Protein AF-0000000065937326 (afdb_homodimer)

Nearest PDB structures (foldseek):
  1hux-assembly1_B  TM=9.843E-01  e=2.107E-50  Acidaminococcus fermentans
  4ehu-assembly1_A  TM=9.753E-01  e=1.475E-37  Clostridioides difficile
  7yyl-assembly4_H  TM=8.504E-01  e=1.505E-18  Carboxydothermus hydrogenoformans Z-2901
  3h1q-assembly1_A  TM=6.859E-01  e=4.485E-12  Carboxydothermus hydrogenoformans Z-2901
  3h1q-assembly2_B  TM=6.787E-01  e=2.848E-11  Carboxydothermus hydrogenoformans Z-2901

Sequence (520 aa):
MSIYTLGIDVGSTASKCIILKDGKEIVAKSLVAVGTGTSGPARSISEVLENAHMKKEDMAFTLATGYGRNSLEGIADKQMSELSCHAMGASFIWPNVHTVIDIGGQDVKVIHVENGTMTNFQMNDKCAAGTGRFLDVMANILEVKVSDLAELGAKSTKRVAISSTCTVFAESEVISQLSKGTDKIDIIAGIHRSVASRVIGLANRVGIVKDVVMTGGVAQNYGVRGALEEGLGVEIKTSPLAQYNGALGAALYAYKKAAKMSIYTLGIDVGSTASKCIILKDGKEIVAKSLVAVGTGTSGPARSISEVLENAHMKKEDMAFTLATGYGRNSLEGIADKQMSELSCHAMGASFIWPNVHTVIDIGGQDVKVIHVENGTMTNFQMNDKCAAGTGRFLDVMANILEVKVSDLAELGAKSTKRVAISSTCTVFAESEVISQLSKGTDKIDIIAGIHRSVASRVIGLANRVGIVKDVVMTGGVAQNYGVRGALEEGLGVEIKTSPLAQYNGALGAALYAYKKAAK

Organism: Acidaminococcus fermentans (strain ATCC 25085 / DSM 20731 / CCUG 9996 / CIP 106432 / VR4) (NCBI:txid591001)

Foldseek 3Di:
DWAWEKFWEFEQQKIKMFIDILLADTQFMFMDRHGAPDCHRVVRVVVRCVSNVHDPVSHLFYEYEYPRRVVCVVPGPYYDYLLLLLLQLVCSVPVPAQWEWEAAQQKIKIFGHDRSGTDDIFMDDSARFLHNVLLVLLCVLLVHDSLCLQVLLVPADDADAAARPHSVRSSVVLVVCVVVVNDPNNSSLNSLLSSLVVSVVRCVVGDDDPPYEYAYDCSSRVSNQVSNCVVVVHHYHYDPCRNVSSRSSRRSVRSVVSVD/DWAWAKFWEFEQQKIKMFIDTLLADTQFMFMDRHGAPDCHRVVRVVVRCVSNVHDPVSHLFYEYEYPRRVVCVVPGPYYDYLLLLLLQLVCSVPVPAQWEWEAAQQKIKIFGHDRSGTDDIFMDDRARFLHNVLLVLLCVLLVHDSLCLQVLLVPADDADAAARPHSVRSSVVLVVCVVVPHDPNNSSLNSLLSSLVVSVVRCVVGDDDARYEYAYDCSSRVSNQVSNCVVVVHHYHYDPCRNVSSRSSRRSVRSVVSVD

Secondary structure (DSSP, 8-state):
---EEEEEEE-SS-EEEEEEETTTEEEEEEEES--TTTTHHHHHHHHHHHHHT--GGG-SEEEEESTTGGGGBTTBSEE--HHHHHHHHHHHH-TT--EEEEE-SS-EEEEEEETTEEEEEEE--S--TTSHHHHHHHHHHHTS-GGGHHHHHTT--S-----SS-HHHHHHHHHHHHHTT--HHHHHHHHHHHHHHHHHHHHHHH---SSEEEESGGGG-HHHHHHHHHHHTS-EE--TTGGGHHHHHHHHHHHHHHT-/---EEEEEEE-SS-EEEEEEETTTEEEEEEEES--TTTTHHHHHHHHHHHHHT--GGG-SEEEEESTTGGGGBTTBSEE--HHHHHHHHHHHH-TT--EEEEE-SS-EEEEEEETTEEEEEEE--S--TTSHHHHHHHHHHHTS-GGGHHHHHTT--S-----SS-HHHHHHHHHHHHHTT--HHHHHHHHHHHHHHHHHHHHHHH---SSEEEESGGGG-HHHHHHHHHHHTS-EE--TTGGGHHHHHHHHHHHHHHT-

Solvent-accessible surface area (backbone atoms only — not comparable to full-atom values): 25054 Å² total; per-residue (Å²): 132,87,46,31,12,31,4,32,19,20,26,76,50,30,6,25,23,22,34,26,40,67,71,74,43,78,67,26,60,28,77,27,86,34,9,53,94,57,67,17,49,62,50,11,52,53,45,21,28,57,67,52,72,51,56,79,85,64,39,69,25,31,17,24,15,36,85,30,31,74,79,37,68,88,69,35,77,42,75,49,60,44,66,52,18,34,26,32,19,45,24,69,80,36,74,71,42,22,22,40,38,32,27,28,46,60,43,36,38,32,35,32,30,57,94,41,35,58,78,46,69,36,63,61,68,74,36,43,40,41,17,36,45,31,48,48,57,49,21,57,76,70,70,50,57,63,88,46,44,28,67,47,20,70,68,40,86,54,94,39,91,46,63,41,68,19,48,68,60,26,48,53,50,50,54,51,40,50,74,73,62,49,56,66,35,21,47,42,37,13,48,23,40,16,30,20,51,42,48,49,55,47,36,63,72,64,55,82,40,86,41,34,35,33,22,25,63,48,49,73,30,59,39,35,52,48,33,35,24,65,75,67,71,46,76,68,44,72,54,98,54,18,62,40,24,42,7,42,12,20,12,44,53,18,30,60,56,52,76,98,131,87,49,32,12,32,4,32,19,20,25,77,49,28,6,24,22,23,34,27,40,68,71,73,43,79,67,25,58,29,77,27,86,34,9,52,95,55,66,17,50,63,49,12,52,51,46,20,28,56,66,51,74,51,54,79,84,64,40,68,26,32,17,23,16,37,85,29,29,74,81,37,66,88,71,35,77,43,75,49,59,44,65,52,17,35,25,33,20,44,25,69,79,35,74,73,42,24,22,39,39,32,27,28,46,60,43,37,38,34,34,32,31,56,93,43,34,59,79,47,69,36,64,65,76,65,38,44,39,41,16,37,44,32,47,47,56,50,21,57,76,70,71,48,56,63,88,45,44,28,66,47,20,70,69,40,86,54,91,38,92,46,62,42,70,20,48,68,60,26,48,52,50,52,53,51,39,50,74,73,62,50,56,66,36,20,49,41,37,14,48,24,40,15,28,20,52,41,48,49,55,48,34,61,74,64,55,82,43,76,50,29,33,32,24,25,63,48,48,74,31,60,38,35,52,48,33,34,24,66,74,68,70,45,74,68,45,71,55,95,53,19,61,40,26,41,6,42,11,21,12,45,53,18,29,60,56,54,75,98

pLDDT: mean 96.14, std 3.1, range [77.62, 98.88]

Structure (mmCIF, N/CA/C/O backbone):
data_AF-0000000065937326-model_v1
#
loop_
_entity.id
_entity.type
_entity.pdbx_description
1 polymer '(R)-2-hydroxyglutaryl-CoA dehydratase activating ATPase'
#
loop_
_atom_site.group_PDB
_atom_site.id
_atom_site.type_symbol
_atom_site.label_atom_id
_atom_site.label_alt_id
_atom_site.label_comp_id
_atom_site.label_asym_id
_atom_site.label_entity_id
_atom_site.label_seq_id
_atom_site.pdbx_PDB_ins_code
_atom_site.Cartn_x
_atom_site.Cartn_y
_atom_site.Cartn_z
_atom_site.occupancy
_atom_site.B_iso_or_equiv
_atom_site.auth_seq_id
_atom_site.auth_comp_id
_atom_site.auth_asym_id
_atom_site.auth_atom_id
_atom_site.pdbx_PDB_model_num
ATOM 1 N N . MET A 1 1 ? -10.094 47.125 19.953 1 83.62 1 MET A N 1
ATOM 2 C CA . MET A 1 1 ? -10.016 45.844 20.625 1 83.62 1 MET A CA 1
ATOM 3 C C . MET A 1 1 ? -9.414 44.781 19.703 1 83.62 1 MET A C 1
ATOM 5 O O . MET A 1 1 ? -9.602 44.844 18.484 1 83.62 1 MET A O 1
ATOM 9 N N . SER A 1 2 ? -8.5 43.969 20.188 1 94.94 2 SER A N 1
ATOM 10 C CA . SER A 1 2 ? -7.805 43 19.375 1 94.94 2 SER A CA 1
ATOM 11 C C . SER A 1 2 ? -8.758 41.906 18.875 1 94.94 2 SER A C 1
ATOM 13 O O . SER A 1 2 ? -9.742 41.594 19.547 1 94.94 2 SER A O 1
ATOM 15 N N . ILE A 1 3 ? -8.531 41.5 17.609 1 98 3 ILE A N 1
ATOM 16 C CA . ILE A 1 3 ? -9.328 40.438 17.031 1 98 3 ILE A CA 1
ATOM 17 C C . ILE A 1 3 ? -8.602 39.094 17.203 1 98 3 ILE A C 1
ATOM 19 O O . ILE A 1 3 ? -7.453 38.938 16.781 1 98 3 ILE A O 1
ATOM 23 N N . TYR A 1 4 ? -9.25 38.156 17.891 1 98.62 4 TYR A N 1
ATOM 24 C CA . TYR A 1 4 ? -8.711 36.812 18.078 1 98.62 4 TYR A CA 1
ATOM 25 C C . TYR A 1 4 ? -9.461 35.812 17.234 1 98.62 4 TYR A C 1
ATOM 27 O O . TYR A 1 4 ? -10.695 35.812 17.203 1 98.62 4 TYR A O 1
ATOM 35 N N . THR A 1 5 ? -8.766 34.969 16.5 1 98.81 5 THR A N 1
ATOM 36 C CA . THR A 1 5 ? -9.367 33.969 15.648 1 98.81 5 THR A CA 1
ATOM 37 C C . THR A 1 5 ? -8.766 32.594 15.938 1 98.81 5 THR A C 1
ATOM 39 O O . THR A 1 5 ? -7.609 32.5 16.344 1 98.81 5 THR A O 1
ATOM 42 N N . LEU A 1 6 ? -9.547 31.562 15.742 1 98.81 6 LEU A N 1
ATOM 43 C CA . LEU A 1 6 ? -9.156 30.188 16.031 1 98.81 6 LEU A CA 1
ATOM 44 C C . LEU A 1 6 ? -9.156 29.344 14.75 1 98.81 6 LEU A C 1
ATOM 46 O O . LEU A 1 6 ? -10.156 29.281 14.039 1 98.81 6 LEU A O 1
ATOM 50 N N . GLY A 1 7 ? -7.953 28.844 14.422 1 98.75 7 GLY A N 1
ATOM 51 C CA . GLY A 1 7 ? -7.836 27.844 13.367 1 98.75 7 GLY A CA 1
ATOM 52 C C . GLY A 1 7 ? -7.723 26.422 13.891 1 98.75 7 GLY A C 1
ATOM 53 O O . GLY A 1 7 ? -6.914 26.156 14.781 1 98.75 7 GLY A O 1
ATOM 54 N N . ILE A 1 8 ? -8.539 25.5 13.344 1 98.62 8 ILE A N 1
ATOM 55 C CA . ILE A 1 8 ? -8.57 24.094 13.766 1 98.62 8 ILE A CA 1
ATOM 56 C C . ILE A 1 8 ? -8.242 23.203 12.578 1 98.62 8 ILE A C 1
ATOM 58 O O . ILE A 1 8 ? -8.914 23.25 11.547 1 98.62 8 ILE A O 1
ATOM 62 N N . ASP A 1 9 ? -7.219 22.391 12.711 1 98.19 9 ASP A N 1
ATOM 63 C CA . ASP A 1 9 ? -6.867 21.391 11.711 1 98.19 9 ASP A CA 1
ATOM 64 C C . ASP A 1 9 ? -7.051 19.984 12.266 1 98.19 9 ASP A C 1
ATOM 66 O O . ASP A 1 9 ? -6.207 19.484 13.016 1 98.19 9 ASP A O 1
ATOM 70 N N . VAL A 1 10 ? -8.102 19.359 11.844 1 96.5 10 VAL A N 1
ATOM 71 C CA . VAL A 1 10 ? -8.383 18 12.289 1 96.5 10 VAL A CA 1
ATOM 72 C C . VAL A 1 10 ? -7.895 17 11.25 1 96.5 10 VAL A C 1
ATOM 74 O O . VAL A 1 10 ? -8.609 16.672 10.297 1 96.5 10 VAL A O 1
ATOM 77 N N . GLY A 1 11 ? -6.715 16.438 11.547 1 92.31 11 GLY A N 1
ATOM 78 C CA . GLY A 1 11 ? -6.148 15.422 10.672 1 92.31 11 GLY A CA 1
ATOM 79 C C . GLY A 1 11 ? -6.586 14.016 11.031 1 92.31 11 GLY A C 1
ATOM 80 O O . GLY A 1 11 ? -7.398 13.82 11.945 1 92.31 11 GLY A O 1
ATOM 81 N N . SER A 1 12 ? -6.062 13.055 10.258 1 87.31 12 SER A N 1
ATOM 82 C CA . SER A 1 12 ? -6.352 11.648 10.508 1 87.31 12 SER A CA 1
ATOM 83 C C . SER A 1 12 ? -5.656 11.156 11.773 1 87.31 12 SER A C 1
ATOM 85 O O . SER A 1 12 ? -6.215 10.344 12.516 1 87.31 12 SER A O 1
ATOM 87 N N . THR A 1 13 ? -4.477 11.695 12 1 89.25 13 THR A N 1
ATOM 88 C CA . THR A 1 13 ? -3.691 11.125 13.086 1 89.25 13 THR A CA 1
ATOM 89 C C . THR A 1 13 ? -3.396 12.18 14.148 1 89.25 13 THR A C 1
ATOM 91 O O . THR A 1 13 ? -2.83 11.867 15.195 1 89.25 13 THR A O 1
ATOM 94 N N . ALA A 1 14 ? -3.777 13.438 13.875 1 93.81 14 ALA A N 1
ATOM 95 C CA . ALA A 1 14 ? -3.502 14.492 14.844 1 93.81 14 ALA A CA 1
ATOM 96 C C . ALA A 1 14 ? -4.496 15.641 14.695 1 93.81 14 ALA A C 1
ATOM 98 O O . ALA A 1 14 ? -5.086 15.828 13.633 1 93.81 14 ALA A O 1
ATOM 99 N N . SER A 1 15 ? -4.727 16.328 15.766 1 97.19 15 SER A N 1
ATOM 100 C CA . SER A 1 15 ? -5.547 17.531 15.805 1 97.19 15 SER A CA 1
ATOM 101 C C . SER A 1 15 ? -4.734 18.734 16.281 1 97.19 15 SER A C 1
ATOM 103 O O . SER A 1 15 ? -4.078 18.672 17.312 1 97.19 15 SER A O 1
ATOM 105 N N . LYS A 1 16 ? -4.746 19.781 15.516 1 98.12 16 LYS A N 1
ATOM 106 C CA . LYS A 1 16 ? -3.971 20.969 15.844 1 98.12 16 LYS A CA 1
ATOM 107 C C . LYS A 1 16 ? -4.859 22.203 15.891 1 98.12 16 LYS A C 1
ATOM 109 O O . LYS A 1 16 ? -5.793 22.344 15.094 1 98.12 16 LYS A O 1
ATOM 114 N N . CYS A 1 17 ? -4.512 23.156 16.766 1 98.81 17 CYS A N 1
ATOM 115 C CA . CYS A 1 17 ? -5.211 24.438 16.844 1 98.81 17 CYS A CA 1
ATOM 116 C C . CYS A 1 17 ? -4.223 25.594 16.984 1 98.81 17 CYS A C 1
ATOM 118 O O . CYS A 1 17 ? -3.146 25.422 17.562 1 98.81 17 CYS A O 1
ATOM 120 N N . ILE A 1 18 ? -4.602 26.719 16.422 1 98.81 18 ILE A N 1
ATOM 121 C CA . ILE A 1 18 ? -3.857 27.969 16.578 1 98.81 18 ILE A CA 1
ATOM 122 C C . ILE A 1 18 ? -4.82 29.109 16.891 1 98.81 18 ILE A C 1
ATOM 124 O O . ILE A 1 18 ? -5.879 29.219 16.266 1 98.81 18 ILE A O 1
ATOM 128 N N . ILE A 1 19 ? -4.535 29.875 17.906 1 98.88 19 ILE A N 1
ATOM 129 C CA . ILE A 1 19 ? -5.207 31.156 18.109 1 98.88 19 ILE A CA 1
ATOM 130 C C . ILE A 1 19 ? -4.316 32.281 17.641 1 98.88 19 ILE A C 1
ATOM 132 O O . ILE A 1 19 ? -3.162 32.406 18.047 1 98.88 19 ILE A O 1
ATOM 136 N N . LEU A 1 20 ? -4.84 33.094 16.781 1 98.75 20 LEU A N 1
ATOM 137 C CA . LEU A 1 20 ? -4.133 34.188 16.172 1 98.75 20 LEU A CA 1
ATOM 138 C C . LEU A 1 20 ? -4.707 35.531 16.641 1 98.75 20 LEU A C 1
ATOM 140 O O . LEU A 1 20 ? -5.93 35.688 16.703 1 98.75 20 LEU A O 1
ATOM 144 N N . LYS A 1 21 ? -3.844 36.5 17 1 98.62 21 LYS A N 1
ATOM 145 C CA . LYS A 1 21 ? -4.234 37.875 17.344 1 98.62 21 LYS A CA 1
ATOM 146 C C . LYS A 1 21 ? -3.992 38.844 16.188 1 98.62 21 LYS A C 1
ATOM 148 O O . LYS A 1 21 ? -2.863 38.969 15.703 1 98.62 21 LYS A O 1
ATOM 153 N N . ASP A 1 22 ? -4.965 39.531 15.68 1 98.5 22 ASP A N 1
ATOM 154 C CA . ASP A 1 22 ? -4.93 40.594 14.68 1 98.5 22 ASP A CA 1
ATOM 155 C C . ASP A 1 22 ? -4.27 40.094 13.391 1 98.5 22 ASP A C 1
ATOM 157 O O . ASP A 1 22 ? -3.555 40.875 12.734 1 98.5 22 ASP A O 1
ATOM 161 N N . GLY A 1 23 ? -4.375 38.781 13.094 1 97.69 23 GLY A N 1
ATOM 162 C CA . GLY A 1 23 ? -3.875 38.188 11.852 1 97.69 23 GLY A CA 1
ATOM 163 C C . GLY A 1 23 ? -2.359 38.156 11.781 1 97.69 23 GLY A C 1
ATOM 164 O O . GLY A 1 23 ? -1.788 37.969 10.703 1 97.69 23 GLY A O 1
ATOM 165 N N . LYS A 1 24 ? -1.675 38.312 12.922 1 97.06 24 LYS A N 1
ATOM 166 C CA . LYS A 1 24 ? -0.221 38.438 12.883 1 97.06 24 LYS A CA 1
ATOM 167 C C . LYS A 1 24 ? 0.438 37.594 13.977 1 97.06 24 LYS A C 1
ATOM 169 O O . LYS A 1 24 ? 1.386 36.875 13.719 1 97.06 24 LYS A O 1
ATOM 174 N N . GLU A 1 25 ? -0.075 37.688 15.188 1 98.06 25 GLU A N 1
ATOM 175 C CA . GLU A 1 25 ? 0.589 37.094 16.344 1 98.06 25 GLU A CA 1
ATOM 176 C C . GLU A 1 25 ? -0.067 35.781 16.75 1 98.06 25 GLU A C 1
ATOM 178 O O . GLU A 1 25 ? -1.277 35.719 16.984 1 98.06 25 GLU A O 1
ATOM 183 N N . ILE A 1 26 ? 0.741 34.719 16.828 1 98.44 26 ILE A N 1
ATOM 184 C CA . ILE A 1 26 ? 0.253 33.469 17.375 1 98.44 26 ILE A CA 1
ATOM 185 C C . ILE A 1 26 ? 0.213 33.531 18.906 1 98.44 26 ILE A C 1
ATOM 187 O O . ILE A 1 26 ? 1.257 33.625 19.547 1 98.44 26 ILE A O 1
ATOM 191 N N . VAL A 1 27 ? -0.953 33.438 19.438 1 98.31 27 VAL A N 1
ATOM 192 C CA . VAL A 1 27 ? -1.176 33.594 20.875 1 98.31 27 VAL A CA 1
ATOM 193 C C . VAL A 1 27 ? -1.011 32.25 21.578 1 98.31 27 VAL A C 1
ATOM 195 O O . VAL A 1 27 ? -0.512 32.188 22.703 1 98.31 27 VAL A O 1
ATOM 198 N N . ALA A 1 28 ? -1.464 31.234 20.953 1 98.69 28 ALA A N 1
ATOM 199 C CA . ALA A 1 28 ? -1.416 29.891 21.516 1 98.69 28 ALA A CA 1
ATOM 200 C C . ALA A 1 28 ? -1.549 28.828 20.422 1 98.69 28 ALA A C 1
ATOM 202 O O . ALA A 1 28 ? -2.035 29.125 19.328 1 98.69 28 ALA A O 1
ATOM 203 N N . LYS A 1 29 ? -1.067 27.688 20.688 1 98.69 29 LYS A N 1
ATOM 204 C CA . LYS A 1 29 ? -1.203 26.516 19.812 1 98.69 29 LYS A CA 1
ATOM 205 C C . LYS A 1 29 ? -1.402 25.25 20.625 1 98.69 29 LYS A C 1
ATOM 207 O O . LYS A 1 29 ? -1.086 25.203 21.828 1 98.69 29 LYS A O 1
ATOM 212 N N . SER A 1 30 ? -1.943 24.25 20.031 1 98.62 30 SER A N 1
ATOM 213 C CA . SER A 1 30 ? -2.092 22.938 20.641 1 98.62 30 SER A CA 1
ATOM 214 C C . SER A 1 30 ? -1.988 21.828 19.594 1 98.62 30 SER A C 1
ATOM 216 O O . SER A 1 30 ? -2.26 22.062 18.422 1 98.62 30 SER A O 1
ATOM 218 N N . LEU A 1 31 ? -1.489 20.672 20 1 97.75 31 LEU A N 1
ATOM 219 C CA . LEU A 1 31 ? -1.352 19.469 19.188 1 97.75 31 LEU A CA 1
ATOM 220 C C . LEU A 1 31 ? -1.708 18.219 19.984 1 97.75 31 LEU A C 1
ATOM 222 O O . LEU A 1 31 ? -1.103 17.953 21.031 1 97.75 31 LEU A O 1
ATOM 226 N N . VAL A 1 32 ? -2.713 17.562 19.562 1 96.44 32 VAL A N 1
ATOM 227 C CA . VAL A 1 32 ? -3.109 16.281 20.156 1 96.44 32 VAL A CA 1
ATOM 228 C C . VAL A 1 32 ? -2.873 15.156 19.156 1 96.44 32 VAL A C 1
ATOM 230 O O . VAL A 1 32 ? -3.287 15.242 18 1 96.44 32 VAL A O 1
ATOM 233 N N . ALA A 1 33 ? -2.279 14 19.562 1 92.44 33 ALA A N 1
ATOM 234 C CA . ALA A 1 33 ? -1.745 12.977 18.656 1 92.44 33 ALA A CA 1
ATOM 235 C C . ALA A 1 33 ? -2.836 12 18.234 1 92.44 33 ALA A C 1
ATOM 237 O O . ALA A 1 33 ? -2.574 10.812 18.047 1 92.44 33 ALA A O 1
ATOM 238 N N . VAL A 1 34 ? -4.082 12.391 18.25 1 90.44 34 VAL A N 1
ATOM 239 C CA . VAL A 1 34 ? -5.18 11.625 17.672 1 90.44 34 VAL A CA 1
ATOM 240 C C . VAL A 1 34 ? -6.086 12.539 16.859 1 90.44 34 VAL A C 1
ATOM 242 O O . VAL A 1 34 ? -6.172 13.742 17.125 1 90.44 34 VAL A O 1
ATOM 245 N N . GLY A 1 35 ? -6.703 11.984 15.828 1 91.75 35 GLY A N 1
ATOM 246 C CA . GLY A 1 35 ? -7.422 12.805 14.867 1 91.75 35 GLY A CA 1
ATOM 247 C C . GLY A 1 35 ? -8.914 12.555 14.859 1 91.75 35 GLY A C 1
ATOM 248 O O . GLY A 1 35 ? -9.523 12.391 15.922 1 91.75 35 GLY A O 1
ATOM 249 N N . THR A 1 36 ? -9.43 12.617 13.664 1 87.12 36 THR A N 1
ATOM 250 C CA . THR A 1 36 ? -10.875 12.547 13.445 1 87.12 36 THR A CA 1
ATOM 251 C C . THR A 1 36 ? -11.438 11.242 14.008 1 87.12 36 THR A C 1
ATOM 253 O O . THR A 1 36 ? -10.805 10.195 13.914 1 87.12 36 THR A O 1
ATOM 256 N N . GLY A 1 37 ? -12.625 11.375 14.602 1 85.75 37 GLY A N 1
ATOM 257 C CA . GLY A 1 37 ? -13.305 10.211 15.141 1 85.75 37 GLY A CA 1
ATOM 258 C C . GLY A 1 37 ? -12.945 9.914 16.578 1 85.75 37 GLY A C 1
ATOM 259 O O . GLY A 1 37 ? -13.477 8.977 17.188 1 85.75 37 GLY A O 1
ATOM 260 N N . THR A 1 38 ? -12.078 10.672 17.094 1 90.56 38 THR A N 1
ATOM 261 C CA . THR A 1 38 ? -11.641 10.523 18.484 1 90.56 38 THR A CA 1
ATOM 262 C C . THR A 1 38 ? -11.969 11.773 19.281 1 90.56 38 THR A C 1
ATOM 264 O O . THR A 1 38 ? -12.703 12.641 18.828 1 90.56 38 THR A O 1
ATOM 267 N N . SER A 1 39 ? -11.445 11.797 20.516 1 93.19 39 SER A N 1
ATOM 268 C CA . SER A 1 39 ? -11.594 12.977 21.344 1 93.19 39 SER A CA 1
ATOM 269 C C . SER A 1 39 ? -10.57 14.047 20.984 1 93.19 39 SER A C 1
ATOM 271 O O . SER A 1 39 ? -10.547 15.125 21.594 1 93.19 39 SER A O 1
ATOM 273 N N . GLY A 1 40 ? -9.773 13.797 20 1 94.31 40 GLY A N 1
ATOM 274 C CA . GLY A 1 40 ? -8.656 14.656 19.641 1 94.31 40 GLY A CA 1
ATOM 275 C C . GLY A 1 40 ? -9.07 16.078 19.344 1 94.31 40 GLY A C 1
ATOM 276 O O . GLY A 1 40 ? -8.562 17.031 19.953 1 94.31 40 GLY A O 1
ATOM 277 N N . PRO A 1 41 ? -10.008 16.281 18.469 1 95.44 41 PRO A N 1
ATOM 278 C CA . PRO A 1 41 ? -10.438 17.625 18.109 1 95.44 41 PRO A CA 1
ATOM 279 C C . PRO A 1 41 ? -10.922 18.438 19.312 1 95.44 41 PRO A C 1
ATOM 281 O O . PRO A 1 41 ? -10.477 19.562 19.516 1 95.44 41 PRO A O 1
ATOM 284 N N . ALA A 1 42 ? -11.75 17.844 20.141 1 96.25 42 ALA A N 1
ATOM 285 C CA . ALA A 1 42 ? -12.273 18.547 21.312 1 96.25 42 ALA A CA 1
ATOM 286 C C . ALA A 1 42 ? -11.156 18.875 22.297 1 96.25 42 ALA A C 1
ATOM 288 O O . ALA A 1 42 ? -11.125 19.969 22.875 1 96.25 42 ALA A O 1
ATOM 289 N N . ARG A 1 43 ? -10.273 17.938 22.469 1 97.44 43 ARG A N 1
ATOM 290 C CA . ARG A 1 43 ? -9.156 18.141 23.391 1 97.44 43 ARG A CA 1
ATOM 291 C C . ARG A 1 43 ? -8.227 19.25 22.891 1 97.44 43 ARG A C 1
ATOM 293 O O . ARG A 1 43 ? -7.75 20.062 23.688 1 97.44 43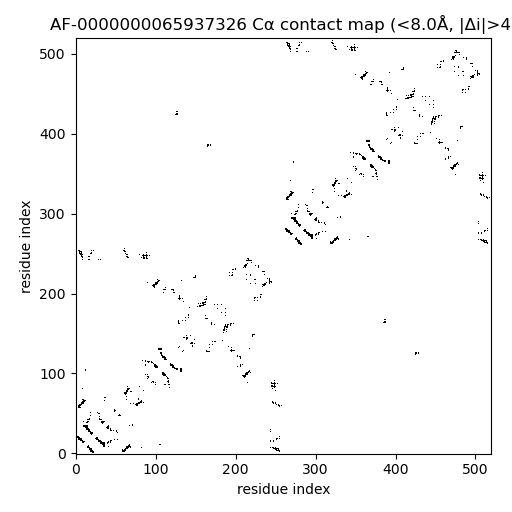 ARG A O 1
ATOM 300 N N . SER A 1 44 ? -7.961 19.25 21.609 1 98.31 44 SER A N 1
ATOM 301 C CA . SER A 1 44 ? -7.066 20.266 21.047 1 98.31 44 SER A CA 1
ATOM 302 C C . SER A 1 44 ? -7.664 21.672 21.188 1 98.31 44 SER A C 1
ATOM 304 O O . SER A 1 44 ? -6.945 22.641 21.438 1 98.31 44 SER A O 1
ATOM 306 N N . ILE A 1 45 ? -8.953 21.781 20.984 1 98.25 45 ILE A N 1
ATOM 307 C CA . ILE A 1 45 ? -9.648 23.047 21.125 1 98.25 45 ILE A CA 1
ATOM 308 C C . ILE A 1 45 ? -9.578 23.516 22.594 1 98.25 45 ILE A C 1
ATOM 310 O O . ILE A 1 45 ? -9.234 24.656 22.875 1 98.25 45 ILE A O 1
ATOM 314 N N . SER A 1 46 ? -9.922 22.578 23.469 1 98.44 46 SER A N 1
ATOM 315 C CA . SER A 1 46 ? -9.867 22.906 24.891 1 98.44 46 SER A CA 1
ATOM 316 C C . SER A 1 46 ? -8.469 23.344 25.312 1 98.44 46 SER A C 1
ATOM 318 O O . SER A 1 46 ? -8.305 24.328 26.031 1 98.44 46 SER A O 1
ATOM 320 N N . GLU A 1 47 ? -7.496 22.641 24.844 1 98.69 47 GLU A N 1
ATOM 321 C CA . GLU A 1 47 ? -6.109 22.891 25.234 1 98.69 47 GLU A CA 1
ATOM 322 C C . GLU A 1 47 ? -5.637 24.25 24.719 1 98.69 47 GLU A C 1
ATOM 324 O O . GLU A 1 47 ? -4.949 24.984 25.453 1 98.69 47 GLU A O 1
ATOM 329 N N . VAL A 1 48 ? -5.969 24.609 23.5 1 98.81 48 VAL A N 1
ATOM 330 C CA . VAL A 1 48 ? -5.465 25.859 22.953 1 98.81 48 VAL A CA 1
ATOM 331 C C . VAL A 1 48 ? -6.117 27.047 23.672 1 98.81 48 VAL A C 1
ATOM 333 O O . VAL A 1 48 ? -5.48 28.078 23.891 1 98.81 48 VAL A O 1
ATOM 336 N N . LEU A 1 49 ? -7.391 26.906 24.031 1 98.69 49 LEU A N 1
ATOM 337 C CA . LEU A 1 49 ? -8.086 27.938 24.781 1 98.69 49 LEU A CA 1
ATOM 338 C C . LEU A 1 49 ? -7.492 28.094 26.188 1 98.69 49 LEU A C 1
ATOM 340 O O . LEU A 1 49 ? -7.281 29.219 26.641 1 98.69 49 LEU A O 1
ATOM 344 N N . GLU A 1 50 ? -7.23 26.969 26.766 1 98.69 50 GLU A N 1
ATOM 345 C CA . GLU A 1 50 ? -6.594 27 28.078 1 98.69 50 GLU A CA 1
ATOM 346 C C . GLU A 1 50 ? -5.215 27.641 28.016 1 98.69 50 GLU A C 1
ATOM 348 O O . GLU A 1 50 ? -4.867 28.469 28.859 1 98.69 50 GLU A O 1
ATOM 353 N N . ASN A 1 51 ? -4.434 27.25 27 1 98.5 51 ASN A N 1
ATOM 354 C CA . ASN A 1 51 ? -3.094 27.797 26.812 1 98.5 51 ASN A CA 1
ATOM 355 C C . ASN A 1 51 ? -3.125 29.312 26.625 1 98.5 51 ASN A C 1
ATOM 357 O O . ASN A 1 51 ? -2.193 30 27.031 1 98.5 51 ASN A O 1
ATOM 361 N N . ALA A 1 52 ? -4.199 29.844 26.078 1 98.44 52 ALA A N 1
ATOM 362 C CA . ALA A 1 52 ? -4.332 31.266 25.812 1 98.44 52 ALA A CA 1
ATOM 363 C C . ALA A 1 52 ? -5.047 31.984 26.953 1 98.44 52 ALA A C 1
ATOM 365 O O . ALA A 1 52 ? -5.152 33.219 26.969 1 98.44 52 ALA A O 1
ATOM 366 N N . HIS A 1 53 ? -5.539 31.172 27.922 1 98.38 53 HIS A N 1
ATOM 367 C CA . HIS A 1 53 ? -6.387 31.703 28.984 1 98.38 53 HIS A CA 1
ATOM 368 C C . HIS A 1 53 ? -7.582 32.438 28.406 1 98.38 53 HIS A C 1
ATOM 370 O O . HIS A 1 53 ? -7.867 33.594 28.828 1 98.38 53 HIS A O 1
ATOM 376 N N . MET A 1 54 ? -8.242 31.828 27.406 1 98.38 54 MET A N 1
ATOM 377 C CA . MET A 1 54 ? -9.391 32.406 26.734 1 98.38 54 MET A CA 1
ATOM 378 C C . MET A 1 54 ? -10.547 31.422 26.641 1 98.38 54 MET A C 1
ATOM 380 O O . MET A 1 54 ? -10.391 30.25 27 1 98.38 54 MET A O 1
ATOM 384 N N . LYS A 1 55 ? -11.664 31.953 26.281 1 98 55 LYS A N 1
ATOM 385 C CA . LYS A 1 55 ? -12.859 31.141 26.047 1 98 55 LYS A CA 1
ATOM 386 C C . LYS A 1 55 ? -13.258 31.203 24.578 1 98 55 LYS A C 1
ATOM 388 O O . LYS A 1 55 ? -12.781 32.062 23.828 1 98 55 LYS A O 1
ATOM 393 N N . LYS A 1 56 ? -14.102 30.266 24.25 1 96.81 56 LYS A N 1
ATOM 394 C CA . LYS A 1 56 ? -14.57 30.203 22.859 1 96.81 56 LYS A CA 1
ATOM 395 C C . LYS A 1 56 ? -15.227 31.516 22.453 1 96.81 56 LYS A C 1
ATOM 397 O O . LYS A 1 56 ? -15.086 31.953 21.297 1 96.81 56 LYS A O 1
ATOM 402 N N . GLU A 1 57 ? -15.875 32.156 23.406 1 96.44 57 GLU A N 1
ATOM 403 C CA . GLU A 1 57 ? -16.609 33.406 23.141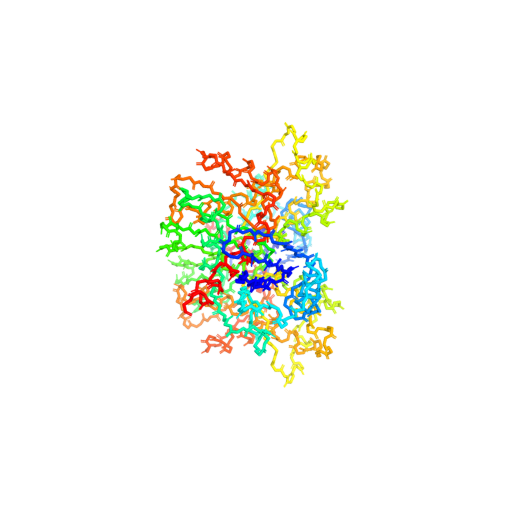 1 96.44 57 GLU A CA 1
ATOM 404 C C . GLU A 1 57 ? -15.664 34.562 22.844 1 96.44 57 GLU A C 1
ATOM 406 O O . GLU A 1 57 ? -16.078 35.594 22.297 1 96.44 57 GLU A O 1
ATOM 411 N N . ASP A 1 58 ? -14.438 34.406 23.203 1 97.69 58 ASP A N 1
ATOM 412 C CA . ASP A 1 58 ? -13.445 35.438 22.953 1 97.69 58 ASP A CA 1
ATOM 413 C C . ASP A 1 58 ? -12.984 35.438 21.5 1 97.69 58 ASP A C 1
ATOM 415 O O . ASP A 1 58 ? -12.344 36.375 21.031 1 97.69 58 ASP A O 1
ATOM 419 N N . MET A 1 59 ? -13.328 34.375 20.734 1 98.31 59 MET A N 1
ATOM 420 C CA . MET A 1 59 ? -12.906 34.25 19.328 1 98.31 59 MET A CA 1
ATOM 421 C C . MET A 1 59 ? -13.875 34.969 18.406 1 98.31 59 MET A C 1
ATOM 423 O O . MET A 1 59 ? -15.078 34.688 18.406 1 98.31 59 MET A O 1
ATOM 427 N N . ALA A 1 60 ? -13.367 35.844 17.625 1 98.38 60 ALA A N 1
ATOM 428 C CA . ALA A 1 60 ? -14.188 36.562 16.656 1 98.38 60 ALA A CA 1
ATOM 429 C C . ALA A 1 60 ? -14.68 35.625 15.547 1 98.38 60 ALA A C 1
ATOM 431 O O . ALA A 1 60 ? -15.758 35.844 14.984 1 98.38 60 ALA A O 1
ATOM 432 N N . PHE A 1 61 ? -13.844 34.656 15.211 1 98.5 61 PHE A N 1
ATOM 433 C CA . PHE A 1 61 ? -14.172 33.719 14.156 1 98.5 61 PHE A CA 1
ATOM 434 C C . PHE A 1 61 ? -13.367 32.438 14.32 1 98.5 61 PHE A C 1
ATOM 436 O O . PHE A 1 61 ? -12.203 32.469 14.719 1 98.5 61 PHE A O 1
ATOM 443 N N . THR A 1 62 ? -13.969 31.297 14.062 1 98.56 62 THR A N 1
ATOM 444 C CA . THR A 1 62 ? -13.336 29.984 14.109 1 98.56 62 THR A CA 1
ATOM 445 C C . THR A 1 62 ? -13.453 29.281 12.766 1 98.56 62 THR A C 1
ATOM 447 O O . THR A 1 62 ? -14.547 29.203 12.195 1 98.56 62 THR A O 1
ATOM 450 N N . LEU A 1 63 ? -12.367 28.828 12.227 1 98.62 63 LEU A N 1
ATOM 451 C CA . LEU A 1 63 ? -12.375 28.125 10.953 1 98.62 63 LEU A CA 1
ATOM 452 C C . LEU A 1 63 ? -11.727 26.75 11.094 1 98.62 63 LEU A C 1
ATOM 454 O O . LEU A 1 63 ? -10.695 26.609 11.766 1 98.62 63 LEU A O 1
ATOM 458 N N . ALA A 1 64 ? -12.359 25.719 10.516 1 98.31 64 ALA A N 1
ATOM 459 C CA . ALA A 1 64 ? -11.883 24.344 10.578 1 98.31 64 ALA A CA 1
ATOM 460 C C . ALA A 1 64 ? -11.414 23.859 9.211 1 98.31 64 ALA A C 1
ATOM 462 O O . ALA A 1 64 ? -11.977 24.234 8.188 1 98.31 64 ALA A O 1
ATOM 463 N N . THR A 1 65 ? -10.375 23.094 9.211 1 97.75 65 THR A N 1
ATOM 464 C CA . THR A 1 65 ? -9.875 22.438 8.016 1 97.75 65 THR A CA 1
ATOM 465 C C . THR A 1 65 ? -9.453 21 8.32 1 97.75 65 THR A C 1
ATOM 467 O O . THR A 1 65 ? -9.766 20.469 9.391 1 97.75 65 THR A O 1
ATOM 470 N N . GLY A 1 66 ? -8.938 20.281 7.305 1 93.75 66 GLY A N 1
ATOM 471 C CA . GLY A 1 66 ? -8.453 18.922 7.488 1 93.75 66 GLY A CA 1
ATOM 472 C C . GLY A 1 66 ? -9.469 17.875 7.066 1 93.75 66 GLY A C 1
ATOM 473 O O . GLY A 1 66 ? -10.633 18.188 6.82 1 93.75 66 GLY A O 1
ATOM 474 N N . TYR A 1 67 ? -8.969 16.703 7.078 1 86.75 67 TYR A N 1
ATOM 475 C CA . TYR A 1 67 ? -9.75 15.531 6.699 1 86.75 67 TYR A CA 1
ATOM 476 C C . TYR A 1 67 ? -10.992 15.398 7.582 1 86.75 67 TYR A C 1
ATOM 478 O O . TYR A 1 67 ? -12.055 14.992 7.109 1 86.75 67 TYR A O 1
ATOM 486 N N . GLY A 1 68 ? -10.914 15.797 8.797 1 89.56 68 GLY A N 1
ATOM 487 C CA . GLY A 1 68 ? -11.977 15.609 9.773 1 89.56 68 GLY A CA 1
ATOM 488 C C . GLY A 1 68 ? -12.781 16.859 10.039 1 89.56 68 GLY A C 1
ATOM 489 O O . GLY A 1 68 ? -13.508 16.953 11.031 1 89.56 68 GLY A O 1
ATOM 490 N N . ARG A 1 69 ? -12.742 17.812 9.18 1 90.81 69 ARG A N 1
ATOM 491 C CA . ARG A 1 69 ? -13.336 19.125 9.453 1 90.81 69 ARG A CA 1
ATOM 492 C C . ARG A 1 69 ? -14.852 19.016 9.594 1 90.81 69 ARG A C 1
ATOM 494 O O . ARG A 1 69 ? -15.461 19.797 10.328 1 90.81 69 ARG A O 1
ATOM 501 N N . ASN A 1 70 ? -15.422 18.016 8.977 1 90.25 70 ASN A N 1
ATOM 502 C CA . ASN A 1 70 ? -16.875 17.859 9.023 1 90.25 70 ASN A CA 1
ATOM 503 C C . ASN A 1 70 ? -17.359 17.547 10.43 1 90.25 70 ASN A C 1
ATOM 505 O O . ASN A 1 70 ? -18.5 17.844 10.781 1 90.25 70 ASN A O 1
ATOM 509 N N . SER A 1 71 ? -16.562 16.984 11.195 1 89.31 71 SER A N 1
ATOM 510 C CA . SER A 1 71 ? -16.922 16.656 12.57 1 89.31 71 SER A CA 1
ATOM 511 C C . SER A 1 71 ? -17.078 17.922 13.414 1 89.31 71 SER A C 1
ATOM 513 O O . SER A 1 71 ? -17.609 17.875 14.531 1 89.31 71 SER A O 1
ATOM 515 N N . LEU A 1 72 ? -16.719 19.031 12.891 1 92.19 72 LEU A N 1
ATOM 516 C CA . LEU A 1 72 ? -16.719 20.281 13.656 1 92.19 72 LEU A CA 1
ATOM 517 C C . LEU A 1 72 ? -17.859 21.188 13.195 1 92.19 72 LEU A C 1
ATOM 519 O O . LEU A 1 72 ? -17.844 22.391 13.461 1 92.19 72 LEU A O 1
ATOM 523 N N . GLU A 1 73 ? -18.75 20.562 12.477 1 89.5 73 GLU A N 1
ATOM 524 C CA . GLU A 1 73 ? -19.938 21.312 12.117 1 89.5 73 GLU A CA 1
ATOM 525 C C . GLU A 1 73 ? -20.656 21.844 13.352 1 89.5 73 GLU A C 1
ATOM 527 O O . GLU A 1 73 ? -20.875 21.109 14.312 1 89.5 73 GLU A O 1
ATOM 532 N N . GLY A 1 74 ? -20.984 23.109 13.359 1 90.94 74 GLY A N 1
ATOM 533 C CA . GLY A 1 74 ? -21.625 23.734 14.508 1 90.94 74 GLY A CA 1
ATOM 534 C C . GLY A 1 74 ? -20.641 24.266 15.531 1 90.94 74 GLY A C 1
ATOM 535 O O . GLY A 1 74 ? -21.016 25.047 16.406 1 90.94 74 GLY A O 1
ATOM 536 N N . ILE A 1 75 ? -19.438 23.828 15.414 1 91.75 75 ILE A N 1
ATOM 537 C CA . ILE A 1 75 ? -18.391 24.266 16.328 1 91.75 75 ILE A CA 1
ATOM 538 C C . ILE A 1 75 ? -17.562 25.375 15.664 1 91.75 75 ILE A C 1
ATOM 540 O O . ILE A 1 75 ? -17.359 26.438 16.25 1 91.75 75 ILE A O 1
ATOM 544 N N . ALA A 1 76 ? -17.172 25.125 14.508 1 97 76 ALA A N 1
ATOM 545 C CA . ALA A 1 76 ? -16.469 26.141 13.727 1 97 76 ALA A CA 1
ATOM 546 C C . ALA A 1 76 ? -17.453 27 12.922 1 97 76 ALA A C 1
ATOM 548 O O . ALA A 1 76 ? -18.5 26.5 12.484 1 97 76 ALA A O 1
ATOM 549 N N . ASP A 1 77 ? -17.125 28.219 12.734 1 97.5 77 ASP A N 1
ATOM 550 C CA . ASP A 1 77 ? -17.984 29.125 11.984 1 97.5 77 ASP A CA 1
ATOM 551 C C . ASP A 1 77 ? -17.953 28.812 10.492 1 97.5 77 ASP A C 1
ATOM 553 O O . ASP A 1 77 ? -18.906 29.078 9.773 1 97.5 77 ASP A O 1
ATOM 557 N N . LYS A 1 78 ? -16.875 28.328 10 1 97.44 78 LYS A N 1
ATOM 558 C CA . LYS A 1 78 ? -16.672 28 8.594 1 97.44 78 LYS A CA 1
ATOM 559 C C . LYS A 1 78 ? -15.656 26.891 8.422 1 97.44 78 LYS A C 1
ATOM 561 O O . LYS A 1 78 ? -14.836 26.641 9.305 1 97.44 78 LYS A O 1
ATOM 566 N N . GLN A 1 79 ? -15.773 26.219 7.32 1 97 79 GLN A N 1
ATOM 567 C CA . GLN A 1 79 ? -14.812 25.188 6.926 1 97 79 GLN A CA 1
ATOM 568 C C . GLN A 1 79 ? -14.109 25.578 5.629 1 97 79 GLN A C 1
ATOM 570 O O . GLN A 1 79 ? -14.664 26.281 4.797 1 97 79 GLN A O 1
ATOM 575 N N . MET A 1 80 ? -12.922 25.203 5.57 1 95.75 80 MET A N 1
ATOM 576 C CA . MET A 1 80 ? -12.133 25.422 4.359 1 95.75 80 MET A CA 1
ATOM 577 C C . MET A 1 80 ? -11.281 24.203 4.023 1 95.75 80 MET A C 1
ATOM 579 O O . MET A 1 80 ? -10.914 23.438 4.914 1 95.75 80 MET A O 1
ATOM 583 N N . SER A 1 81 ? -10.938 24.016 2.721 1 93.56 81 SER A N 1
ATOM 584 C CA . SER A 1 81 ? -10.117 22.891 2.281 1 93.56 81 SER A CA 1
ATOM 585 C C . SER A 1 81 ? -8.734 22.938 2.91 1 93.56 81 SER A C 1
ATOM 587 O O . SER A 1 81 ? -8.164 24.016 3.086 1 93.56 81 SER A O 1
ATOM 589 N N . GLU A 1 82 ? -8.25 21.797 3.154 1 93.69 82 GLU A N 1
ATOM 590 C CA . GLU A 1 82 ? -6.914 21.672 3.73 1 93.69 82 GLU A CA 1
ATOM 591 C C . GLU A 1 82 ? -5.852 22.234 2.789 1 93.69 82 GLU A C 1
ATOM 593 O O . GLU A 1 82 ? -4.875 22.828 3.236 1 93.69 82 GLU A O 1
ATOM 598 N N . LEU A 1 83 ? -5.996 22.062 1.524 1 94.94 83 LEU A N 1
ATOM 599 C CA . LEU A 1 83 ? -5.031 22.531 0.537 1 94.94 83 LEU A CA 1
ATOM 600 C C . LEU A 1 83 ? -4.879 24.047 0.604 1 94.94 83 LEU A C 1
ATOM 602 O O . LEU A 1 83 ? -3.756 24.562 0.614 1 94.94 83 LEU A O 1
ATOM 606 N N . SER A 1 84 ? -5.992 24.75 0.697 1 96.44 84 SER A N 1
ATOM 607 C CA . SER A 1 84 ? -5.977 26.203 0.772 1 96.44 84 SER A CA 1
ATOM 608 C C . SER A 1 84 ? -5.324 26.688 2.064 1 96.44 84 SER A C 1
ATOM 610 O O . SER A 1 84 ? -4.516 27.609 2.053 1 96.44 84 SER A O 1
ATOM 612 N N . CYS A 1 85 ? -5.664 26.031 3.135 1 97.69 85 CYS A N 1
ATOM 613 C CA . CYS A 1 85 ? -5.133 26.438 4.43 1 97.69 85 CYS A CA 1
ATOM 614 C C . CYS A 1 85 ? -3.631 26.203 4.504 1 97.69 85 CYS A C 1
ATOM 616 O O . CYS A 1 85 ? -2.896 27.016 5.074 1 97.69 85 CYS A O 1
ATOM 618 N N . HIS A 1 86 ? -3.143 25.109 3.951 1 97.56 86 HIS A N 1
ATOM 619 C CA . HIS A 1 86 ? -1.711 24.828 3.957 1 97.56 86 HIS A CA 1
ATOM 620 C C . HIS A 1 86 ? -0.944 25.844 3.121 1 97.56 86 HIS A C 1
ATOM 622 O O . HIS A 1 86 ? 0.14 26.281 3.512 1 97.56 86 HIS A O 1
ATOM 628 N N . ALA A 1 87 ? -1.511 26.203 1.956 1 97.69 87 ALA A N 1
ATOM 629 C CA . ALA A 1 87 ? -0.884 27.234 1.134 1 97.69 87 ALA A CA 1
ATOM 630 C C . ALA A 1 87 ? -0.79 28.547 1.891 1 97.69 87 ALA A C 1
ATOM 632 O O . ALA A 1 87 ? 0.27 29.188 1.919 1 97.69 87 ALA A O 1
ATOM 633 N N . MET A 1 88 ? -1.882 28.938 2.527 1 97.69 88 MET A N 1
ATOM 634 C CA . MET A 1 88 ? -1.942 30.188 3.266 1 97.69 88 MET A CA 1
ATOM 635 C C . MET A 1 88 ? -0.978 30.172 4.445 1 97.69 88 MET A C 1
ATOM 637 O O . MET A 1 88 ? -0.222 31.125 4.648 1 97.69 88 MET A O 1
ATOM 641 N N . GLY A 1 89 ? -1.005 29.062 5.227 1 98.12 89 GLY A N 1
ATOM 642 C CA . GLY A 1 89 ? -0.106 28.953 6.363 1 98.12 89 GLY A CA 1
ATOM 643 C C . GLY A 1 89 ? 1.359 29.016 5.973 1 98.12 89 GLY A C 1
ATOM 644 O O . GLY A 1 89 ? 2.143 29.734 6.609 1 98.12 89 GLY A O 1
ATOM 645 N N . ALA A 1 90 ? 1.708 28.312 4.941 1 98.25 90 ALA A N 1
ATOM 646 C CA . ALA A 1 90 ? 3.09 28.312 4.465 1 98.25 90 ALA A CA 1
ATOM 647 C C . ALA A 1 90 ? 3.52 29.703 4.016 1 98.25 90 ALA A C 1
ATOM 649 O O . ALA A 1 90 ? 4.625 30.156 4.328 1 98.25 90 ALA A O 1
ATOM 650 N N . SER A 1 91 ? 2.664 30.422 3.324 1 97.62 91 SER A N 1
ATOM 651 C CA . SER A 1 91 ? 2.979 31.734 2.799 1 97.62 91 SER A CA 1
ATOM 652 C C . SER A 1 91 ? 3.182 32.75 3.926 1 97.62 91 SER A C 1
ATOM 654 O O . SER A 1 91 ? 3.914 33.719 3.766 1 97.62 91 SER A O 1
ATOM 656 N N . PHE A 1 92 ? 2.492 32.5 4.988 1 97.56 92 PHE A N 1
ATOM 657 C CA . PHE A 1 92 ? 2.65 33.344 6.152 1 97.56 92 PHE A CA 1
ATOM 658 C C . PHE A 1 92 ? 4.039 33.188 6.754 1 97.56 92 PHE A C 1
ATOM 660 O O . PHE A 1 92 ? 4.684 34.188 7.109 1 97.56 92 PHE A O 1
ATOM 667 N N . ILE A 1 93 ? 4.527 31.953 6.914 1 97.06 93 ILE A N 1
ATOM 668 C CA . ILE A 1 93 ? 5.828 31.672 7.508 1 97.06 93 ILE A CA 1
ATOM 669 C C . ILE A 1 93 ? 6.938 32 6.516 1 97.06 93 ILE A C 1
ATOM 671 O O . ILE A 1 93 ? 7.969 32.562 6.898 1 97.06 93 ILE A O 1
ATOM 675 N N . TRP A 1 94 ? 6.668 31.641 5.246 1 97.44 94 TRP A N 1
ATOM 676 C CA . TRP A 1 94 ? 7.621 31.875 4.168 1 97.44 94 TRP A CA 1
ATOM 677 C C . TRP A 1 94 ? 6.973 32.656 3.029 1 97.44 94 TRP A C 1
ATOM 679 O O . TRP A 1 94 ? 6.48 32.062 2.062 1 97.44 94 TRP A O 1
ATOM 689 N N . PRO A 1 95 ? 7.066 33.969 3.043 1 96.44 95 PRO A N 1
ATOM 690 C CA . PRO A 1 95 ? 6.328 34.812 2.1 1 96.44 95 PRO A CA 1
ATOM 691 C C . PRO A 1 95 ? 6.695 34.531 0.645 1 96.44 95 PRO A C 1
ATOM 693 O O . PRO A 1 95 ? 5.895 34.781 -0.259 1 96.44 95 PRO A O 1
ATOM 696 N N . ASN A 1 96 ? 7.867 34 0.371 1 96 96 ASN A N 1
ATOM 697 C CA . ASN A 1 96 ? 8.32 33.781 -0.999 1 96 96 ASN A CA 1
ATOM 698 C C . ASN A 1 96 ? 8.18 32.312 -1.406 1 96 96 ASN A C 1
ATOM 700 O O . ASN A 1 96 ? 8.711 31.891 -2.438 1 96 96 ASN A O 1
ATOM 704 N N . VAL A 1 97 ? 7.398 31.531 -0.622 1 97.88 97 VAL A N 1
ATOM 705 C CA . VAL A 1 97 ? 7.289 30.094 -0.888 1 97.88 97 VAL A CA 1
ATOM 706 C C . VAL A 1 97 ? 6.57 29.875 -2.215 1 97.88 97 VAL A C 1
ATOM 708 O O . VAL A 1 97 ? 5.613 30.578 -2.537 1 97.88 97 VAL A O 1
ATOM 711 N N . HIS A 1 98 ? 7.059 28.875 -3 1 98 98 HIS A N 1
ATOM 712 C CA . HIS A 1 98 ? 6.391 28.516 -4.25 1 98 98 HIS A CA 1
ATOM 713 C C . HIS A 1 98 ? 6 27.047 -4.273 1 98 98 HIS A C 1
ATOM 715 O O . HIS A 1 98 ? 5.148 26.641 -5.066 1 98 98 HIS A O 1
ATOM 721 N N . THR A 1 99 ? 6.672 26.203 -3.469 1 98.25 99 THR A N 1
ATOM 722 C CA . THR A 1 99 ? 6.328 24.797 -3.373 1 98.25 99 THR A CA 1
ATOM 723 C C . THR A 1 99 ? 6.242 24.359 -1.913 1 98.25 99 THR A C 1
ATOM 725 O O . THR A 1 99 ? 7.18 24.562 -1.14 1 98.25 99 THR A O 1
ATOM 728 N N . VAL A 1 100 ? 5.137 23.781 -1.542 1 98.44 100 VAL A N 1
ATOM 729 C CA . VAL A 1 100 ? 4.953 23.203 -0.212 1 98.44 100 VAL A CA 1
ATOM 730 C C . VAL A 1 100 ? 4.852 21.688 -0.312 1 98.44 100 VAL A C 1
ATOM 732 O O . VAL A 1 100 ? 4.012 21.172 -1.046 1 98.44 100 VAL A O 1
ATOM 735 N N . ILE A 1 101 ? 5.707 20.969 0.323 1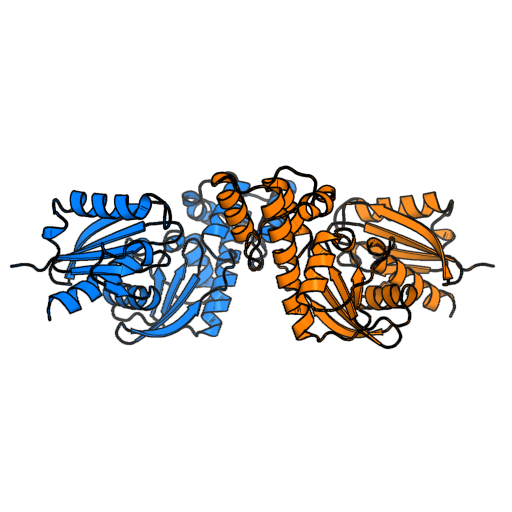 98.38 101 ILE A N 1
ATOM 736 C CA . ILE A 1 101 ? 5.613 19.531 0.491 1 98.38 101 ILE A CA 1
ATOM 737 C C . ILE A 1 101 ? 5.086 19.203 1.887 1 98.38 101 ILE A C 1
ATOM 739 O O . ILE A 1 101 ? 5.777 19.422 2.885 1 98.38 101 ILE A O 1
ATOM 743 N N . ASP A 1 102 ? 3.896 18.781 1.919 1 97.62 102 ASP A N 1
ATOM 744 C CA . ASP A 1 102 ? 3.271 18.422 3.188 1 97.62 102 ASP A CA 1
ATOM 745 C C . ASP A 1 102 ? 3.158 16.906 3.336 1 97.62 102 ASP A C 1
ATOM 747 O O . ASP A 1 102 ? 2.451 16.25 2.566 1 97.62 102 ASP A O 1
ATOM 751 N N . ILE A 1 103 ? 3.826 16.344 4.281 1 97.12 103 ILE A N 1
ATOM 752 C CA . ILE A 1 103 ? 3.734 14.906 4.555 1 97.12 103 ILE A CA 1
ATOM 753 C C . ILE A 1 103 ? 3.08 14.688 5.914 1 97.12 103 ILE A C 1
ATOM 755 O O . ILE A 1 103 ? 3.682 14.969 6.953 1 97.12 103 ILE A O 1
ATOM 759 N N . GLY A 1 104 ? 1.899 14.141 5.895 1 94.12 104 GLY A N 1
ATOM 760 C CA . GLY A 1 104 ? 1.158 13.836 7.109 1 94.12 104 GLY A CA 1
ATOM 761 C C . GLY A 1 104 ? 1.184 12.367 7.473 1 94.12 104 GLY A C 1
ATOM 762 O O . GLY A 1 104 ? 2.064 11.625 7.027 1 94.12 104 GLY A O 1
ATOM 763 N N . GLY A 1 105 ? 0.288 12.023 8.328 1 91.62 105 GLY A N 1
ATOM 764 C CA . GLY A 1 105 ? 0.187 10.633 8.75 1 91.62 105 GLY A CA 1
ATOM 765 C C . GLY A 1 105 ? -0.357 9.719 7.672 1 91.62 105 GLY A C 1
ATOM 766 O O . GLY A 1 105 ? 0.153 8.617 7.469 1 91.62 105 GLY A O 1
ATOM 767 N N . GLN A 1 106 ? -1.349 10.156 6.922 1 90.5 106 GLN A N 1
ATOM 768 C CA . GLN A 1 106 ? -2.021 9.258 5.992 1 90.5 106 GLN A CA 1
ATOM 769 C C . GLN A 1 106 ? -1.869 9.734 4.551 1 90.5 106 GLN A C 1
ATOM 771 O O . GLN A 1 106 ? -2.152 8.992 3.611 1 90.5 106 GLN A O 1
ATOM 776 N N . ASP A 1 107 ? -1.45 11.039 4.371 1 93.19 107 ASP A N 1
ATOM 777 C CA . ASP A 1 107 ? -1.373 11.523 2.996 1 93.19 107 ASP A CA 1
ATOM 778 C C . ASP A 1 107 ? -0.171 12.445 2.803 1 93.19 107 ASP A C 1
ATOM 780 O O . ASP A 1 107 ? 0.451 12.875 3.777 1 93.19 107 ASP A O 1
ATOM 784 N N . VAL A 1 108 ? 0.197 12.633 1.585 1 96.44 108 VAL A N 1
ATOM 785 C CA . VAL A 1 108 ? 1.238 13.539 1.113 1 96.44 108 VAL A CA 1
ATOM 786 C C . VAL A 1 108 ? 0.65 14.523 0.102 1 96.44 108 VAL A C 1
ATOM 788 O O . VAL A 1 108 ? -0.17 14.141 -0.737 1 96.44 108 VAL A O 1
ATOM 791 N N . LYS A 1 109 ? 0.977 15.797 0.229 1 96.06 109 LYS A N 1
ATOM 792 C CA . LYS A 1 109 ? 0.575 16.844 -0.715 1 96.06 109 LYS A CA 1
ATOM 793 C C . LYS A 1 109 ? 1.781 17.641 -1.202 1 96.06 109 LYS A C 1
ATOM 795 O O . LYS A 1 109 ? 2.676 17.953 -0.419 1 96.06 109 LYS A O 1
ATOM 800 N N . VAL A 1 110 ? 1.812 17.859 -2.434 1 97.94 110 VAL A N 1
ATOM 801 C CA . VAL A 1 110 ? 2.715 18.844 -3.006 1 97.94 110 VAL A CA 1
ATOM 802 C C . VAL A 1 110 ? 1.905 19.984 -3.635 1 97.94 110 VAL A C 1
ATOM 804 O O . VAL A 1 110 ? 1.089 19.75 -4.527 1 97.94 110 VAL A O 1
ATOM 807 N N . ILE A 1 111 ? 2.162 21.219 -3.178 1 97.75 111 ILE A N 1
ATOM 808 C CA . ILE A 1 111 ? 1.309 22.344 -3.529 1 97.75 111 ILE A CA 1
ATOM 809 C C . ILE A 1 111 ? 2.152 23.453 -4.156 1 97.75 111 ILE A C 1
ATOM 811 O O . ILE A 1 111 ? 3.176 23.859 -3.598 1 97.75 111 ILE A O 1
ATOM 815 N N . HIS A 1 112 ? 1.685 23.891 -5.285 1 97.69 112 HIS A N 1
ATOM 816 C CA . HIS A 1 112 ? 2.217 25.125 -5.824 1 97.69 112 HIS A CA 1
ATOM 817 C C . HIS A 1 112 ? 1.493 26.344 -5.242 1 97.69 112 HIS A C 1
ATOM 819 O O . HIS A 1 112 ? 0.261 26.359 -5.188 1 97.69 112 HIS A O 1
ATOM 825 N N . VAL A 1 113 ? 2.297 27.281 -4.828 1 97.44 113 VAL A N 1
ATOM 826 C CA . VAL A 1 113 ? 1.739 28.469 -4.176 1 97.44 113 VAL A CA 1
ATOM 827 C C . VAL A 1 113 ? 2.197 29.719 -4.906 1 97.44 113 VAL A C 1
ATOM 829 O O . VAL A 1 113 ? 3.377 29.859 -5.238 1 97.44 113 VAL A O 1
ATOM 832 N N . GLU A 1 114 ? 1.262 30.578 -5.191 1 94.56 114 GLU A N 1
ATOM 833 C CA . GLU A 1 114 ? 1.515 31.922 -5.695 1 94.56 114 GLU A CA 1
ATOM 834 C C . GLU A 1 114 ? 0.758 32.969 -4.883 1 94.56 114 GLU A C 1
ATOM 836 O O . GLU A 1 114 ? -0.474 32.969 -4.859 1 94.56 114 GLU A O 1
ATOM 841 N N . ASN A 1 115 ? 1.453 33.875 -4.258 1 90.5 115 ASN A N 1
ATOM 842 C CA . ASN A 1 115 ? 0.864 34.938 -3.465 1 90.5 115 ASN A CA 1
ATOM 843 C C . ASN A 1 115 ? -0.112 34.406 -2.424 1 90.5 115 ASN A C 1
ATOM 845 O O . ASN A 1 115 ? -1.249 34.875 -2.332 1 90.5 115 ASN A O 1
ATOM 849 N N . GLY A 1 116 ? 0.257 33.281 -1.831 1 90.38 116 GLY A N 1
ATOM 850 C CA . GLY A 1 116 ? -0.504 32.719 -0.728 1 90.38 116 GLY A CA 1
ATOM 851 C C . GLY A 1 116 ? -1.644 31.828 -1.183 1 90.38 116 GLY A C 1
ATOM 852 O O . GLY A 1 116 ? -2.377 31.281 -0.358 1 90.38 116 GLY A O 1
ATOM 853 N N . THR A 1 117 ? -1.766 31.641 -2.443 1 94.06 117 THR A N 1
ATOM 854 C CA . THR A 1 117 ? -2.867 30.859 -2.99 1 94.06 117 THR A CA 1
ATOM 855 C C . THR A 1 117 ? -2.346 29.609 -3.699 1 94.06 117 THR A C 1
ATOM 857 O O . THR A 1 117 ? -1.334 29.656 -4.402 1 94.06 117 THR A O 1
ATOM 860 N N . MET A 1 118 ? -3.066 28.578 -3.502 1 95.31 118 MET A N 1
ATOM 861 C CA . MET A 1 118 ? -2.719 27.344 -4.203 1 95.31 118 MET A CA 1
ATOM 862 C C . MET A 1 118 ? -3.076 27.438 -5.684 1 95.31 118 MET A C 1
ATOM 864 O O . MET A 1 118 ? -4.203 27.797 -6.031 1 95.31 118 MET A O 1
ATOM 868 N N . THR A 1 119 ? -2.189 27.109 -6.586 1 95.81 119 THR A N 1
ATOM 869 C CA . THR A 1 119 ? -2.432 27.203 -8.023 1 95.81 119 THR A CA 1
ATOM 870 C C . THR A 1 119 ? -2.479 25.812 -8.648 1 95.81 119 THR A C 1
ATOM 872 O O . THR A 1 119 ? -3.109 25.625 -9.695 1 95.81 119 THR A O 1
ATOM 875 N N . ASN A 1 120 ? -1.756 24.891 -8.086 1 95.88 120 ASN A N 1
ATOM 876 C CA . ASN A 1 120 ? -1.696 23.5 -8.516 1 95.88 120 ASN A CA 1
ATOM 877 C C . ASN A 1 120 ? -1.326 22.562 -7.355 1 95.88 120 ASN A C 1
ATOM 879 O O . ASN A 1 120 ? -0.777 23.016 -6.348 1 95.88 120 ASN A O 1
ATOM 883 N N . PHE A 1 121 ? -1.747 21.344 -7.531 1 96.56 121 PHE A N 1
ATOM 884 C CA . PHE A 1 121 ? -1.385 20.422 -6.461 1 96.56 121 PHE A CA 1
ATOM 885 C C . PHE A 1 121 ? -1.375 18.984 -6.965 1 96.56 121 PHE A C 1
ATOM 887 O O . PHE A 1 121 ? -1.943 18.688 -8.016 1 96.56 121 PHE A O 1
ATOM 894 N N . GLN A 1 122 ? -0.623 18.172 -6.246 1 96.25 122 GLN A N 1
ATOM 895 C CA . GLN A 1 122 ? -0.674 16.719 -6.336 1 96.25 122 GLN A CA 1
ATOM 896 C C . GLN A 1 122 ? -0.767 16.078 -4.953 1 96.25 122 GLN A C 1
ATOM 898 O O . GLN A 1 122 ? -0.19 16.594 -3.988 1 96.25 122 GLN A O 1
ATOM 903 N N . MET A 1 123 ? -1.461 15.078 -4.852 1 94.44 123 MET A N 1
ATOM 904 C CA . MET A 1 123 ? -1.575 14.32 -3.605 1 94.44 123 MET A CA 1
ATOM 905 C C . MET A 1 123 ? -1.542 12.82 -3.873 1 94.44 123 MET A C 1
ATOM 907 O O . MET A 1 123 ? -1.882 12.375 -4.969 1 94.44 123 MET A O 1
ATOM 911 N N . ASN A 1 124 ? -0.985 12.062 -2.928 1 90.44 124 ASN A N 1
ATOM 912 C CA . ASN A 1 124 ? -1.027 10.617 -3.096 1 90.44 124 ASN A CA 1
ATOM 913 C C . ASN A 1 124 ? -2.451 10.078 -2.977 1 90.44 124 ASN A C 1
ATOM 915 O O . ASN A 1 124 ? -3.307 10.711 -2.355 1 90.44 124 ASN A O 1
ATOM 919 N N . ASP A 1 125 ? -2.582 8.914 -3.717 1 78.31 125 ASP A N 1
ATOM 920 C CA . ASP A 1 125 ? -3.836 8.188 -3.561 1 78.31 125 ASP A CA 1
ATOM 921 C C . ASP A 1 125 ? -3.85 7.387 -2.262 1 78.31 125 ASP A C 1
ATOM 923 O O . ASP A 1 125 ? -2.809 7.219 -1.621 1 78.31 125 ASP A O 1
ATOM 927 N N . LYS A 1 126 ? -4.863 7.363 -1.404 1 85.31 126 LYS A N 1
ATOM 928 C CA . LYS A 1 126 ? -5.051 6.633 -0.154 1 85.31 126 LYS A CA 1
ATOM 929 C C . LYS A 1 126 ? -4.09 5.453 -0.058 1 85.31 126 LYS A C 1
ATOM 931 O O . LYS A 1 126 ? -4.52 4.297 -0.022 1 85.31 126 LYS A O 1
ATOM 936 N N . CYS A 1 127 ? -2.67 5.777 -0.186 1 93.44 127 CYS A N 1
ATOM 937 C CA . CYS A 1 127 ? -1.566 4.832 -0.06 1 93.44 127 CYS A CA 1
ATOM 938 C C . CYS A 1 127 ? -0.665 5.203 1.112 1 93.44 127 CYS A C 1
ATOM 940 O O . CYS A 1 127 ? -0.269 6.359 1.257 1 93.44 127 CYS A O 1
ATOM 942 N N . ALA A 1 128 ? -0.346 4.266 1.837 1 96.06 128 ALA A N 1
ATOM 943 C CA . ALA A 1 128 ? 0.425 4.543 3.047 1 96.06 128 ALA A CA 1
ATOM 944 C C . ALA A 1 128 ? 1.894 4.789 2.715 1 96.06 128 ALA A C 1
ATOM 946 O O . ALA A 1 128 ? 2.637 5.336 3.533 1 96.06 128 ALA A O 1
ATOM 947 N N . ALA A 1 129 ? 2.326 4.324 1.511 1 95.81 129 ALA A N 1
ATOM 948 C CA . ALA A 1 129 ? 3.73 4.469 1.137 1 95.81 129 ALA A CA 1
ATOM 949 C C . ALA A 1 129 ? 4.121 5.941 1.029 1 95.81 129 ALA A C 1
ATOM 951 O O . ALA A 1 129 ? 3.404 6.738 0.417 1 95.81 129 ALA A O 1
ATOM 952 N N . GLY A 1 130 ? 5.203 6.289 1.669 1 96.44 130 GLY A N 1
ATOM 953 C CA . GLY A 1 130 ? 5.711 7.652 1.6 1 96.44 130 GLY A CA 1
ATOM 954 C C . GLY A 1 130 ? 5.082 8.578 2.621 1 96.44 130 GLY A C 1
ATOM 955 O O . GLY A 1 130 ? 5.371 9.773 2.645 1 96.44 130 GLY A O 1
ATOM 956 N N . THR A 1 131 ? 4.242 8.031 3.49 1 97 131 THR A N 1
ATOM 957 C CA . THR A 1 131 ? 3.537 8.852 4.469 1 97 131 THR A CA 1
ATOM 958 C C . THR A 1 131 ? 4.074 8.602 5.875 1 97 131 THR A C 1
ATOM 960 O O . THR A 1 131 ? 5.012 7.82 6.059 1 97 131 THR A O 1
ATOM 963 N N . GLY A 1 132 ? 3.525 9.281 6.816 1 96.56 132 GLY A N 1
ATOM 964 C CA . GLY A 1 132 ? 3.859 9.023 8.211 1 96.56 132 GLY A CA 1
ATOM 965 C C . GLY A 1 132 ? 3.486 7.629 8.672 1 96.56 132 GLY A C 1
ATOM 966 O O . GLY A 1 132 ? 4.176 7.043 9.508 1 96.56 132 GLY A O 1
ATOM 967 N N . ARG A 1 133 ? 2.451 7.141 8.109 1 95.81 133 ARG A N 1
ATOM 968 C CA . ARG A 1 133 ? 2.037 5.785 8.453 1 95.81 133 ARG A CA 1
ATOM 969 C C . ARG A 1 133 ? 3.102 4.766 8.047 1 95.81 133 ARG A C 1
ATOM 971 O O . ARG A 1 133 ? 3.316 3.777 8.75 1 95.81 133 ARG A O 1
ATOM 978 N N . PHE A 1 134 ? 3.789 5.035 6.945 1 98.12 134 PHE A N 1
ATOM 979 C CA . PHE A 1 134 ? 4.91 4.203 6.523 1 98.12 134 PHE A CA 1
ATOM 980 C C . PHE A 1 134 ? 5.988 4.168 7.598 1 98.12 134 PHE A C 1
ATOM 982 O O . PHE A 1 134 ? 6.449 3.092 7.984 1 98.12 134 PHE A O 1
ATOM 989 N N . LEU A 1 135 ? 6.293 5.316 8.07 1 98.31 135 LEU A N 1
ATOM 990 C CA . LEU A 1 135 ? 7.32 5.426 9.094 1 98.31 135 LEU A CA 1
ATOM 991 C C . LEU A 1 135 ? 6.891 4.719 10.375 1 98.31 135 LEU A C 1
ATOM 993 O O . LEU A 1 135 ? 7.707 4.07 11.039 1 98.31 135 LEU A O 1
ATOM 997 N N . ASP A 1 136 ? 5.609 4.852 10.758 1 96.81 136 ASP A N 1
ATOM 998 C CA . ASP A 1 136 ? 5.086 4.184 11.945 1 96.81 136 ASP A CA 1
ATOM 999 C C . ASP A 1 136 ? 5.277 2.672 11.859 1 96.81 136 ASP A C 1
ATOM 1001 O O . ASP A 1 136 ? 5.746 2.039 12.805 1 96.81 136 ASP A O 1
ATOM 1005 N N . VAL A 1 137 ? 4.914 2.088 10.734 1 96.88 137 VAL A N 1
ATOM 1006 C CA . VAL A 1 137 ? 5.008 0.646 10.523 1 96.88 137 VAL A CA 1
ATOM 1007 C C . VAL A 1 137 ? 6.469 0.207 10.609 1 96.88 137 VAL A C 1
ATOM 1009 O O . VAL A 1 137 ? 6.789 -0.78 11.281 1 96.88 137 VAL A O 1
ATOM 1012 N N . MET A 1 138 ? 7.352 0.963 9.961 1 98.19 138 MET A N 1
ATOM 1013 C CA . MET A 1 138 ? 8.766 0.612 9.953 1 98.19 138 MET A CA 1
ATOM 1014 C C . MET A 1 138 ? 9.359 0.71 11.359 1 98.19 138 MET A C 1
ATOM 1016 O O . MET A 1 138 ? 10.125 -0.161 11.773 1 98.19 138 MET A O 1
ATOM 1020 N N . ALA A 1 139 ? 9.023 1.832 12.055 1 97.88 139 ALA A N 1
ATOM 1021 C CA . ALA A 1 139 ? 9.531 2.018 13.414 1 97.88 139 ALA A CA 1
ATOM 1022 C C . ALA A 1 139 ? 9.125 0.861 14.32 1 97.88 139 ALA A C 1
ATOM 1024 O O . ALA A 1 139 ? 9.922 0.383 15.125 1 97.88 139 ALA A O 1
ATOM 1025 N N . ASN A 1 140 ? 7.918 0.446 14.164 1 96.56 140 ASN A N 1
ATOM 1026 C CA . ASN A 1 140 ? 7.41 -0.662 14.969 1 96.56 140 ASN A CA 1
ATOM 1027 C C . ASN A 1 140 ? 8.195 -1.945 14.711 1 96.56 140 ASN A C 1
ATOM 1029 O O . ASN A 1 140 ? 8.578 -2.639 15.656 1 96.56 140 ASN A O 1
ATOM 1033 N N . ILE A 1 141 ? 8.484 -2.266 13.469 1 95.5 141 ILE A N 1
ATOM 1034 C CA . ILE A 1 141 ? 9.211 -3.475 13.102 1 95.5 141 ILE A CA 1
ATOM 1035 C C . ILE A 1 141 ? 10.641 -3.402 13.641 1 95.5 141 ILE A C 1
ATOM 1037 O O . ILE A 1 141 ? 11.203 -4.418 14.047 1 95.5 141 ILE A O 1
ATOM 1041 N N . LEU A 1 142 ? 11.18 -2.252 13.648 1 97.38 142 LEU A N 1
ATOM 1042 C CA . LEU A 1 142 ? 12.555 -2.047 14.094 1 97.38 142 LEU A CA 1
ATOM 1043 C C . LEU A 1 142 ? 12.625 -1.907 15.609 1 97.38 142 LEU A C 1
ATOM 1045 O O . LEU A 1 142 ? 13.711 -1.856 16.188 1 97.38 142 LEU A O 1
ATOM 1049 N N . GLU A 1 143 ? 11.453 -1.782 16.219 1 96.44 143 GLU A N 1
ATOM 1050 C CA . GLU A 1 143 ? 11.32 -1.624 17.672 1 96.44 143 GLU A CA 1
ATOM 1051 C C . GLU A 1 143 ? 12.039 -0.365 18.156 1 96.44 143 GLU A C 1
ATOM 1053 O O . GLU A 1 143 ? 12.82 -0.415 19.094 1 96.44 143 GLU A O 1
ATOM 1058 N N . VAL A 1 144 ? 11.789 0.734 17.469 1 97.38 144 VAL A N 1
ATOM 1059 C CA . VAL A 1 144 ? 12.258 2.057 17.875 1 97.38 144 VAL A CA 1
ATOM 1060 C C . VAL A 1 144 ? 11.094 3.045 17.844 1 97.38 144 VAL A C 1
ATOM 1062 O O . VAL A 1 144 ? 10.031 2.748 17.297 1 97.38 144 VAL A O 1
ATOM 1065 N N . LYS A 1 145 ? 11.297 4.141 18.484 1 96.5 145 LYS A N 1
ATOM 1066 C CA . LYS A 1 145 ? 10.305 5.211 18.391 1 96.5 145 LYS A CA 1
ATOM 1067 C C . LYS A 1 145 ? 10.445 5.984 17.078 1 96.5 145 LYS A C 1
ATOM 1069 O O . LYS A 1 145 ? 11.562 6.234 16.625 1 96.5 145 LYS A O 1
ATOM 1074 N N . VAL A 1 146 ? 9.312 6.332 16.531 1 96.31 146 VAL A N 1
ATOM 1075 C CA . VAL A 1 146 ? 9.312 7.082 15.273 1 96.31 146 VAL A CA 1
ATOM 1076 C C . VAL A 1 146 ? 10.125 8.367 15.438 1 96.31 146 VAL A C 1
ATOM 1078 O O . VAL A 1 146 ? 10.828 8.781 14.516 1 96.31 146 VAL A O 1
ATOM 1081 N N . SER A 1 147 ? 10.117 9 16.609 1 95.5 147 SER A N 1
ATOM 1082 C CA . SER A 1 147 ? 10.828 10.242 16.891 1 95.5 147 SER A CA 1
ATOM 1083 C C . SER A 1 147 ? 12.336 10.039 16.859 1 95.5 147 SER A C 1
ATOM 1085 O O . SER A 1 147 ? 13.094 11.008 16.75 1 95.5 147 SER A O 1
ATOM 1087 N N . ASP A 1 148 ? 12.758 8.805 16.938 1 97.81 148 ASP A N 1
ATOM 1088 C CA . ASP A 1 148 ? 14.188 8.516 17 1 97.81 148 ASP A CA 1
ATOM 1089 C C . ASP A 1 148 ? 14.758 8.211 15.617 1 97.81 148 ASP A C 1
ATOM 1091 O O . ASP A 1 148 ? 15.977 8.148 15.438 1 97.81 148 ASP A O 1
ATOM 1095 N N . LEU A 1 149 ? 13.914 8.094 14.648 1 98.5 149 LEU A N 1
ATOM 1096 C CA . LEU A 1 149 ? 14.328 7.605 13.344 1 98.5 149 LEU A CA 1
ATOM 1097 C C . LEU A 1 149 ? 15.359 8.539 12.711 1 98.5 149 LEU A C 1
ATOM 1099 O O . LEU A 1 149 ? 16.359 8.078 12.164 1 98.5 149 LEU A O 1
ATOM 1103 N N . ALA A 1 150 ? 15.141 9.812 12.797 1 98.25 150 ALA A N 1
ATOM 1104 C CA . ALA A 1 150 ? 16.047 10.766 12.164 1 98.25 150 ALA A CA 1
ATOM 1105 C C . ALA A 1 150 ? 17.438 10.688 12.773 1 98.25 150 ALA A C 1
ATOM 1107 O O . ALA A 1 150 ? 18.438 10.594 12.047 1 98.25 150 ALA A O 1
ATOM 1108 N N . GLU A 1 151 ? 17.484 10.711 14.055 1 98.31 151 GLU A N 1
ATOM 1109 C CA . GLU A 1 151 ? 18.781 10.664 14.75 1 98.31 151 GLU A CA 1
ATOM 1110 C C . GLU A 1 151 ? 19.516 9.359 14.461 1 98.31 151 GLU A C 1
ATOM 1112 O O . GLU A 1 151 ? 20.719 9.367 14.188 1 98.31 151 GLU A O 1
ATOM 1117 N N . LEU A 1 152 ? 18.844 8.273 14.531 1 98.31 152 LEU A N 1
ATOM 1118 C CA . LEU A 1 152 ? 19.438 6.969 14.266 1 98.31 152 LEU A CA 1
ATOM 1119 C C . LEU A 1 152 ? 19.906 6.871 12.812 1 98.31 152 LEU A C 1
ATOM 1121 O O . LEU A 1 152 ? 21.031 6.469 12.547 1 98.31 152 LEU A O 1
ATOM 1125 N N . GLY A 1 153 ? 19.078 7.32 11.859 1 98.06 153 GLY A N 1
ATOM 1126 C CA . GLY A 1 153 ? 19.406 7.246 10.445 1 98.06 153 GLY A CA 1
ATOM 1127 C C . GLY A 1 153 ? 20.625 8.078 10.086 1 98.06 153 GLY A C 1
ATOM 1128 O O . GLY A 1 153 ? 21.359 7.742 9.156 1 98.06 153 GLY A O 1
ATOM 1129 N N . ALA A 1 154 ? 20.875 9.156 10.812 1 97.81 154 ALA A N 1
ATOM 1130 C CA . ALA A 1 154 ? 21.969 10.078 10.539 1 97.81 154 ALA A CA 1
ATOM 1131 C C . ALA A 1 154 ? 23.312 9.398 10.773 1 97.81 154 ALA A C 1
ATOM 1133 O O . ALA A 1 154 ? 24.344 9.859 10.273 1 97.81 154 ALA A O 1
ATOM 1134 N N . LYS A 1 155 ? 23.328 8.344 11.461 1 98.19 155 LYS A N 1
ATOM 1135 C CA . LYS A 1 155 ? 24.562 7.637 11.805 1 98.19 155 LYS A CA 1
ATOM 1136 C C . LYS A 1 155 ? 24.891 6.574 10.758 1 98.19 155 LYS A C 1
ATOM 1138 O O . LYS A 1 155 ? 25.922 5.902 10.859 1 98.19 155 LYS A O 1
ATOM 1143 N N . SER A 1 156 ? 24.047 6.445 9.758 1 98.19 156 SER A N 1
ATOM 1144 C CA . SER A 1 156 ? 24.219 5.402 8.758 1 98.19 156 SER A CA 1
ATOM 1145 C C . SER A 1 156 ? 25.531 5.586 7.98 1 98.19 156 SER A C 1
ATOM 1147 O O . SER A 1 156 ? 25.922 6.719 7.688 1 98.19 156 SER A O 1
ATOM 1149 N N . THR A 1 157 ? 26.141 4.477 7.625 1 97.56 157 THR A N 1
ATOM 1150 C CA . THR A 1 157 ? 27.375 4.527 6.859 1 97.56 157 THR A CA 1
ATOM 1151 C C . THR A 1 157 ? 27.266 3.678 5.598 1 97.56 157 THR A C 1
ATOM 1153 O O . THR A 1 157 ? 28.188 3.678 4.766 1 97.56 157 THR A O 1
ATOM 1156 N N . LYS A 1 158 ? 26.234 2.916 5.438 1 97.25 158 LYS A N 1
ATOM 1157 C CA . LYS A 1 158 ? 26.031 2.041 4.285 1 97.25 158 LYS A CA 1
ATOM 1158 C C . LYS A 1 158 ? 24.641 2.229 3.684 1 97.25 158 LYS A C 1
ATOM 1160 O O . LYS A 1 158 ? 23.656 2.361 4.414 1 97.25 158 LYS A O 1
ATOM 1165 N N . ARG A 1 159 ? 24.609 2.195 2.359 1 96.81 159 ARG A N 1
ATOM 1166 C CA . ARG A 1 159 ? 23.328 2.359 1.678 1 96.81 159 ARG A CA 1
ATOM 1167 C C . ARG A 1 159 ? 22.594 1.027 1.567 1 96.81 159 ARG A C 1
ATOM 1169 O O . ARG A 1 159 ? 23.156 0.036 1.103 1 96.81 159 ARG A O 1
ATOM 1176 N N . VAL A 1 160 ? 21.438 1.036 2.102 1 96.88 160 VAL A N 1
ATOM 1177 C CA . VAL A 1 160 ? 20.531 -0.102 2.008 1 96.88 160 VAL A CA 1
ATOM 1178 C C . VAL A 1 160 ? 19.281 0.299 1.232 1 96.88 160 VAL A C 1
ATOM 1180 O O . VAL A 1 160 ? 18.688 1.34 1.51 1 96.88 160 VAL A O 1
ATOM 1183 N N . ALA A 1 161 ? 18.906 -0.482 0.221 1 95.69 161 ALA A N 1
ATOM 1184 C CA . ALA A 1 161 ? 17.734 -0.175 -0.586 1 95.69 161 ALA A CA 1
ATOM 1185 C C . ALA A 1 161 ? 16.469 -0.785 0.025 1 95.69 161 ALA A C 1
ATOM 1187 O O . ALA A 1 161 ? 16.453 -1.967 0.377 1 95.69 161 ALA A O 1
ATOM 1188 N N . ILE A 1 162 ? 15.516 0.032 0.215 1 96.12 162 ILE A N 1
ATOM 1189 C CA . ILE A 1 162 ? 14.188 -0.389 0.648 1 96.12 162 ILE A CA 1
ATOM 1190 C C . ILE A 1 162 ? 13.148 0.051 -0.378 1 96.12 162 ILE A C 1
ATOM 1192 O O . ILE A 1 162 ? 13.164 1.196 -0.833 1 96.12 162 ILE A O 1
ATOM 1196 N N . SER A 1 163 ? 12.273 -0.811 -0.717 1 92.69 163 SER A N 1
ATOM 1197 C CA . SER A 1 163 ? 11.25 -0.503 -1.71 1 92.69 163 SER A CA 1
ATOM 1198 C C . SER A 1 163 ? 10.383 0.67 -1.265 1 92.69 163 SER A C 1
ATOM 1200 O O . SER A 1 163 ? 10.062 0.797 -0.081 1 92.69 163 SER A O 1
ATOM 1202 N N . SER A 1 164 ? 9.938 1.456 -2.209 1 93.38 164 SER A N 1
ATOM 1203 C CA . SER A 1 164 ? 9.117 2.627 -1.902 1 93.38 164 SER A CA 1
ATOM 1204 C C . SER A 1 164 ? 7.68 2.434 -2.363 1 93.38 164 SER A C 1
ATOM 1206 O O . SER A 1 164 ? 6.832 3.299 -2.141 1 93.38 164 SER A O 1
ATOM 1208 N N . THR A 1 165 ? 7.367 1.398 -2.955 1 91.94 165 THR A N 1
ATOM 1209 C CA . THR A 1 165 ? 6.113 1.246 -3.686 1 91.94 165 THR A CA 1
ATOM 1210 C C . THR A 1 165 ? 4.984 0.839 -2.742 1 91.94 165 THR A C 1
ATOM 1212 O O . THR A 1 165 ? 3.869 1.355 -2.842 1 91.94 165 THR A O 1
ATOM 1215 N N . CYS A 1 166 ? 5.32 -0.043 -1.82 1 96.31 166 CYS A N 1
ATOM 1216 C CA . CYS A 1 166 ? 4.277 -0.591 -0.958 1 96.31 166 CYS A CA 1
ATOM 1217 C C . CYS A 1 166 ? 4.797 -0.802 0.459 1 96.31 166 CYS A C 1
ATOM 1219 O O . CYS A 1 166 ? 5.828 -1.447 0.657 1 96.31 166 CYS A O 1
ATOM 1221 N N . THR A 1 167 ? 4.035 -0.341 1.422 1 97.5 167 THR A N 1
ATOM 1222 C CA . THR A 1 167 ? 4.441 -0.42 2.82 1 97.5 167 THR A CA 1
ATOM 1223 C C . THR A 1 167 ? 4.559 -1.874 3.27 1 97.5 167 THR A C 1
ATOM 1225 O O . THR A 1 167 ? 5.496 -2.234 3.984 1 97.5 167 THR A O 1
ATOM 1228 N N . VAL A 1 168 ? 3.707 -2.676 2.818 1 96.75 168 VAL A N 1
ATOM 1229 C CA . VAL A 1 168 ? 3.689 -4.082 3.211 1 96.75 168 VAL A CA 1
ATOM 1230 C C . VAL A 1 168 ? 4.949 -4.777 2.693 1 96.75 168 VAL A C 1
ATOM 1232 O O . VAL A 1 168 ? 5.594 -5.527 3.426 1 96.75 168 VAL A O 1
ATOM 1235 N N . PHE A 1 169 ? 5.273 -4.559 1.471 1 95.19 169 PHE A N 1
ATOM 1236 C CA . PHE A 1 169 ? 6.457 -5.195 0.904 1 95.19 169 PHE A CA 1
ATOM 1237 C C . PHE A 1 169 ? 7.727 -4.582 1.482 1 95.19 169 PHE A C 1
ATOM 1239 O O . PHE A 1 169 ? 8.727 -5.281 1.669 1 95.19 169 PHE A O 1
ATOM 1246 N N . ALA A 1 170 ? 7.723 -3.291 1.743 1 97.12 170 ALA A N 1
ATOM 1247 C CA . ALA A 1 170 ? 8.852 -2.66 2.42 1 97.12 170 ALA A CA 1
ATOM 1248 C C . ALA A 1 170 ? 9.094 -3.287 3.791 1 97.12 170 ALA A C 1
ATOM 1250 O O . ALA A 1 170 ? 10.234 -3.518 4.184 1 97.12 170 ALA A O 1
ATOM 1251 N N . GLU A 1 171 ? 8 -3.539 4.504 1 96 171 GLU A N 1
ATOM 1252 C CA . GLU A 1 171 ? 8.102 -4.195 5.805 1 96 171 GLU A CA 1
ATOM 1253 C C . GLU A 1 171 ? 8.789 -5.551 5.688 1 96 171 GLU A C 1
ATOM 1255 O O . GLU A 1 171 ? 9.672 -5.875 6.48 1 96 171 GLU A O 1
ATOM 1260 N N . SER A 1 172 ? 8.3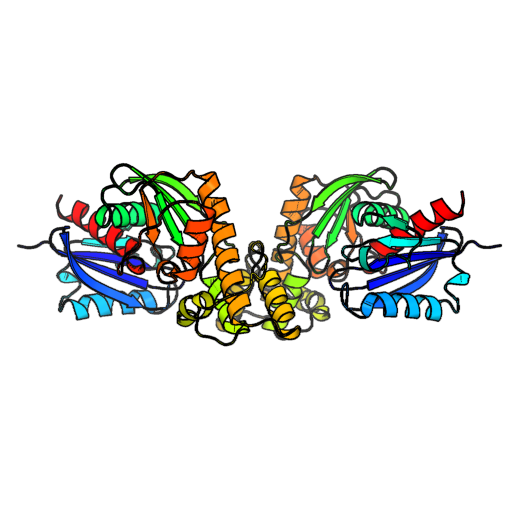91 -6.316 4.695 1 92.44 172 SER A N 1
ATOM 1261 C CA . SER A 1 172 ? 9.008 -7.617 4.461 1 92.44 172 SER A CA 1
ATOM 1262 C C . SER A 1 172 ? 10.5 -7.48 4.164 1 92.44 172 SER A C 1
ATOM 1264 O O . SER A 1 172 ? 11.305 -8.297 4.617 1 92.44 172 SER A O 1
ATOM 1266 N N . GLU A 1 173 ? 10.836 -6.523 3.387 1 94.69 173 GLU A N 1
ATOM 1267 C CA . GLU A 1 173 ? 12.242 -6.277 3.061 1 94.69 173 GLU A CA 1
ATOM 1268 C C . GLU A 1 173 ? 13.039 -5.902 4.305 1 94.69 173 GLU A C 1
ATOM 1270 O O . GLU A 1 173 ? 14.164 -6.367 4.488 1 94.69 173 GLU A O 1
ATOM 1275 N N . VAL A 1 174 ? 12.469 -5.105 5.156 1 96.5 174 VAL A N 1
ATOM 1276 C CA . VAL A 1 174 ? 13.133 -4.691 6.391 1 96.5 174 VAL A CA 1
ATOM 1277 C C . VAL A 1 174 ? 13.367 -5.91 7.281 1 96.5 174 VAL A C 1
ATOM 1279 O O . VAL A 1 174 ? 14.469 -6.094 7.809 1 96.5 174 VAL A O 1
ATOM 1282 N N . ILE A 1 175 ? 12.344 -6.75 7.383 1 92.5 175 ILE A N 1
ATOM 1283 C CA . ILE A 1 175 ? 12.453 -7.961 8.188 1 92.5 175 ILE A CA 1
ATOM 1284 C C . ILE A 1 175 ? 13.57 -8.852 7.621 1 92.5 175 ILE A C 1
ATOM 1286 O O . ILE A 1 175 ? 14.383 -9.391 8.375 1 92.5 175 ILE A O 1
ATOM 1290 N N . SER A 1 176 ? 13.602 -8.922 6.301 1 91.56 176 SER A N 1
ATOM 1291 C CA . SER A 1 176 ? 14.633 -9.719 5.641 1 91.56 176 SER A CA 1
ATOM 1292 C C . SER A 1 176 ? 16.031 -9.172 5.926 1 91.56 176 SER A C 1
ATOM 1294 O O . SER A 1 176 ? 16.953 -9.93 6.207 1 91.56 176 SER A O 1
ATOM 1296 N N . GLN A 1 177 ? 16.188 -7.902 5.852 1 95.12 177 GLN A N 1
ATOM 1297 C CA . GLN A 1 177 ? 17.469 -7.258 6.125 1 95.12 177 GLN A CA 1
ATOM 1298 C C . GLN A 1 177 ? 17.906 -7.496 7.566 1 95.12 177 GLN A C 1
ATOM 1300 O O . GLN A 1 177 ? 19.062 -7.809 7.82 1 95.12 177 GLN A O 1
ATOM 1305 N N . LEU A 1 178 ? 16.953 -7.383 8.492 1 93.31 178 LEU A N 1
ATOM 1306 C CA . LEU A 1 178 ? 17.266 -7.641 9.898 1 93.31 178 LEU A CA 1
ATOM 1307 C C . LEU A 1 178 ? 17.734 -9.078 10.094 1 93.31 178 LEU A C 1
ATOM 1309 O O . LEU A 1 178 ? 18.703 -9.328 10.812 1 93.31 178 LEU A O 1
ATOM 1313 N N . SER A 1 179 ? 17.078 -9.984 9.469 1 91.56 179 SER A N 1
ATOM 1314 C CA . SER A 1 179 ? 17.422 -11.406 9.586 1 91.56 179 SER A CA 1
ATOM 1315 C C . SER A 1 179 ? 18.828 -11.68 9.047 1 91.56 179 SER A C 1
ATOM 1317 O O . SER A 1 179 ? 19.5 -12.602 9.508 1 91.56 179 SER A O 1
ATOM 1319 N N . LYS A 1 180 ? 19.281 -10.906 8.086 1 93.31 180 LYS A N 1
ATOM 1320 C CA . LYS A 1 180 ? 20.594 -11.062 7.473 1 93.31 180 LYS A CA 1
ATOM 1321 C C . LYS A 1 180 ? 21.672 -10.367 8.297 1 93.31 180 LYS A C 1
ATOM 1323 O O . LYS A 1 180 ? 22.859 -10.414 7.945 1 93.31 180 LYS A O 1
ATOM 1328 N N . GLY A 1 181 ? 21.219 -9.633 9.25 1 94.81 181 GLY A N 1
ATOM 1329 C CA . GLY A 1 181 ? 22.172 -8.992 10.141 1 94.81 181 GLY A CA 1
ATOM 1330 C C . GLY A 1 181 ? 22.531 -7.578 9.711 1 94.81 181 GLY A C 1
ATOM 1331 O O . GLY A 1 181 ? 23.484 -6.992 10.219 1 94.81 181 GLY A O 1
ATOM 1332 N N . THR A 1 182 ? 21.781 -7.059 8.758 1 96.62 182 THR A N 1
ATOM 1333 C CA . THR A 1 182 ? 22.016 -5.672 8.359 1 96.62 182 THR A CA 1
ATOM 1334 C C . THR A 1 182 ? 21.812 -4.727 9.539 1 96.62 182 THR A C 1
ATOM 1336 O O . THR A 1 182 ? 20.875 -4.902 10.32 1 96.62 182 THR A O 1
ATOM 1339 N N . ASP A 1 183 ? 22.625 -3.766 9.625 1 97.25 183 ASP A N 1
ATOM 1340 C CA . ASP A 1 183 ? 22.531 -2.811 10.727 1 97.25 183 ASP A CA 1
ATOM 1341 C C . ASP A 1 183 ? 21.219 -2.031 10.656 1 97.25 183 ASP A C 1
ATOM 1343 O O . ASP A 1 183 ? 20.859 -1.498 9.602 1 97.25 183 ASP A O 1
ATOM 1347 N N . LYS A 1 184 ? 20.594 -1.944 11.75 1 97 184 LYS A N 1
ATOM 1348 C CA . LYS A 1 184 ? 19.312 -1.244 11.859 1 97 184 LYS A CA 1
ATOM 1349 C C . LYS A 1 184 ? 19.453 0.21 11.414 1 97 184 LYS A C 1
ATOM 1351 O O . LYS A 1 184 ? 18.531 0.767 10.812 1 97 184 LYS A O 1
ATOM 1356 N N . ILE A 1 185 ? 20.562 0.786 11.703 1 98.19 185 ILE A N 1
ATOM 1357 C CA . ILE A 1 185 ? 20.828 2.186 11.398 1 98.19 185 ILE A CA 1
ATOM 1358 C C . ILE A 1 185 ? 20.859 2.385 9.883 1 98.19 185 ILE A C 1
ATOM 1360 O O . ILE A 1 185 ? 20.312 3.363 9.367 1 98.19 185 ILE A O 1
ATOM 1364 N N . ASP A 1 186 ? 21.422 1.484 9.203 1 98.69 186 ASP A N 1
ATOM 1365 C CA . ASP A 1 186 ? 21.484 1.55 7.746 1 98.69 186 ASP A CA 1
ATOM 1366 C C . ASP A 1 186 ? 20.109 1.299 7.125 1 98.69 186 ASP A C 1
ATOM 1368 O O . ASP A 1 186 ? 19.766 1.915 6.117 1 98.69 186 ASP A O 1
ATOM 1372 N N . ILE A 1 187 ? 19.344 0.423 7.727 1 98.56 187 ILE A N 1
ATOM 1373 C CA . ILE A 1 187 ? 17.984 0.155 7.273 1 98.56 187 ILE A CA 1
ATOM 1374 C C . ILE A 1 187 ? 17.141 1.418 7.41 1 98.56 187 ILE A C 1
ATOM 1376 O O . ILE A 1 187 ? 16.391 1.773 6.496 1 98.56 187 ILE A O 1
ATOM 1380 N N . ILE A 1 188 ? 17.344 2.137 8.492 1 98.75 188 ILE A N 1
ATOM 1381 C CA . ILE A 1 188 ? 16.578 3.346 8.773 1 98.75 188 ILE A CA 1
ATOM 1382 C C . ILE A 1 188 ? 16.875 4.402 7.707 1 98.75 188 ILE A C 1
ATOM 1384 O O . ILE A 1 188 ? 15.953 5.043 7.188 1 98.75 188 ILE A O 1
ATOM 1388 N N . ALA A 1 189 ? 18.109 4.523 7.34 1 98.69 189 ALA A N 1
ATOM 1389 C CA . ALA A 1 189 ? 18.469 5.469 6.281 1 98.69 189 ALA A CA 1
ATOM 1390 C C . ALA A 1 189 ? 17.812 5.086 4.961 1 98.69 189 ALA A C 1
ATOM 1392 O O . ALA A 1 189 ? 17.375 5.957 4.199 1 98.69 189 ALA A O 1
ATOM 1393 N N . GLY A 1 190 ? 17.781 3.826 4.738 1 98.62 190 GLY A N 1
ATOM 1394 C CA . GLY A 1 190 ? 17.078 3.336 3.562 1 98.62 190 GLY A CA 1
ATOM 1395 C C . GLY A 1 190 ? 15.594 3.656 3.578 1 98.62 190 GLY A C 1
ATOM 1396 O O . GLY A 1 190 ? 15.016 3.994 2.545 1 98.62 190 GLY A O 1
ATOM 1397 N N . ILE A 1 191 ? 15.008 3.559 4.742 1 98.75 191 ILE A N 1
ATOM 1398 C CA . ILE A 1 191 ? 13.602 3.877 4.938 1 98.75 191 ILE A CA 1
ATOM 1399 C C . ILE A 1 191 ? 13.359 5.352 4.629 1 98.75 191 ILE A C 1
ATOM 1401 O O . ILE A 1 191 ? 12.383 5.699 3.951 1 98.75 191 ILE A O 1
ATOM 1405 N N . HIS A 1 192 ? 14.219 6.211 5.078 1 98.81 192 HIS A N 1
ATOM 1406 C CA . HIS A 1 192 ? 14.102 7.633 4.766 1 98.81 192 HIS A CA 1
ATOM 1407 C C . HIS A 1 192 ? 14.125 7.871 3.258 1 98.81 192 HIS A C 1
ATOM 1409 O O . HIS A 1 192 ? 13.305 8.625 2.73 1 98.81 192 HIS A O 1
ATOM 1415 N N . ARG A 1 193 ? 15.008 7.188 2.586 1 98.62 193 ARG A N 1
ATOM 1416 C CA . ARG A 1 193 ? 15.125 7.344 1.14 1 98.62 193 ARG A CA 1
ATOM 1417 C C . ARG A 1 193 ? 13.898 6.789 0.427 1 98.62 193 ARG A C 1
ATOM 1419 O O . ARG A 1 193 ? 13.484 7.316 -0.605 1 98.62 193 ARG A O 1
ATOM 1426 N N . SER A 1 194 ? 13.352 5.766 1.005 1 98.38 194 SER A N 1
ATOM 1427 C CA . SER A 1 194 ? 12.125 5.195 0.453 1 98.38 194 SER A CA 1
ATOM 1428 C C . SER A 1 194 ? 10.977 6.199 0.494 1 98.38 194 SER A C 1
ATOM 1430 O O . SER A 1 194 ? 10.289 6.402 -0.507 1 98.38 194 SER A O 1
ATOM 1432 N N . VAL A 1 195 ? 10.82 6.832 1.602 1 98.5 195 VAL A N 1
ATOM 1433 C CA . VAL A 1 195 ? 9.797 7.859 1.745 1 98.5 195 VAL A CA 1
ATOM 1434 C C . VAL A 1 195 ? 10.055 8.992 0.75 1 98.5 195 VAL A C 1
ATOM 1436 O O . VAL A 1 195 ? 9.141 9.406 0.029 1 98.5 195 VAL A O 1
ATOM 1439 N N . ALA A 1 196 ? 11.266 9.398 0.682 1 98.56 196 ALA A N 1
ATOM 1440 C CA . ALA A 1 196 ? 11.641 10.5 -0.203 1 98.56 196 ALA A CA 1
ATOM 1441 C C . ALA A 1 196 ? 11.344 10.156 -1.66 1 98.56 196 ALA A C 1
ATOM 1443 O O . ALA A 1 196 ? 10.828 10.992 -2.41 1 98.56 196 ALA A O 1
ATOM 1444 N N . SER A 1 197 ? 11.633 8.953 -2.006 1 98.06 197 SER A N 1
ATOM 1445 C CA . SER A 1 197 ? 11.422 8.523 -3.385 1 98.06 197 SER A CA 1
ATOM 1446 C C . SER A 1 197 ? 9.961 8.664 -3.793 1 98.06 197 SER A C 1
ATOM 1448 O O . SER A 1 197 ? 9.656 9.148 -4.883 1 98.06 197 SER A O 1
ATOM 1450 N N . ARG A 1 198 ? 9.102 8.273 -2.971 1 96.62 198 ARG A N 1
ATOM 1451 C CA . ARG A 1 198 ? 7.672 8.383 -3.242 1 96.62 198 ARG A CA 1
ATOM 1452 C C . ARG A 1 198 ? 7.246 9.836 -3.373 1 96.62 198 ARG A C 1
ATOM 1454 O O . ARG A 1 198 ? 6.496 10.188 -4.285 1 96.62 198 ARG A O 1
ATOM 1461 N N . VAL A 1 199 ? 7.703 10.641 -2.514 1 97.81 199 VAL A N 1
ATOM 1462 C CA . VAL A 1 199 ? 7.324 12.047 -2.484 1 97.81 199 VAL A CA 1
ATOM 1463 C C . VAL A 1 199 ? 7.91 12.773 -3.697 1 97.81 199 VAL A C 1
ATOM 1465 O O . VAL A 1 199 ? 7.254 13.633 -4.289 1 97.81 199 VAL A O 1
ATOM 1468 N N . ILE A 1 200 ? 9.141 12.375 -4.086 1 98 200 ILE A N 1
ATOM 1469 C CA . ILE A 1 200 ? 9.797 12.953 -5.246 1 98 200 ILE A CA 1
ATOM 1470 C C . ILE A 1 200 ? 8.984 12.664 -6.504 1 98 200 ILE A C 1
ATOM 1472 O O . ILE A 1 200 ? 8.836 13.523 -7.375 1 98 200 ILE A O 1
ATOM 1476 N N . GLY A 1 201 ? 8.477 11.477 -6.555 1 95.75 201 GLY A N 1
ATOM 1477 C CA . GLY A 1 201 ? 7.598 11.164 -7.672 1 95.75 201 GLY A CA 1
ATOM 1478 C C . GLY A 1 201 ? 6.414 12.102 -7.789 1 95.75 201 GLY A C 1
ATOM 1479 O O . GLY A 1 201 ? 6.086 12.562 -8.883 1 95.75 201 GLY A O 1
ATOM 1480 N N . LEU A 1 202 ? 5.762 12.422 -6.715 1 95.44 202 LEU A N 1
ATOM 1481 C CA . LEU A 1 202 ? 4.629 13.344 -6.68 1 95.44 202 LEU A CA 1
ATOM 1482 C C . LEU A 1 202 ? 5.066 14.766 -7.023 1 95.44 202 LEU A C 1
ATOM 1484 O O . LEU A 1 202 ? 4.391 15.453 -7.789 1 95.44 202 LEU A O 1
ATOM 1488 N N . ALA A 1 203 ? 6.191 15.133 -6.457 1 96.81 203 ALA A N 1
ATOM 1489 C CA . ALA A 1 203 ? 6.723 16.484 -6.668 1 96.81 203 ALA A CA 1
ATOM 1490 C C . ALA A 1 203 ? 7.055 16.703 -8.141 1 96.81 203 ALA A C 1
ATOM 1492 O O . ALA A 1 203 ? 6.809 17.797 -8.68 1 96.81 203 ALA A O 1
ATOM 1493 N N . ASN A 1 204 ? 7.543 15.695 -8.781 1 96.25 204 ASN A N 1
ATOM 1494 C CA . ASN A 1 204 ? 7.914 15.805 -10.188 1 96.25 204 ASN A CA 1
ATOM 1495 C C . ASN A 1 204 ? 6.684 15.961 -11.078 1 96.25 204 ASN A C 1
ATOM 1497 O O . ASN A 1 204 ? 6.754 16.594 -12.133 1 96.25 204 ASN A O 1
ATOM 1501 N N . ARG A 1 205 ? 5.594 15.484 -10.688 1 95.06 205 ARG A N 1
ATOM 1502 C CA . ARG A 1 205 ? 4.359 15.594 -11.453 1 95.06 205 ARG A CA 1
ATOM 1503 C C . ARG A 1 205 ? 3.814 17.016 -11.406 1 95.06 205 ARG A C 1
ATOM 1505 O O . ARG A 1 205 ? 3.205 17.484 -12.375 1 95.06 205 ARG A O 1
ATOM 1512 N N . VAL A 1 206 ? 3.961 17.656 -10.281 1 92.5 206 VAL A N 1
ATOM 1513 C CA . VAL A 1 206 ? 3.471 19.031 -10.125 1 92.5 206 VAL A CA 1
ATOM 1514 C C . VAL A 1 206 ? 4.516 20.016 -10.641 1 92.5 206 VAL A C 1
ATOM 1516 O O . VAL A 1 206 ? 4.168 21.047 -11.219 1 92.5 206 VAL A O 1
ATOM 1519 N N . GLY A 1 207 ? 5.762 19.641 -10.523 1 93.62 207 GLY A N 1
ATOM 1520 C CA . GLY A 1 207 ? 6.863 20.562 -10.773 1 93.62 207 GLY A CA 1
ATOM 1521 C C . GLY A 1 207 ? 7.297 21.328 -9.539 1 93.62 207 GLY A C 1
ATOM 1522 O O . GLY A 1 207 ? 6.461 21.781 -8.758 1 93.62 207 GLY A O 1
ATOM 1523 N N . ILE A 1 208 ? 8.633 21.391 -9.383 1 94.38 208 ILE A N 1
ATOM 1524 C CA . ILE A 1 208 ? 9.172 22.062 -8.211 1 94.38 208 ILE A CA 1
ATOM 1525 C C . ILE A 1 208 ? 9.625 23.484 -8.594 1 94.38 208 ILE A C 1
ATOM 1527 O O . ILE A 1 208 ? 10.312 23.656 -9.602 1 94.38 208 ILE A O 1
ATOM 1531 N N . VAL A 1 209 ? 9.18 24.391 -7.848 1 94.81 209 VAL A N 1
ATOM 1532 C CA . VAL A 1 209 ? 9.602 25.766 -8.016 1 94.81 209 VAL A CA 1
ATOM 1533 C C . VAL A 1 209 ? 10.172 26.297 -6.699 1 94.81 209 VAL A C 1
ATOM 1535 O O . VAL A 1 209 ? 9.547 26.188 -5.648 1 94.81 209 VAL A O 1
ATOM 1538 N N . LYS A 1 210 ? 11.453 26.781 -6.758 1 93.81 210 LYS A N 1
ATOM 1539 C CA . LYS A 1 210 ? 12.039 27.406 -5.574 1 93.81 210 LYS A CA 1
ATOM 1540 C C . LYS A 1 210 ? 11.281 28.672 -5.184 1 93.81 210 LYS A C 1
ATOM 1542 O O . LYS A 1 210 ? 10.844 29.438 -6.051 1 93.81 210 LYS A O 1
ATOM 1547 N N . ASP A 1 211 ? 11.062 28.859 -3.861 1 96.44 211 ASP A N 1
ATOM 1548 C CA . ASP A 1 211 ? 11.57 28.266 -2.631 1 96.44 211 ASP A CA 1
ATOM 1549 C C . ASP A 1 211 ? 10.672 27.125 -2.166 1 96.44 211 ASP A C 1
ATOM 1551 O O . ASP A 1 211 ? 9.445 27.25 -2.137 1 96.44 211 ASP A O 1
ATOM 1555 N N . VAL A 1 212 ? 11.203 26 -1.67 1 98.12 212 VAL A N 1
ATOM 1556 C CA . VAL A 1 212 ? 10.508 24.781 -1.272 1 98.12 212 VAL A CA 1
ATOM 1557 C C . VAL A 1 212 ? 10.5 24.656 0.25 1 98.12 212 VAL A C 1
ATOM 1559 O O . VAL A 1 212 ? 11.516 24.875 0.903 1 98.12 212 VAL A O 1
ATOM 1562 N N . VAL A 1 213 ? 9.336 24.375 0.779 1 98.5 213 VAL A N 1
ATOM 1563 C CA . VAL A 1 213 ? 9.234 24.188 2.221 1 98.5 213 VAL A CA 1
ATOM 1564 C C . VAL A 1 213 ? 8.555 22.844 2.514 1 98.5 213 VAL A C 1
ATOM 1566 O O . VAL A 1 213 ? 7.871 22.297 1.652 1 98.5 213 VAL A O 1
ATOM 1569 N N . MET A 1 214 ? 8.797 22.312 3.688 1 98.5 214 MET A N 1
ATOM 1570 C CA . MET A 1 214 ? 8.164 21.078 4.133 1 98.5 214 MET A CA 1
ATOM 1571 C C . MET A 1 214 ? 7.332 21.312 5.387 1 98.5 214 MET A C 1
ATOM 1573 O O . MET A 1 214 ? 7.777 21.984 6.316 1 98.5 214 MET A O 1
ATOM 1577 N N . THR A 1 215 ? 6.125 20.844 5.32 1 97.88 215 THR A N 1
ATOM 1578 C CA . THR A 1 215 ? 5.207 20.922 6.449 1 97.88 215 THR A CA 1
ATOM 1579 C C . THR A 1 215 ? 4.656 19.547 6.797 1 97.88 215 THR A C 1
ATOM 1581 O O . THR A 1 215 ? 5.047 18.547 6.188 1 97.88 215 THR A O 1
ATOM 1584 N N . GLY A 1 216 ? 3.793 19.547 7.875 1 95.38 216 GLY A N 1
ATOM 1585 C CA . GLY A 1 216 ? 3.277 18.266 8.352 1 95.38 216 GLY A CA 1
ATOM 1586 C C . GLY A 1 216 ? 4.137 17.641 9.438 1 95.38 216 GLY A C 1
ATOM 1587 O O . GLY A 1 216 ? 5.227 18.141 9.734 1 95.38 216 GLY A O 1
ATOM 1588 N N . GLY A 1 217 ? 3.648 16.578 9.938 1 94.5 217 GLY A N 1
ATOM 1589 C CA . GLY A 1 217 ? 4.34 15.938 11.047 1 94.5 217 GLY A CA 1
ATOM 1590 C C . GLY A 1 217 ? 5.684 15.359 10.648 1 94.5 217 GLY A C 1
ATOM 1591 O O . GLY A 1 217 ? 6.633 15.391 11.43 1 94.5 217 GLY A O 1
ATOM 1592 N N . VAL A 1 218 ? 5.82 14.875 9.43 1 97.25 218 VAL A N 1
ATOM 1593 C CA . VAL A 1 218 ? 7.035 14.195 8.992 1 97.25 218 VAL A CA 1
ATOM 1594 C C . VAL A 1 218 ? 8.133 15.219 8.727 1 97.25 218 VAL A C 1
ATOM 1596 O O . VAL A 1 218 ? 9.312 14.867 8.625 1 97.25 218 VAL A O 1
ATOM 1599 N N . ALA A 1 219 ? 7.758 16.516 8.648 1 96.81 219 ALA A N 1
ATOM 1600 C CA . ALA A 1 219 ? 8.75 17.578 8.445 1 96.81 219 ALA A CA 1
ATOM 1601 C C . ALA A 1 219 ? 9.75 17.625 9.594 1 96.81 219 ALA A C 1
ATOM 1603 O O . ALA A 1 219 ? 10.859 18.125 9.438 1 96.81 219 ALA A O 1
ATOM 1604 N N . GLN A 1 220 ? 9.344 17.094 10.75 1 94.19 220 GLN A N 1
ATOM 1605 C CA . GLN A 1 220 ? 10.219 17.062 11.922 1 94.19 220 GLN A CA 1
ATOM 1606 C C . GLN A 1 220 ? 11.32 16.031 11.766 1 94.19 220 GLN A C 1
ATOM 1608 O O . GLN A 1 220 ? 12.305 16.031 12.508 1 94.19 220 GLN A O 1
ATOM 1613 N N . ASN A 1 221 ? 11.188 15.125 10.898 1 97.62 221 ASN A N 1
ATOM 1614 C CA . ASN A 1 221 ? 12.195 14.102 10.609 1 97.62 221 ASN A CA 1
ATOM 1615 C C . ASN A 1 221 ? 13.234 14.609 9.609 1 97.62 221 ASN A C 1
ATOM 1617 O O . ASN A 1 221 ? 13.016 14.539 8.398 1 97.62 221 ASN A O 1
ATOM 1621 N N . TYR A 1 222 ? 14.375 15.062 10.141 1 98 222 TYR A N 1
ATOM 1622 C CA . TYR A 1 222 ? 15.383 15.672 9.273 1 98 222 TYR A CA 1
ATOM 1623 C C . TYR A 1 222 ? 16.047 14.625 8.383 1 98 222 TYR A C 1
ATOM 1625 O O . TYR A 1 222 ? 16.719 14.961 7.418 1 98 222 TYR A O 1
ATOM 1633 N N . GLY A 1 223 ? 15.906 13.312 8.688 1 98.38 223 GLY A N 1
ATOM 1634 C CA . GLY A 1 223 ? 16.344 12.258 7.777 1 98.38 223 GLY A CA 1
ATOM 1635 C C . GLY A 1 223 ? 15.562 12.234 6.477 1 98.38 223 GLY A C 1
ATOM 1636 O O . GLY A 1 223 ? 16.156 12.195 5.395 1 98.38 223 GLY A O 1
ATOM 1637 N N . VAL A 1 224 ? 14.25 12.297 6.59 1 98.69 224 VAL A N 1
ATOM 1638 C CA . VAL A 1 224 ? 13.398 12.336 5.406 1 98.69 224 VAL A CA 1
ATOM 1639 C C . VAL A 1 224 ? 13.656 13.625 4.629 1 98.69 224 VAL A C 1
ATOM 1641 O O . VAL A 1 224 ? 13.773 13.602 3.4 1 98.69 224 VAL A O 1
ATOM 1644 N N . ARG A 1 225 ? 13.727 14.742 5.34 1 98.5 225 ARG A N 1
ATOM 1645 C CA . ARG A 1 225 ? 13.984 16.016 4.684 1 98.5 225 ARG A CA 1
ATOM 1646 C C . ARG A 1 225 ? 15.297 15.992 3.918 1 98.5 225 ARG A C 1
ATOM 1648 O O . ARG A 1 225 ? 15.375 16.469 2.781 1 98.5 225 ARG A O 1
ATOM 1655 N N . GLY A 1 226 ? 16.328 15.445 4.547 1 98.31 226 GLY A N 1
ATOM 1656 C CA . GLY A 1 226 ? 17.609 15.32 3.879 1 98.31 226 GLY A CA 1
ATOM 1657 C C . GLY A 1 226 ? 17.547 14.461 2.629 1 98.31 226 GLY A C 1
ATOM 1658 O O . GLY A 1 226 ? 18.125 14.812 1.599 1 98.31 226 GLY A O 1
ATOM 1659 N N . ALA A 1 227 ? 16.875 13.352 2.746 1 98.5 227 ALA A N 1
ATOM 1660 C CA . ALA A 1 227 ? 16.719 12.469 1.594 1 98.5 227 ALA A CA 1
ATOM 1661 C C . ALA A 1 227 ? 15.977 13.164 0.458 1 98.5 227 ALA A C 1
ATOM 1663 O O . ALA A 1 227 ? 16.312 12.984 -0.715 1 98.5 227 ALA A O 1
ATOM 1664 N N . LEU A 1 228 ? 15 13.961 0.812 1 98.56 228 LEU A N 1
ATOM 1665 C CA . LEU A 1 228 ? 14.258 14.727 -0.181 1 98.56 228 LEU A CA 1
ATOM 1666 C C . LEU A 1 228 ? 15.148 15.766 -0.852 1 98.56 228 LEU A C 1
ATOM 1668 O O . LEU A 1 228 ? 15.117 15.922 -2.074 1 98.56 228 LEU A O 1
ATOM 1672 N N . GLU A 1 229 ? 15.898 16.453 -0.012 1 98.44 229 GLU A N 1
ATOM 1673 C CA . GLU A 1 229 ? 16.812 17.453 -0.551 1 98.44 229 GLU A CA 1
ATOM 1674 C C . GLU A 1 229 ? 17.812 16.828 -1.525 1 98.44 229 GLU A C 1
ATOM 1676 O O . GLU A 1 229 ? 18.047 17.375 -2.607 1 98.44 229 GLU A O 1
ATOM 1681 N N . GLU A 1 230 ? 18.359 15.742 -1.126 1 97.62 230 GLU A N 1
ATOM 1682 C CA . GLU A 1 230 ? 19.297 15.031 -1.98 1 97.62 230 GLU A CA 1
ATOM 1683 C C . GLU A 1 230 ? 18.656 14.617 -3.297 1 97.62 230 GLU A C 1
ATOM 1685 O O . GLU A 1 230 ? 19.234 14.805 -4.367 1 97.62 230 GLU A O 1
ATOM 1690 N N . GLY A 1 231 ? 17.5 14.102 -3.25 1 97.5 231 GLY A N 1
ATOM 1691 C CA . GLY A 1 231 ? 16.812 13.586 -4.426 1 97.5 231 GLY A CA 1
ATOM 1692 C C . GLY A 1 231 ? 16.312 14.68 -5.348 1 97.5 231 GLY A C 1
ATOM 1693 O O . GLY A 1 231 ? 16.281 14.516 -6.566 1 97.5 231 GLY A O 1
ATOM 1694 N N . LEU A 1 232 ? 15.891 15.781 -4.773 1 97.5 232 LEU A N 1
ATOM 1695 C CA . LEU A 1 232 ? 15.297 16.859 -5.555 1 97.5 232 LEU A CA 1
ATOM 1696 C C . LEU A 1 232 ? 16.359 17.875 -5.969 1 97.5 232 LEU A C 1
ATOM 1698 O O . LEU A 1 232 ? 16.141 18.688 -6.867 1 97.5 232 LEU A O 1
ATOM 1702 N N . GLY A 1 233 ? 17.484 17.844 -5.289 1 97.25 233 GLY A N 1
ATOM 1703 C CA . GLY A 1 233 ? 18.547 18.781 -5.578 1 97.25 233 GLY A CA 1
ATOM 1704 C C . GLY A 1 233 ? 18.219 20.219 -5.18 1 97.25 233 GLY A C 1
ATOM 1705 O O . GLY A 1 233 ? 18.594 21.156 -5.871 1 97.25 233 GLY A O 1
ATOM 1706 N N . VAL A 1 234 ? 17.406 20.391 -4.215 1 97.31 234 VAL A N 1
ATOM 1707 C CA . VAL A 1 234 ? 17.016 21.719 -3.742 1 97.31 234 VAL A CA 1
ATOM 1708 C C . VAL A 1 234 ? 17.094 21.766 -2.219 1 97.31 234 VAL A C 1
ATOM 1710 O O . VAL A 1 234 ? 17.047 20.734 -1.555 1 97.31 234 VAL A O 1
ATOM 1713 N N . GLU A 1 235 ? 17.25 22.953 -1.699 1 97.69 235 GLU A N 1
ATOM 1714 C CA . GLU A 1 235 ? 17.125 23.156 -0.26 1 97.69 235 GLU A CA 1
ATOM 1715 C C . GLU A 1 235 ? 15.656 23.156 0.163 1 97.69 235 GLU A C 1
ATOM 1717 O O . GLU A 1 235 ? 14.805 23.734 -0.524 1 97.69 235 GLU A O 1
ATOM 1722 N N . ILE A 1 236 ? 15.32 22.469 1.265 1 98.38 236 ILE A N 1
ATOM 1723 C CA . ILE A 1 236 ? 13.961 22.422 1.795 1 98.38 236 ILE A CA 1
ATOM 1724 C C . ILE A 1 236 ? 13.93 23.047 3.188 1 98.38 236 ILE A C 1
ATOM 1726 O O . ILE A 1 236 ? 14.586 22.562 4.109 1 98.38 236 ILE A O 1
ATOM 1730 N N . LYS A 1 237 ? 13.211 24.109 3.311 1 98.06 237 LYS A N 1
ATOM 1731 C CA . LYS A 1 237 ? 13.086 24.797 4.594 1 98.06 237 LYS A CA 1
ATOM 1732 C C . LYS A 1 237 ? 11.953 24.188 5.426 1 98.06 237 LYS A C 1
ATOM 1734 O O . LYS A 1 237 ? 11.023 23.594 4.875 1 98.06 237 LYS A O 1
ATOM 1739 N N . THR A 1 238 ? 12.117 24.281 6.691 1 97.94 238 THR A N 1
ATOM 1740 C CA . THR A 1 238 ? 11.055 23.891 7.617 1 97.94 238 THR A CA 1
ATOM 1741 C C . THR A 1 238 ? 11.039 24.812 8.836 1 97.94 238 THR A C 1
ATOM 1743 O O . THR A 1 238 ? 11.781 25.797 8.883 1 97.94 238 THR A O 1
ATOM 1746 N N . SER A 1 239 ? 10.055 24.641 9.664 1 96.75 239 SER A N 1
ATOM 1747 C CA . SER A 1 239 ? 9.844 25.484 10.844 1 96.75 239 SER A CA 1
ATOM 1748 C C . SER A 1 239 ? 9.305 24.672 12.016 1 96.75 239 SER A C 1
ATOM 1750 O O . SER A 1 239 ? 8.734 23.594 11.82 1 96.75 239 SER A O 1
ATOM 1752 N N . PRO A 1 240 ? 9.586 25.094 13.242 1 95.19 240 PRO A N 1
ATOM 1753 C CA . PRO A 1 240 ? 8.922 24.469 14.391 1 95.19 240 PRO A CA 1
ATOM 1754 C C . PRO A 1 240 ? 7.398 24.5 14.281 1 95.19 240 PRO A C 1
ATOM 1756 O O . PRO A 1 240 ? 6.711 23.734 14.969 1 95.19 240 PRO A O 1
ATOM 1759 N N . LEU A 1 241 ? 6.863 25.281 13.406 1 96.81 241 LEU A N 1
ATOM 1760 C CA . LEU A 1 241 ? 5.422 25.438 13.234 1 96.81 241 LEU A CA 1
ATOM 1761 C C . LEU A 1 241 ? 4.91 24.547 12.109 1 96.81 241 LEU A C 1
ATOM 1763 O O . LEU A 1 241 ? 3.723 24.562 11.781 1 96.81 241 LEU A O 1
ATOM 1767 N N . ALA A 1 242 ? 5.797 23.719 11.586 1 95.19 242 ALA A N 1
ATOM 1768 C CA . ALA A 1 242 ? 5.496 22.938 10.391 1 95.19 242 ALA A CA 1
ATOM 1769 C C . ALA A 1 242 ? 4.27 22.047 10.609 1 95.19 242 ALA A C 1
ATOM 1771 O O . ALA A 1 242 ? 3.453 21.875 9.703 1 95.19 242 ALA A O 1
ATOM 1772 N N . GLN A 1 243 ? 4.098 21.531 11.781 1 95.75 243 GLN A N 1
ATOM 1773 C CA . GLN A 1 243 ? 2.98 20.625 12.07 1 95.75 243 GLN A CA 1
ATOM 1774 C C . GLN A 1 243 ? 1.684 21.406 12.258 1 95.75 243 GLN A C 1
ATOM 1776 O O . GLN A 1 243 ? 0.594 20.844 12.211 1 95.75 243 GLN A O 1
ATOM 1781 N N . TYR A 1 244 ? 1.783 22.734 12.484 1 98 244 TYR A N 1
ATOM 1782 C CA . TYR A 1 244 ? 0.628 23.578 12.75 1 98 244 TYR A CA 1
ATOM 1783 C C . TYR A 1 244 ? 0.215 24.344 11.5 1 98 244 TYR A C 1
ATOM 1785 O O . TYR A 1 244 ? -0.681 25.188 11.555 1 98 244 TYR A O 1
ATOM 1793 N N . ASN A 1 245 ? 0.877 24.031 10.414 1 98.06 245 ASN A N 1
ATOM 1794 C CA . ASN A 1 245 ? 0.737 24.828 9.195 1 98.06 245 ASN A CA 1
ATOM 1795 C C . ASN A 1 245 ? -0.722 24.938 8.766 1 98.06 245 ASN A C 1
ATOM 1797 O O . ASN A 1 245 ? -1.195 26.016 8.43 1 98.06 245 ASN A O 1
ATOM 1801 N N . GLY A 1 246 ? -1.446 23.828 8.781 1 97.69 246 GLY A N 1
ATOM 1802 C CA . GLY A 1 246 ? -2.855 23.828 8.422 1 97.69 246 GLY A CA 1
ATOM 1803 C C . GLY A 1 246 ? -3.701 24.688 9.344 1 97.69 246 GLY A C 1
ATOM 1804 O O . GLY A 1 246 ? -4.52 25.484 8.883 1 97.69 246 GLY A O 1
ATOM 1805 N N . ALA A 1 247 ? -3.488 24.562 10.648 1 98.62 247 ALA A N 1
ATOM 1806 C CA . ALA A 1 247 ? -4.219 25.359 11.641 1 98.62 247 ALA A CA 1
ATOM 1807 C C . ALA A 1 247 ? -3.908 26.844 11.492 1 98.62 247 ALA A C 1
ATOM 1809 O O . ALA A 1 247 ? -4.793 27.688 11.656 1 98.62 247 ALA A O 1
ATOM 1810 N N . LEU A 1 248 ? -2.666 27.094 11.227 1 98.62 248 LEU A N 1
ATOM 1811 C CA . LEU A 1 248 ? -2.254 28.484 11.023 1 98.62 248 LEU A CA 1
ATOM 1812 C C . LEU A 1 248 ? -2.979 29.094 9.828 1 98.62 248 LEU A C 1
ATOM 1814 O O . LEU A 1 248 ? -3.518 30.203 9.922 1 98.62 248 LEU A O 1
ATOM 1818 N N . GLY A 1 249 ? -3.006 28.375 8.695 1 98.44 249 GLY A N 1
ATOM 1819 C CA . GLY A 1 249 ? -3.756 28.844 7.539 1 98.44 249 GLY A CA 1
ATOM 1820 C C . GLY A 1 249 ? -5.223 29.078 7.836 1 98.44 249 GLY A C 1
ATOM 1821 O O . GLY A 1 249 ? -5.789 30.094 7.414 1 98.44 249 GLY A O 1
ATOM 1822 N N . ALA A 1 250 ? -5.789 28.172 8.578 1 98.69 250 ALA A N 1
ATOM 1823 C CA . ALA A 1 250 ? -7.191 28.312 8.961 1 98.69 250 ALA A CA 1
ATOM 1824 C C . ALA A 1 250 ? -7.41 29.562 9.82 1 98.69 250 ALA A C 1
ATOM 1826 O O . ALA A 1 250 ? -8.367 30.312 9.602 1 98.69 250 ALA A O 1
ATOM 1827 N N . ALA A 1 251 ? -6.555 29.812 10.773 1 98.75 251 ALA A N 1
ATOM 1828 C CA . ALA A 1 251 ? -6.66 30.984 11.641 1 98.75 251 ALA A CA 1
ATOM 1829 C C . ALA A 1 251 ? -6.543 32.281 10.836 1 98.75 251 ALA A C 1
ATOM 1831 O O . ALA A 1 251 ? -7.215 33.281 11.133 1 98.75 251 ALA A O 1
ATOM 1832 N N . LEU A 1 252 ? -5.715 32.25 9.836 1 98.5 252 LEU A N 1
ATOM 1833 C CA . LEU A 1 252 ? -5.516 33.406 8.984 1 98.5 252 LEU A CA 1
ATOM 1834 C C . LEU A 1 252 ? -6.762 33.688 8.148 1 98.5 252 LEU A C 1
ATOM 1836 O O . LEU A 1 252 ? -7.191 34.844 8.031 1 98.5 252 LEU A O 1
ATOM 1840 N N . TYR A 1 253 ? -7.324 32.656 7.578 1 98.25 253 TYR A N 1
ATOM 1841 C CA . TYR A 1 253 ? -8.57 32.844 6.836 1 98.25 253 TYR A CA 1
ATOM 1842 C C . TYR A 1 253 ? -9.688 33.312 7.754 1 98.25 253 TYR A C 1
ATOM 1844 O O . TYR A 1 253 ? -10.516 34.125 7.355 1 98.25 253 TYR A O 1
ATOM 1852 N N . ALA A 1 254 ? -9.711 32.781 8.93 1 98.56 254 ALA A N 1
ATOM 1853 C CA . ALA A 1 254 ? -10.68 33.219 9.914 1 98.56 254 ALA A CA 1
ATOM 1854 C C . ALA A 1 254 ? -10.539 34.719 10.172 1 98.56 254 ALA A C 1
ATOM 1856 O O . ALA A 1 254 ? -11.539 35.438 10.273 1 98.56 254 ALA A O 1
ATOM 1857 N N . TYR A 1 255 ? -9.367 35.188 10.281 1 98.56 255 TYR A N 1
ATOM 1858 C CA . TYR A 1 255 ? -9.117 36.594 10.508 1 98.56 255 TYR A CA 1
ATOM 1859 C C . TYR A 1 255 ? -9.617 37.438 9.344 1 98.56 255 TYR A C 1
ATOM 1861 O O . TYR A 1 255 ? -10.211 38.5 9.539 1 98.56 255 TYR A O 1
ATOM 1869 N N . LYS A 1 256 ? -9.352 37 8.125 1 97.38 256 LYS A N 1
ATOM 1870 C CA . LYS A 1 256 ? -9.836 37.719 6.945 1 97.38 256 LYS A CA 1
ATOM 1871 C C . LYS A 1 256 ? -11.352 37.844 6.977 1 97.38 256 LYS A C 1
ATOM 1873 O O . LYS A 1 256 ? -11.891 38.875 6.551 1 97.38 256 LYS A O 1
ATOM 1878 N N . LYS A 1 257 ? -11.992 36.875 7.484 1 97.44 257 LYS A N 1
ATOM 1879 C CA . LYS A 1 257 ? -13.445 36.906 7.582 1 97.44 257 LYS A CA 1
ATOM 1880 C C . LYS A 1 257 ? -13.898 37.844 8.703 1 97.44 257 LYS A C 1
ATOM 1882 O O . LYS A 1 257 ? -14.867 38.594 8.547 1 97.44 257 LYS A O 1
ATOM 1887 N N . ALA A 1 258 ? -13.211 37.75 9.82 1 97.19 258 ALA A N 1
ATOM 1888 C CA . ALA A 1 258 ? -13.57 38.531 10.992 1 97.19 258 ALA A CA 1
ATOM 1889 C C . ALA A 1 258 ? -13.305 40.031 10.75 1 97.19 258 ALA A C 1
ATOM 1891 O O . ALA A 1 258 ? -14.047 40.875 11.242 1 97.19 258 ALA A O 1
ATOM 1892 N N . ALA A 1 259 ? -12.266 40.312 10.078 1 92.94 259 ALA A N 1
ATOM 1893 C CA . ALA A 1 259 ? -11.875 41.719 9.836 1 92.94 259 ALA A CA 1
ATOM 1894 C C . ALA A 1 259 ? -12.742 42.344 8.758 1 92.94 259 ALA A C 1
ATOM 1896 O O . ALA A 1 259 ? -12.688 43.562 8.547 1 92.94 259 ALA A O 1
ATOM 1897 N N . LYS A 1 260 ? -13.57 41.688 8.062 1 85 260 LYS A N 1
ATOM 1898 C CA . LYS A 1 260 ? -14.531 42.281 7.121 1 85 260 LYS A CA 1
ATOM 1899 C C . LYS A 1 260 ? -15.828 42.656 7.832 1 85 260 LYS A C 1
ATOM 1901 O O . LYS A 1 260 ? -16.266 41.969 8.758 1 85 260 LYS A O 1
ATOM 1906 N N . MET B 1 1 ? 9.555 -44.344 -26.906 1 83.56 1 MET B N 1
ATOM 1907 C CA . MET B 1 1 ? 9.75 -44.062 -25.484 1 83.56 1 MET B CA 1
ATOM 1908 C C . MET B 1 1 ? 9.078 -42.75 -25.078 1 83.56 1 MET B C 1
ATOM 1910 O O . MET B 1 1 ? 9.023 -41.812 -25.875 1 83.56 1 MET B O 1
ATOM 1914 N N . SER B 1 2 ? 8.367 -42.719 -23.984 1 94.94 2 SER B N 1
ATOM 1915 C CA . SER B 1 2 ? 7.617 -41.531 -23.578 1 94.94 2 SER B CA 1
ATOM 1916 C C . SER B 1 2 ? 8.547 -40.375 -23.219 1 94.94 2 SER B C 1
ATOM 1918 O O . SER B 1 2 ? 9.672 -40.594 -22.766 1 94.94 2 SER B O 1
ATOM 1920 N N . ILE B 1 3 ? 8.125 -39.188 -23.625 1 98 3 ILE B N 1
ATOM 1921 C CA . ILE B 1 3 ? 8.883 -37.969 -23.297 1 98 3 ILE B CA 1
ATOM 1922 C C . ILE B 1 3 ? 8.344 -37.375 -22.016 1 98 3 ILE B C 1
ATOM 1924 O O . ILE B 1 3 ? 7.152 -37.031 -21.922 1 98 3 ILE B O 1
ATOM 1928 N N . TYR B 1 4 ? 9.203 -37.25 -20.984 1 98.62 4 TYR B N 1
ATOM 1929 C CA . TYR B 1 4 ? 8.836 -36.594 -19.734 1 98.62 4 TYR B CA 1
ATOM 1930 C C . TYR B 1 4 ? 9.5 -35.25 -19.594 1 98.62 4 TYR B C 1
ATOM 1932 O O . TYR B 1 4 ? 10.695 -35.094 -19.859 1 98.62 4 TYR B O 1
ATOM 1940 N N . THR B 1 5 ? 8.742 -34.219 -19.266 1 98.81 5 THR B N 1
ATOM 1941 C CA . THR B 1 5 ? 9.266 -32.875 -19.109 1 98.81 5 THR B CA 1
ATOM 1942 C C . THR B 1 5 ? 8.867 -32.281 -17.75 1 98.81 5 THR B C 1
ATOM 1944 O O . THR B 1 5 ? 7.832 -32.656 -17.188 1 98.81 5 THR B O 1
ATOM 1947 N N . LEU B 1 6 ? 9.703 -31.422 -17.219 1 98.81 6 LEU B N 1
ATOM 1948 C CA . LEU B 1 6 ? 9.508 -30.828 -15.906 1 98.81 6 LEU B CA 1
ATOM 1949 C C . LEU B 1 6 ? 9.328 -29.312 -16.016 1 98.81 6 LEU B C 1
ATOM 1951 O O . LEU B 1 6 ? 10.172 -28.625 -16.594 1 98.81 6 LEU B O 1
ATOM 1955 N N . GLY B 1 7 ? 8.133 -28.859 -15.586 1 98.75 7 GLY B N 1
ATOM 1956 C CA . GLY B 1 7 ? 7.906 -27.438 -15.43 1 98.75 7 GLY B CA 1
ATOM 1957 C C . GLY B 1 7 ? 8.031 -26.969 -13.992 1 98.75 7 GLY B C 1
ATOM 1958 O O . GLY B 1 7 ? 7.441 -27.562 -13.086 1 98.75 7 GLY B O 1
ATOM 1959 N N . ILE B 1 8 ? 8.82 -25.875 -13.758 1 98.62 8 ILE B N 1
ATOM 1960 C CA . ILE B 1 8 ? 9.062 -25.344 -12.422 1 98.62 8 ILE B CA 1
ATOM 1961 C C . ILE B 1 8 ? 8.602 -23.875 -12.367 1 98.62 8 ILE B C 1
ATOM 1963 O O . ILE B 1 8 ? 9.047 -23.047 -13.172 1 98.62 8 ILE B O 1
ATOM 1967 N N . ASP B 1 9 ? 7.699 -23.578 -11.469 1 98.19 9 ASP B N 1
ATOM 1968 C CA . ASP B 1 9 ? 7.258 -22.219 -11.211 1 98.19 9 ASP B CA 1
ATOM 1969 C C . ASP B 1 9 ? 7.676 -21.75 -9.82 1 98.19 9 ASP B C 1
ATOM 1971 O O . ASP B 1 9 ? 7.047 -22.109 -8.828 1 98.19 9 ASP B O 1
ATOM 1975 N N . VAL B 1 10 ? 8.68 -20.938 -9.789 1 96.44 10 VAL B N 1
ATOM 1976 C CA . VAL B 1 10 ? 9.172 -20.406 -8.523 1 96.44 10 VAL B CA 1
ATOM 1977 C C . VAL B 1 10 ? 8.586 -19.016 -8.273 1 96.44 10 VAL B C 1
ATOM 1979 O O . VAL B 1 10 ? 9.133 -18.016 -8.742 1 96.44 10 VAL B O 1
ATOM 1982 N N . GLY B 1 11 ? 7.555 -19 -7.426 1 92.25 11 GLY B N 1
ATOM 1983 C CA . GLY B 1 11 ? 6.934 -17.75 -7.051 1 92.25 11 GLY B CA 1
ATOM 1984 C C . GLY B 1 11 ? 7.566 -17.109 -5.824 1 92.25 11 GLY B C 1
ATOM 1985 O O . GLY B 1 11 ? 8.562 -17.625 -5.301 1 92.25 11 GLY B O 1
ATOM 1986 N N . SER B 1 12 ? 6.984 -15.961 -5.441 1 87.12 12 SER B N 1
ATOM 1987 C CA . SER B 1 12 ? 7.449 -15.258 -4.254 1 87.12 12 SER B CA 1
ATOM 1988 C C . SER B 1 12 ? 7.062 -16 -2.979 1 87.12 12 SER B C 1
ATOM 1990 O O . SER B 1 12 ? 7.828 -16.031 -2.012 1 87.12 12 SER B O 1
ATOM 1992 N N . THR B 1 13 ? 5.91 -16.625 -3.043 1 89.19 13 THR B N 1
ATOM 1993 C CA . THR B 1 13 ? 5.402 -17.188 -1.795 1 89.19 13 THR B CA 1
ATOM 1994 C C . THR B 1 13 ? 5.223 -18.688 -1.917 1 89.19 13 THR B C 1
ATOM 1996 O O . THR B 1 13 ? 4.891 -19.359 -0.938 1 89.19 13 THR B O 1
ATOM 1999 N N . ALA B 1 14 ? 5.426 -19.234 -3.133 1 93.81 14 ALA B N 1
ATOM 2000 C CA . ALA B 1 14 ? 5.246 -20.672 -3.32 1 93.81 14 ALA B CA 1
ATOM 2001 C C . ALA B 1 14 ? 6.078 -21.172 -4.492 1 93.81 14 ALA B C 1
ATOM 2003 O O . ALA B 1 14 ? 6.434 -20.406 -5.391 1 93.81 14 ALA B O 1
ATOM 2004 N N . SER B 1 15 ? 6.445 -22.406 -4.43 1 97.19 15 SER B N 1
ATOM 2005 C CA . SER B 1 15 ? 7.137 -23.125 -5.504 1 97.19 15 SER B CA 1
ATOM 2006 C C . SER B 1 15 ? 6.328 -24.312 -5.996 1 97.19 15 SER B C 1
ATOM 2008 O O . SER B 1 15 ? 5.891 -25.141 -5.199 1 97.19 15 SER B O 1
ATOM 2010 N N . LYS B 1 16 ? 6.09 -24.375 -7.258 1 98.12 16 LYS B N 1
ATOM 2011 C CA . LYS B 1 16 ? 5.281 -25.438 -7.84 1 98.12 16 LYS B CA 1
ATOM 2012 C C . LYS B 1 16 ? 6.039 -26.156 -8.945 1 98.12 16 LYS B C 1
ATOM 2014 O O . LYS B 1 16 ? 6.781 -25.531 -9.711 1 98.12 16 LYS B O 1
ATOM 2019 N N . CYS B 1 17 ? 5.781 -27.469 -9.094 1 98.81 17 CYS B N 1
ATOM 2020 C CA . CYS B 1 17 ? 6.359 -28.266 -10.18 1 98.81 17 CYS B CA 1
ATOM 2021 C C . CYS B 1 17 ? 5.312 -29.188 -10.797 1 98.81 17 CYS B C 1
ATOM 2023 O O . CYS B 1 17 ? 4.395 -29.625 -10.109 1 98.81 17 CYS B O 1
ATOM 2025 N N . ILE B 1 18 ? 5.469 -29.422 -12.078 1 98.81 18 ILE B N 1
ATOM 2026 C CA . ILE B 1 18 ? 4.652 -30.391 -12.812 1 98.81 18 ILE B CA 1
ATOM 2027 C C . ILE B 1 18 ? 5.547 -31.25 -13.703 1 98.81 18 ILE B C 1
ATOM 2029 O O . ILE B 1 18 ? 6.441 -30.734 -14.375 1 98.81 18 ILE B O 1
ATOM 2033 N N . ILE B 1 19 ? 5.391 -32.531 -13.633 1 98.88 19 ILE B N 1
ATOM 2034 C CA . ILE B 1 19 ? 5.969 -33.438 -14.625 1 98.88 19 ILE B CA 1
ATOM 2035 C C . ILE B 1 19 ? 4.895 -33.844 -15.625 1 98.88 19 ILE B C 1
ATOM 2037 O O . ILE B 1 19 ? 3.838 -34.344 -15.234 1 98.88 19 ILE B O 1
ATOM 2041 N N . LEU B 1 20 ? 5.164 -33.625 -16.859 1 98.75 20 LEU B N 1
ATOM 2042 C CA . LEU B 1 20 ? 4.242 -33.938 -17.953 1 98.75 20 LEU B CA 1
ATOM 2043 C C . LEU B 1 20 ? 4.77 -35.062 -18.828 1 98.75 20 LEU B C 1
ATOM 2045 O O . LEU B 1 20 ? 5.957 -35.094 -19.156 1 98.75 20 LEU B O 1
ATOM 2049 N N . LYS B 1 21 ? 3.902 -36.031 -19.203 1 98.62 21 LYS B N 1
ATOM 2050 C CA . LYS B 1 21 ? 4.227 -37.125 -20.125 1 98.62 21 LYS B CA 1
ATOM 2051 C C . LYS B 1 21 ? 3.666 -36.844 -21.516 1 98.62 21 LYS B C 1
ATOM 2053 O O . LYS B 1 21 ? 2.459 -36.656 -21.672 1 98.62 21 LYS B O 1
ATOM 2058 N N . ASP B 1 22 ? 4.453 -36.781 -22.531 1 98.44 22 ASP B N 1
ATOM 2059 C CA . ASP B 1 22 ? 4.121 -36.656 -23.953 1 98.44 22 ASP B CA 1
ATOM 2060 C C . ASP B 1 22 ? 3.266 -35.438 -24.219 1 98.44 22 ASP B C 1
ATOM 2062 O O . ASP B 1 22 ? 2.367 -35.469 -25.062 1 98.44 22 ASP B O 1
ATOM 2066 N N . GLY B 1 23 ? 3.438 -34.375 -23.406 1 97.62 23 GLY B N 1
ATOM 2067 C CA . GLY B 1 23 ? 2.762 -33.094 -23.594 1 97.62 23 GLY B CA 1
ATOM 2068 C C . GLY B 1 23 ? 1.273 -33.156 -23.312 1 97.62 23 GLY B C 1
ATOM 2069 O O . GLY B 1 23 ? 0.52 -32.25 -23.703 1 97.62 23 GLY B O 1
ATOM 2070 N N . LYS B 1 24 ? 0.819 -34.219 -22.609 1 97.06 24 LYS B N 1
ATOM 2071 C CA . LYS B 1 24 ? -0.62 -34.406 -22.453 1 97.06 24 LYS B CA 1
ATOM 2072 C C . LYS B 1 24 ? -0.968 -34.781 -21.031 1 97.06 24 LYS B C 1
ATOM 2074 O O . LYS B 1 24 ? -1.876 -34.219 -20.422 1 97.06 24 LYS B O 1
ATOM 2079 N N . GLU B 1 25 ? -0.224 -35.719 -20.453 1 98.06 25 GLU B N 1
ATOM 2080 C CA . GLU B 1 25 ? -0.591 -36.312 -19.172 1 98.06 25 GLU B CA 1
ATOM 2081 C C . GLU B 1 25 ? 0.254 -35.75 -18.031 1 98.06 25 GLU B C 1
ATOM 2083 O O . GLU B 1 25 ? 1.484 -35.781 -18.094 1 98.06 25 GLU B O 1
ATOM 2088 N N . ILE B 1 26 ? -0.422 -35.25 -17 1 98.44 26 ILE B N 1
ATOM 2089 C CA . ILE B 1 26 ? 0.28 -34.812 -15.789 1 98.44 26 ILE B CA 1
ATOM 2090 C C . ILE B 1 26 ? 0.613 -36.062 -14.938 1 98.44 26 ILE B C 1
ATOM 2092 O O . ILE B 1 26 ? -0.285 -36.719 -14.414 1 98.44 26 ILE B O 1
ATOM 2096 N N . VAL B 1 27 ? 1.869 -36.312 -14.773 1 98.31 27 VAL B N 1
ATOM 2097 C CA . VAL B 1 27 ? 2.354 -37.5 -14.086 1 98.31 27 VAL B CA 1
ATOM 2098 C C . VAL B 1 27 ? 2.457 -37.219 -12.586 1 98.31 27 VAL B C 1
ATOM 2100 O O . VAL B 1 27 ? 2.191 -38.094 -11.766 1 98.31 27 VAL B O 1
ATOM 2103 N N . ALA B 1 28 ? 2.871 -36.062 -12.258 1 98.69 28 ALA B N 1
ATOM 2104 C CA . ALA B 1 28 ? 3.061 -35.656 -10.867 1 98.69 28 ALA B CA 1
ATOM 2105 C C . ALA B 1 28 ? 3.074 -34.125 -10.727 1 98.69 28 ALA B C 1
ATOM 2107 O O . ALA B 1 28 ? 3.307 -33.406 -11.70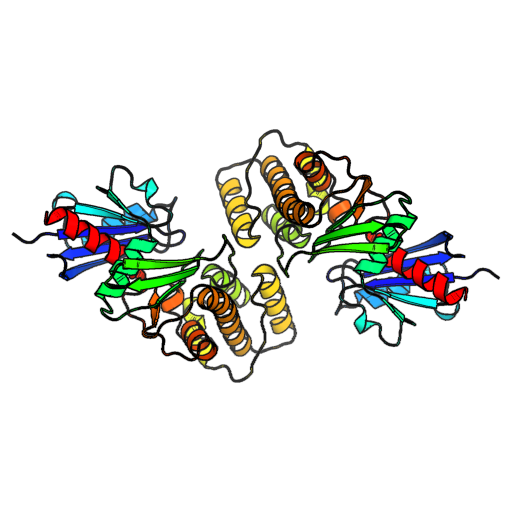3 1 98.69 28 ALA B O 1
ATOM 2108 N N . LYS B 1 29 ? 2.762 -33.656 -9.586 1 98.69 29 LYS B N 1
ATOM 2109 C CA . LYS B 1 29 ? 2.83 -32.25 -9.234 1 98.69 29 LYS B CA 1
ATOM 2110 C C . LYS B 1 29 ? 3.301 -32.062 -7.793 1 98.69 29 LYS B C 1
ATOM 2112 O O . LYS B 1 29 ? 3.227 -33 -6.984 1 98.69 29 LYS B O 1
ATOM 2117 N N . SER B 1 30 ? 3.814 -30.922 -7.48 1 98.62 30 SER B N 1
ATOM 2118 C CA . SER B 1 30 ? 4.203 -30.562 -6.121 1 98.62 30 SER B CA 1
ATOM 2119 C C . SER B 1 30 ? 4 -29.078 -5.867 1 98.62 30 SER B C 1
ATOM 2121 O O . SER B 1 30 ? 4.012 -28.281 -6.805 1 98.62 30 SER B O 1
ATOM 2123 N N . LEU B 1 31 ? 3.699 -28.719 -4.641 1 97.75 31 LEU B N 1
ATOM 2124 C CA . LEU B 1 31 ? 3.52 -27.344 -4.168 1 97.75 31 LEU B CA 1
ATOM 2125 C C . LEU B 1 31 ? 4.141 -27.156 -2.787 1 97.75 31 LEU B C 1
ATOM 2127 O O . LEU B 1 31 ? 3.777 -27.859 -1.838 1 97.75 31 LEU B O 1
ATOM 2131 N N . VAL B 1 32 ? 5.105 -26.312 -2.711 1 96.44 32 VAL B N 1
ATOM 2132 C CA . VAL B 1 32 ? 5.727 -25.938 -1.445 1 96.44 32 VAL B CA 1
ATOM 2133 C C . VAL B 1 32 ? 5.406 -24.484 -1.12 1 96.44 32 VAL B C 1
ATOM 2135 O O . VAL B 1 32 ? 5.574 -23.609 -1.965 1 96.44 32 VAL B O 1
ATOM 2138 N N . ALA B 1 33 ? 5.016 -24.141 0.135 1 92.25 33 ALA B N 1
ATOM 2139 C CA . ALA B 1 33 ? 4.414 -22.859 0.496 1 92.25 33 ALA B CA 1
ATOM 2140 C C . ALA B 1 33 ? 5.48 -21.812 0.78 1 92.25 33 ALA B C 1
ATOM 2142 O O . ALA B 1 33 ? 5.297 -20.953 1.638 1 92.25 33 ALA B O 1
ATOM 2143 N N . VAL B 1 34 ? 6.68 -21.953 0.241 1 90.44 34 VAL B N 1
ATOM 2144 C CA . VAL B 1 34 ? 7.707 -20.922 0.28 1 90.44 34 VAL B CA 1
ATOM 2145 C C . VAL B 1 34 ? 8.344 -20.781 -1.1 1 90.44 34 VAL B C 1
ATOM 2147 O O . VAL B 1 34 ? 8.367 -21.719 -1.884 1 90.44 34 VAL B O 1
ATOM 2150 N N . GLY B 1 35 ? 8.805 -19.578 -1.408 1 91.56 35 GLY B N 1
ATOM 2151 C CA . GLY B 1 35 ? 9.234 -19.266 -2.762 1 91.56 35 GLY B CA 1
ATOM 2152 C C . GLY B 1 35 ? 10.719 -18.953 -2.857 1 91.56 35 GLY B C 1
ATOM 2153 O O . GLY B 1 35 ? 11.539 -19.625 -2.215 1 91.56 35 GLY B O 1
ATOM 2154 N N . THR B 1 36 ? 10.977 -18.016 -3.727 1 87 36 THR B N 1
ATOM 2155 C CA . THR B 1 36 ? 12.352 -17.656 -4.082 1 87 36 THR B CA 1
ATOM 2156 C C . THR B 1 36 ? 13.133 -17.234 -2.846 1 87 36 THR B C 1
ATOM 2158 O O . THR B 1 36 ? 12.594 -16.562 -1.956 1 87 36 THR B O 1
ATOM 2161 N N . GLY B 1 37 ? 14.391 -17.656 -2.826 1 85.69 37 GLY B N 1
ATOM 2162 C CA . GLY B 1 37 ? 15.273 -17.281 -1.731 1 85.69 37 GLY B CA 1
ATOM 2163 C C . GLY B 1 37 ? 15.227 -18.25 -0.568 1 85.69 37 GLY B C 1
ATOM 2164 O O . GLY B 1 37 ? 15.945 -18.078 0.419 1 85.69 37 GLY B O 1
ATOM 2165 N N . THR B 1 38 ? 14.406 -19.203 -0.674 1 90.62 38 THR B N 1
ATOM 2166 C CA . THR B 1 38 ? 14.266 -20.234 0.356 1 90.62 38 THR B CA 1
ATOM 2167 C C . THR B 1 38 ? 14.625 -21.609 -0.195 1 90.62 38 THR B C 1
ATOM 2169 O O . THR B 1 38 ? 15.18 -21.719 -1.29 1 90.62 38 THR B O 1
ATOM 2172 N N . SER B 1 39 ? 14.359 -22.609 0.623 1 93.12 39 SER B N 1
ATOM 2173 C CA . SER B 1 39 ? 14.555 -23.984 0.179 1 93.12 39 SER B CA 1
ATOM 2174 C C . SER B 1 39 ? 13.383 -24.469 -0.664 1 93.12 39 SER B C 1
ATOM 2176 O O . SER B 1 39 ? 13.375 -25.609 -1.14 1 93.12 39 SER B O 1
ATOM 2178 N N . GLY B 1 40 ? 12.438 -23.641 -0.91 1 94.25 40 GLY B N 1
ATOM 2179 C CA . GLY B 1 40 ? 11.195 -24.016 -1.575 1 94.25 40 GLY B CA 1
ATOM 2180 C C . GLY B 1 40 ? 11.406 -24.625 -2.945 1 94.25 40 GLY B C 1
ATOM 2181 O O . GLY B 1 40 ? 10.945 -25.734 -3.213 1 94.25 40 GLY B O 1
ATOM 2182 N N . PRO B 1 41 ? 12.125 -23.969 -3.801 1 95.44 41 PRO B N 1
ATOM 2183 C CA . PRO B 1 41 ? 12.352 -24.484 -5.152 1 95.44 41 PRO B CA 1
ATOM 2184 C C . PRO B 1 41 ? 12.984 -25.875 -5.152 1 95.44 41 PRO B C 1
ATOM 2186 O O . PRO B 1 41 ? 12.484 -26.781 -5.812 1 95.44 41 PRO B O 1
ATOM 2189 N N . ALA B 1 42 ? 14.016 -26.078 -4.359 1 96.25 42 ALA B N 1
ATOM 2190 C CA . ALA B 1 42 ? 14.688 -27.375 -4.301 1 96.25 42 ALA B CA 1
ATOM 2191 C C . ALA B 1 42 ? 13.758 -28.453 -3.744 1 96.25 42 ALA B C 1
ATOM 2193 O O . ALA B 1 42 ? 13.734 -29.578 -4.246 1 96.25 42 ALA B O 1
ATOM 2194 N N . ARG B 1 43 ? 13.016 -28.094 -2.742 1 97.44 43 ARG B N 1
ATOM 2195 C CA . ARG B 1 43 ? 12.086 -29.031 -2.131 1 97.44 43 ARG B CA 1
ATOM 2196 C C . ARG B 1 43 ? 10.984 -29.422 -3.107 1 97.44 43 ARG B C 1
ATOM 2198 O O . ARG B 1 43 ? 10.594 -30.594 -3.178 1 97.44 43 ARG B O 1
ATOM 2205 N N . SER B 1 44 ? 10.461 -28.469 -3.846 1 98.31 44 SER B N 1
ATOM 2206 C CA . SER B 1 44 ? 9.391 -28.75 -4.789 1 98.31 44 SER B CA 1
ATOM 2207 C C . SER B 1 44 ? 9.867 -29.672 -5.91 1 98.31 44 SER B C 1
ATOM 2209 O O . SER B 1 44 ? 9.125 -30.531 -6.367 1 98.31 44 SER B O 1
ATOM 2211 N N . ILE B 1 45 ? 11.078 -29.453 -6.363 1 98.25 45 ILE B N 1
ATOM 2212 C CA . ILE B 1 45 ? 11.664 -30.297 -7.402 1 98.25 45 ILE B CA 1
ATOM 2213 C C . ILE B 1 45 ? 11.844 -31.719 -6.875 1 98.25 45 ILE B C 1
ATOM 2215 O O . ILE B 1 45 ? 11.461 -32.688 -7.531 1 98.25 45 ILE B O 1
ATOM 2219 N N . SER B 1 46 ? 12.43 -31.797 -5.676 1 98.44 46 SER B N 1
ATOM 2220 C CA . SER B 1 46 ? 12.625 -33.094 -5.07 1 98.44 46 SER B CA 1
ATOM 2221 C C . SER B 1 46 ? 11.297 -33.844 -4.891 1 98.44 46 SER B C 1
ATOM 2223 O O . SER B 1 46 ? 11.188 -35.031 -5.195 1 98.44 46 SER B O 1
ATOM 2225 N N . GLU B 1 47 ? 10.328 -33.125 -4.43 1 98.69 47 GLU B N 1
ATOM 2226 C CA . GLU B 1 47 ? 9.023 -33.719 -4.125 1 98.69 47 GLU B CA 1
ATOM 2227 C C . GLU B 1 47 ? 8.336 -34.219 -5.391 1 98.69 47 GLU B C 1
ATOM 2229 O O . GLU B 1 47 ? 7.738 -35.312 -5.391 1 98.69 47 GLU B O 1
ATOM 2234 N N . VAL B 1 48 ? 8.383 -33.469 -6.477 1 98.81 48 VAL B N 1
ATOM 2235 C CA . VAL B 1 48 ? 7.664 -33.875 -7.684 1 98.81 48 VAL B CA 1
ATOM 2236 C C . VAL B 1 48 ? 8.328 -35.094 -8.297 1 98.81 48 VAL B C 1
ATOM 2238 O O . VAL B 1 48 ? 7.656 -35.969 -8.844 1 98.81 48 VAL B O 1
ATOM 2241 N N . LEU B 1 49 ? 9.664 -35.156 -8.203 1 98.69 49 LEU B N 1
ATOM 2242 C CA . LEU B 1 49 ? 10.391 -36.344 -8.703 1 98.69 49 LEU B CA 1
ATOM 2243 C C . LEU B 1 49 ? 10.07 -37.562 -7.867 1 98.69 49 LEU B C 1
ATOM 2245 O O . LEU B 1 49 ? 9.852 -38.656 -8.422 1 98.69 49 LEU B O 1
ATOM 2249 N N . GLU B 1 50 ? 10.039 -37.344 -6.594 1 98.69 50 GLU B N 1
ATOM 2250 C CA . GLU B 1 50 ? 9.672 -38.438 -5.699 1 98.69 50 GLU B CA 1
ATOM 2251 C C . GLU B 1 50 ? 8.25 -38.938 -5.973 1 98.69 50 GLU B C 1
ATOM 2253 O O . GLU B 1 50 ? 8.008 -40.125 -6.039 1 98.69 50 GLU B O 1
ATOM 2258 N N . ASN B 1 51 ? 7.324 -37.969 -6.125 1 98.5 51 ASN B N 1
ATOM 2259 C CA . ASN B 1 51 ? 5.93 -38.281 -6.398 1 98.5 51 ASN B CA 1
ATOM 2260 C C . ASN B 1 51 ? 5.781 -39.094 -7.688 1 98.5 51 ASN B C 1
ATOM 2262 O O . ASN B 1 51 ? 4.887 -39.938 -7.805 1 98.5 51 ASN B O 1
ATOM 2266 N N . ALA B 1 52 ? 6.672 -38.906 -8.641 1 98.44 52 ALA B N 1
ATOM 2267 C CA . ALA B 1 52 ? 6.609 -39.562 -9.938 1 98.44 52 ALA B CA 1
ATOM 2268 C C . ALA B 1 52 ? 7.469 -40.812 -9.938 1 98.44 52 ALA B C 1
ATOM 2270 O O . ALA B 1 52 ? 7.457 -41.594 -10.906 1 98.44 52 ALA B O 1
ATOM 2271 N N . HIS B 1 53 ? 8.219 -41.031 -8.836 1 98.38 53 HIS B N 1
ATOM 2272 C CA . HIS B 1 53 ? 9.211 -42.094 -8.773 1 98.38 53 HIS B CA 1
ATOM 2273 C C . HIS B 1 53 ? 10.195 -42 -9.938 1 98.38 53 HIS B C 1
ATOM 2275 O O . HIS B 1 53 ? 10.453 -43 -10.617 1 98.38 53 HIS B O 1
ATOM 2281 N N . MET B 1 54 ? 10.68 -40.781 -10.18 1 98.38 54 MET B N 1
ATOM 2282 C CA . MET B 1 54 ? 11.609 -40.5 -11.266 1 98.38 54 MET B CA 1
ATOM 2283 C C . MET B 1 54 ? 12.812 -39.719 -10.773 1 98.38 54 MET B C 1
ATOM 2285 O O . MET B 1 54 ? 12.852 -39.281 -9.625 1 98.38 54 MET B O 1
ATOM 2289 N N . LYS B 1 55 ? 13.797 -39.656 -11.617 1 98 55 LYS B N 1
ATOM 2290 C CA . LYS B 1 55 ? 14.992 -38.844 -11.375 1 98 55 LYS B CA 1
ATOM 2291 C C . LYS B 1 55 ? 15.094 -37.688 -12.367 1 98 55 LYS B C 1
ATOM 2293 O O . LYS B 1 55 ? 14.398 -37.688 -13.391 1 98 55 LYS B O 1
ATOM 2298 N N . LYS B 1 56 ? 15.93 -36.781 -12.016 1 96.81 56 LYS B N 1
ATOM 2299 C CA . LYS B 1 56 ? 16.125 -35.625 -12.883 1 96.81 56 LYS B CA 1
ATOM 2300 C C . LYS B 1 56 ? 16.562 -36.062 -14.281 1 96.81 56 LYS B C 1
ATOM 2302 O O . LYS B 1 56 ? 16.156 -35.438 -15.281 1 96.81 56 LYS B O 1
ATOM 2307 N N . GLU B 1 57 ? 17.312 -37.156 -14.352 1 96.44 57 GLU B N 1
ATOM 2308 C CA . GLU B 1 57 ? 17.875 -37.656 -15.609 1 96.44 57 GLU B CA 1
ATOM 2309 C C . GLU B 1 57 ? 16.766 -38.219 -16.5 1 96.44 57 GLU B C 1
ATOM 2311 O O . GLU B 1 57 ? 16.969 -38.406 -17.703 1 96.44 57 GLU B O 1
ATOM 2316 N N . ASP B 1 58 ? 15.672 -38.531 -15.914 1 97.69 58 ASP B N 1
ATOM 2317 C CA . ASP B 1 58 ? 14.547 -39.062 -16.672 1 97.69 58 ASP B CA 1
ATOM 2318 C C . ASP B 1 58 ? 13.82 -37.969 -17.453 1 97.69 58 ASP B C 1
ATOM 2320 O O . ASP B 1 58 ? 13.008 -38.25 -18.328 1 97.69 58 ASP B O 1
ATOM 2324 N N . MET B 1 59 ? 14.102 -36.688 -17.172 1 98.31 59 MET B N 1
ATOM 2325 C CA . MET B 1 59 ? 13.438 -35.562 -17.812 1 98.31 59 MET B CA 1
ATOM 2326 C C . MET B 1 59 ? 14.125 -35.219 -19.125 1 98.31 59 MET B C 1
ATOM 2328 O O . MET B 1 59 ? 15.328 -34.938 -19.141 1 98.31 59 MET B O 1
ATOM 2332 N N . ALA B 1 60 ? 13.375 -35.188 -20.188 1 98.38 60 ALA B N 1
ATOM 2333 C CA . ALA B 1 60 ? 13.922 -34.812 -21.484 1 98.38 60 ALA B CA 1
ATOM 2334 C C . ALA B 1 60 ? 14.273 -33.312 -21.516 1 98.38 60 ALA B C 1
ATOM 2336 O O . ALA B 1 60 ? 15.195 -32.906 -22.219 1 98.38 60 ALA B O 1
ATOM 2337 N N . PHE B 1 61 ? 13.492 -32.531 -20.797 1 98.5 61 PHE B N 1
ATOM 2338 C CA . PHE B 1 61 ? 13.695 -31.094 -20.75 1 98.5 61 PHE B CA 1
ATOM 2339 C C . PHE B 1 61 ? 13.062 -30.5 -19.5 1 98.5 61 PHE B C 1
ATOM 2341 O O . PHE B 1 61 ? 12.008 -30.953 -19.062 1 98.5 61 PHE B O 1
ATOM 2348 N N . THR B 1 62 ? 13.711 -29.531 -18.891 1 98.56 62 THR B N 1
ATOM 2349 C CA . THR B 1 62 ? 13.219 -28.812 -17.719 1 98.56 62 THR B CA 1
ATOM 2350 C C . THR B 1 62 ? 13.141 -27.312 -18 1 98.56 62 THR B C 1
ATOM 2352 O O . THR B 1 62 ? 14.102 -26.719 -18.5 1 98.56 62 THR B O 1
ATOM 2355 N N . LEU B 1 63 ? 12.016 -26.719 -17.766 1 98.62 63 LEU B N 1
ATOM 2356 C CA . LEU B 1 63 ? 11.844 -25.297 -17.969 1 98.62 63 LEU B CA 1
ATOM 2357 C C . LEU B 1 63 ? 11.367 -24.609 -16.688 1 98.62 63 LEU B C 1
ATOM 2359 O O . LEU B 1 63 ? 10.508 -25.141 -15.984 1 98.62 63 LEU B O 1
ATOM 2363 N N . ALA B 1 64 ? 11.969 -23.453 -16.359 1 98.31 64 ALA B N 1
ATOM 2364 C CA . ALA B 1 64 ? 11.641 -22.703 -15.156 1 98.31 64 ALA B CA 1
ATOM 2365 C C . ALA B 1 64 ? 10.961 -21.375 -15.508 1 98.31 64 ALA B C 1
ATOM 2367 O O . ALA B 1 64 ? 11.273 -20.766 -16.531 1 98.31 64 ALA B O 1
ATOM 2368 N N . THR B 1 65 ? 10.023 -21.016 -14.719 1 97.69 65 THR B N 1
ATOM 2369 C CA . THR B 1 65 ? 9.359 -19.719 -14.828 1 97.69 65 THR B CA 1
ATOM 2370 C C . THR B 1 65 ? 9.148 -19.109 -13.445 1 97.69 65 THR B C 1
ATOM 2372 O O . THR B 1 65 ? 9.703 -19.578 -12.453 1 97.69 65 THR B O 1
ATOM 2375 N N . GLY B 1 66 ? 8.516 -17.906 -13.391 1 93.75 66 GLY B N 1
ATOM 2376 C CA . GLY B 1 66 ? 8.219 -17.25 -12.133 1 93.75 66 GLY B CA 1
ATOM 2377 C C . GLY B 1 66 ? 9.219 -16.172 -11.773 1 93.75 66 GLY B C 1
ATOM 2378 O O . GLY B 1 66 ? 10.273 -16.062 -12.391 1 93.75 66 GLY B O 1
ATOM 2379 N N . TYR B 1 67 ? 8.836 -15.492 -10.758 1 86.88 67 TYR B N 1
ATOM 2380 C CA . TYR B 1 67 ? 9.641 -14.398 -10.234 1 86.88 67 TYR B CA 1
ATOM 2381 C C . TYR B 1 67 ? 11.031 -14.883 -9.844 1 86.88 67 TYR B C 1
ATOM 2383 O O . TYR B 1 67 ? 12.016 -14.156 -10.023 1 86.88 67 TYR B O 1
ATOM 2391 N N . GLY B 1 68 ? 11.156 -16.078 -9.414 1 89.62 68 GLY B N 1
ATOM 2392 C CA . GLY B 1 68 ? 12.406 -16.625 -8.891 1 89.62 68 GLY B CA 1
ATOM 2393 C C . GLY B 1 68 ? 13.117 -17.531 -9.859 1 89.62 68 GLY B C 1
ATOM 2394 O O . GLY B 1 68 ? 14.016 -18.281 -9.477 1 89.62 68 GLY B O 1
ATOM 2395 N N . ARG B 1 69 ? 12.812 -17.453 -11.102 1 91.25 69 ARG B N 1
ATOM 2396 C CA . ARG B 1 69 ? 13.32 -18.422 -12.07 1 91.25 69 ARG B CA 1
ATOM 2397 C C . ARG B 1 69 ? 14.844 -18.328 -12.195 1 91.25 69 ARG B C 1
ATOM 2399 O O . ARG B 1 69 ? 15.508 -19.328 -12.484 1 91.25 69 ARG B O 1
ATOM 2406 N N . ASN B 1 70 ? 15.391 -17.172 -11.914 1 90.5 70 ASN B N 1
ATOM 2407 C CA . ASN B 1 70 ? 16.828 -16.984 -12.055 1 90.5 70 ASN B CA 1
ATOM 2408 C C . ASN B 1 70 ? 17.609 -17.844 -11.07 1 90.5 70 ASN B C 1
ATOM 2410 O O . ASN B 1 70 ? 18.766 -18.188 -11.32 1 90.5 70 ASN B O 1
ATOM 2414 N N . SER B 1 71 ? 17.031 -18.141 -10.016 1 89.5 71 SER B N 1
ATOM 2415 C CA . SER B 1 71 ? 17.688 -18.969 -9.008 1 89.5 71 SER B CA 1
ATOM 2416 C C . SER B 1 71 ? 17.875 -20.391 -9.508 1 89.5 71 SER B C 1
ATOM 2418 O O . SER B 1 71 ? 18.609 -21.172 -8.898 1 89.5 71 SER B O 1
ATOM 2420 N N . LEU B 1 72 ? 17.312 -20.719 -10.609 1 92.44 72 LEU B N 1
ATOM 2421 C CA . LEU B 1 72 ? 17.359 -22.078 -11.117 1 92.44 72 LEU B CA 1
ATOM 2422 C C . LEU B 1 72 ? 18.281 -22.188 -12.32 1 92.44 72 LEU B C 1
ATOM 2424 O O . LEU B 1 72 ? 18.203 -23.141 -13.094 1 92.44 72 LEU B O 1
ATOM 2428 N N . GLU B 1 73 ? 19.062 -21.141 -12.438 1 89.75 73 GLU B N 1
ATOM 2429 C CA . GLU B 1 73 ? 20.094 -21.219 -13.477 1 89.75 73 GLU B CA 1
ATOM 2430 C C . GLU B 1 73 ? 20.984 -22.453 -13.289 1 89.75 73 GLU B C 1
ATOM 2432 O O . GLU B 1 73 ? 21.453 -22.719 -12.18 1 89.75 73 GLU B O 1
ATOM 2437 N N . GLY B 1 74 ? 21.188 -23.219 -14.336 1 91.06 74 GLY B N 1
ATOM 2438 C CA . GLY B 1 74 ? 21.984 -24.422 -14.258 1 91.06 74 GLY B CA 1
ATOM 2439 C C . GLY B 1 74 ? 21.172 -25.641 -13.859 1 91.06 74 GLY B C 1
ATOM 2440 O O . GLY B 1 74 ? 21.625 -26.781 -14.008 1 91.06 74 GLY B O 1
ATOM 2441 N N . ILE B 1 75 ? 20.031 -25.406 -13.344 1 91.94 75 ILE B N 1
ATOM 2442 C CA . ILE B 1 75 ? 19.141 -26.484 -12.938 1 91.94 75 ILE B CA 1
ATOM 2443 C C . ILE B 1 75 ? 18.094 -26.734 -14.023 1 91.94 75 ILE B C 1
ATOM 2445 O O . ILE B 1 75 ? 17.906 -27.875 -14.453 1 91.94 75 ILE B O 1
ATOM 2449 N N . ALA B 1 76 ? 17.5 -25.734 -14.461 1 97 76 ALA B N 1
ATOM 2450 C CA . ALA B 1 76 ? 16.562 -25.828 -15.578 1 97 76 ALA B CA 1
ATOM 2451 C C . ALA B 1 76 ? 17.281 -25.641 -16.906 1 97 76 ALA B C 1
ATOM 2453 O O . ALA B 1 76 ? 18.266 -24.891 -17 1 97 76 ALA B O 1
ATOM 2454 N N . ASP B 1 77 ? 16.812 -26.281 -17.891 1 97.5 77 ASP B N 1
ATOM 2455 C CA . ASP B 1 77 ? 17.422 -26.188 -19.219 1 97.5 77 ASP B CA 1
ATOM 2456 C C . ASP B 1 77 ? 17.125 -24.844 -19.859 1 97.5 77 ASP B C 1
ATOM 2458 O O . ASP B 1 77 ? 17.891 -24.359 -20.688 1 97.5 77 ASP B O 1
ATOM 2462 N N . LYS B 1 78 ? 16.016 -24.266 -19.594 1 97.44 78 LYS B N 1
ATOM 2463 C CA . LYS B 1 78 ? 15.578 -22.984 -20.141 1 97.44 78 LYS B CA 1
ATOM 2464 C C . LYS B 1 78 ? 14.656 -22.25 -19.172 1 97.44 78 LYS B C 1
ATOM 2466 O O . LYS B 1 78 ? 14.055 -22.859 -18.297 1 97.44 78 LYS B O 1
ATOM 2471 N N . GLN B 1 79 ? 14.625 -20.969 -19.344 1 97 79 GLN B N 1
ATOM 2472 C CA . GLN B 1 79 ? 13.711 -20.109 -18.594 1 97 79 GLN B CA 1
ATOM 2473 C C . GLN B 1 79 ? 12.727 -19.406 -19.516 1 97 79 GLN B C 1
ATOM 2475 O O . GLN B 1 79 ? 13.047 -19.156 -20.688 1 97 79 GLN B O 1
ATOM 2480 N N . MET B 1 80 ? 11.594 -19.234 -19.031 1 95.81 80 MET B N 1
ATOM 2481 C CA . MET B 1 80 ? 10.57 -18.516 -19.781 1 95.81 80 MET B CA 1
ATOM 2482 C C . MET B 1 80 ? 9.789 -17.578 -18.875 1 95.81 80 MET B C 1
ATOM 2484 O O . MET B 1 80 ? 9.68 -17.828 -17.672 1 95.81 80 MET B O 1
ATOM 2488 N N . SER B 1 81 ? 9.211 -16.469 -19.438 1 93.5 81 SER B N 1
ATOM 2489 C CA . SER B 1 81 ? 8.438 -15.508 -18.656 1 93.5 81 SER B CA 1
ATOM 2490 C C . SER B 1 81 ? 7.199 -16.156 -18.047 1 93.5 81 SER B C 1
ATOM 2492 O O . SER B 1 81 ? 6.578 -17.031 -18.672 1 93.5 81 SER B O 1
ATOM 2494 N N . GLU B 1 82 ? 6.875 -15.688 -16.922 1 93.69 82 GLU B N 1
ATOM 2495 C CA . GLU B 1 82 ? 5.699 -16.188 -16.219 1 93.69 82 GLU B CA 1
ATOM 2496 C C . GLU B 1 82 ? 4.422 -15.906 -17.016 1 93.69 82 GLU B C 1
ATOM 2498 O O . GLU B 1 82 ? 3.504 -16.734 -17.016 1 93.69 82 GLU B O 1
ATOM 2503 N N . LEU B 1 83 ? 4.332 -14.82 -17.672 1 94.94 83 LEU B N 1
ATOM 2504 C CA . LEU B 1 83 ? 3.15 -14.438 -18.438 1 94.94 83 LEU B CA 1
ATOM 2505 C C . LEU B 1 83 ? 2.867 -15.453 -19.547 1 94.94 83 LEU B C 1
ATOM 2507 O O . LEU B 1 83 ? 1.728 -15.891 -19.719 1 94.94 83 LEU B O 1
ATOM 2511 N N . SER B 1 84 ? 3.918 -15.844 -20.234 1 96.38 84 SER B N 1
ATOM 2512 C CA . SER B 1 84 ? 3.773 -16.812 -21.312 1 96.38 84 SER B CA 1
ATOM 2513 C C . SER B 1 84 ? 3.348 -18.172 -20.781 1 96.38 84 SER B C 1
ATOM 2515 O O . SER B 1 84 ? 2.465 -18.828 -21.359 1 96.38 84 SER B O 1
ATOM 2517 N N . CYS B 1 85 ? 3.947 -18.578 -19.719 1 97.62 85 CYS B N 1
ATOM 2518 C CA . CYS B 1 85 ? 3.646 -19.891 -19.156 1 97.62 85 CYS B CA 1
ATOM 2519 C C . CYS B 1 85 ? 2.217 -19.938 -18.625 1 97.62 85 CYS B C 1
ATOM 2521 O O . CYS B 1 85 ? 1.534 -20.953 -18.781 1 97.62 85 CYS B O 1
ATOM 2523 N N . HIS B 1 86 ? 1.744 -18.859 -18.016 1 97.5 86 HIS B N 1
ATOM 2524 C CA . HIS B 1 86 ? 0.376 -18.828 -17.5 1 97.5 86 HIS B CA 1
ATOM 2525 C C . HIS B 1 86 ? -0.635 -18.891 -18.641 1 97.5 86 HIS B C 1
ATOM 2527 O O . HIS B 1 86 ? -1.657 -19.562 -18.547 1 97.5 86 HIS B O 1
ATOM 2533 N N . ALA B 1 87 ? -0.341 -18.156 -19.734 1 97.56 87 ALA B N 1
ATOM 2534 C CA . ALA B 1 87 ? -1.214 -18.219 -20.906 1 97.56 87 ALA B CA 1
ATOM 2535 C C . ALA B 1 87 ? -1.284 -19.641 -21.453 1 97.56 87 ALA B C 1
ATOM 2537 O O . ALA B 1 87 ? -2.373 -20.156 -21.719 1 97.56 87 ALA B O 1
ATOM 2538 N N . MET B 1 88 ? -0.125 -20.266 -21.594 1 97.62 88 MET B N 1
ATOM 2539 C CA . MET B 1 88 ? -0.042 -21.625 -22.141 1 97.62 88 MET B CA 1
ATOM 2540 C C . MET B 1 88 ? -0.749 -22.625 -21.234 1 97.62 88 MET B C 1
ATOM 2542 O O . MET B 1 88 ? -1.537 -23.438 -21.703 1 97.62 88 MET B O 1
ATOM 2546 N N . GLY B 1 89 ? -0.472 -22.531 -19.906 1 98.06 89 GLY B N 1
ATOM 2547 C CA . GLY B 1 89 ? -1.113 -23.422 -18.953 1 98.06 89 GLY B CA 1
ATOM 2548 C C . GLY B 1 89 ? -2.627 -23.297 -18.953 1 98.06 89 GLY B C 1
ATOM 2549 O O . GLY B 1 89 ? -3.332 -24.312 -18.969 1 98.06 89 GLY B O 1
ATOM 2550 N N . ALA B 1 90 ? -3.104 -22.094 -18.953 1 98.19 90 ALA B N 1
ATOM 2551 C CA . ALA B 1 90 ? -4.547 -21.844 -18.969 1 98.19 90 ALA B CA 1
ATOM 2552 C C . ALA B 1 90 ? -5.184 -22.406 -20.234 1 98.19 90 ALA B C 1
ATOM 2554 O O . ALA B 1 90 ? -6.246 -23.031 -20.172 1 98.19 90 ALA B O 1
ATOM 2555 N N . SER B 1 91 ? -4.555 -22.234 -21.375 1 97.56 91 SER B N 1
ATOM 2556 C CA . SER B 1 91 ? -5.09 -22.688 -22.656 1 97.56 91 SER B CA 1
ATOM 2557 C C . SER B 1 91 ? -5.164 -24.203 -22.719 1 97.56 91 SER B C 1
ATOM 2559 O O . SER B 1 91 ? -6.008 -24.766 -23.422 1 97.56 91 SER B O 1
ATOM 2561 N N . PHE B 1 92 ? -4.258 -24.812 -22.016 1 97.5 92 PHE B N 1
ATOM 2562 C CA . PHE B 1 92 ? -4.266 -26.266 -21.969 1 97.5 92 PHE B CA 1
ATOM 2563 C C . PHE B 1 92 ? -5.488 -26.781 -21.203 1 97.5 92 PHE B C 1
ATOM 2565 O O . PHE B 1 92 ? -6.141 -27.734 -21.641 1 97.5 92 PHE B O 1
ATOM 2572 N N . ILE B 1 93 ? -5.812 -26.156 -20.047 1 96.88 93 ILE B N 1
ATOM 2573 C CA . ILE B 1 93 ? -6.938 -26.562 -19.219 1 96.88 93 ILE B CA 1
ATOM 2574 C C . ILE B 1 93 ? -8.25 -26.109 -19.859 1 96.88 93 ILE B C 1
ATOM 2576 O O . ILE B 1 93 ? -9.234 -26.859 -19.859 1 96.88 93 ILE B O 1
ATOM 2580 N N . TRP B 1 94 ? -8.203 -24.875 -20.391 1 97.31 94 TRP B N 1
ATOM 2581 C CA . TRP B 1 94 ? -9.367 -24.266 -21.031 1 97.31 94 TRP B CA 1
ATOM 2582 C C . TRP B 1 94 ? -9.031 -23.812 -22.438 1 97.31 94 TRP B C 1
ATOM 2584 O O . TRP B 1 94 ? -8.688 -22.641 -22.656 1 97.31 94 TRP B O 1
ATOM 2594 N N . PRO B 1 95 ? -9.242 -24.656 -23.438 1 96.25 95 PRO B N 1
ATOM 2595 C CA . PRO B 1 95 ? -8.781 -24.359 -24.812 1 96.25 95 PRO B CA 1
ATOM 2596 C C . PRO B 1 95 ? -9.406 -23.094 -25.391 1 96.25 95 PRO B C 1
ATOM 2598 O O . PRO B 1 95 ? -8.828 -22.469 -26.266 1 96.25 95 PRO B O 1
ATOM 2601 N N . ASN B 1 96 ? -10.562 -22.656 -24.891 1 95.56 96 ASN B N 1
ATOM 2602 C CA . ASN B 1 96 ? -11.258 -21.5 -25.438 1 95.56 96 ASN B CA 1
ATOM 2603 C C . ASN B 1 96 ? -11.055 -20.266 -24.562 1 95.56 96 ASN B C 1
ATOM 2605 O O . ASN B 1 96 ? -11.75 -19.266 -24.75 1 95.56 96 ASN B O 1
ATOM 2609 N N . VAL B 1 97 ? -10.062 -20.328 -23.656 1 97.69 97 VAL B N 1
ATOM 2610 C CA . VAL B 1 97 ? -9.875 -19.219 -22.719 1 97.69 97 VAL B CA 1
ATOM 2611 C C . VAL B 1 97 ? -9.422 -17.969 -23.484 1 97.69 97 VAL B C 1
ATOM 2613 O O . VAL B 1 97 ? -8.625 -18.062 -24.406 1 97.69 97 VAL B O 1
ATOM 2616 N N . HIS B 1 98 ? -9.953 -16.781 -23.062 1 97.75 98 HIS B N 1
ATOM 2617 C CA . HIS B 1 98 ? -9.531 -15.531 -23.656 1 97.75 98 HIS B CA 1
ATOM 2618 C C . HIS B 1 98 ? -9.008 -14.562 -22.609 1 97.75 98 HIS B C 1
ATOM 2620 O O . HIS B 1 98 ? -8.289 -13.609 -22.938 1 97.75 98 HIS B O 1
ATOM 2626 N N . THR B 1 99 ? -9.422 -14.742 -21.359 1 98.06 99 THR B N 1
ATOM 2627 C CA . THR B 1 99 ? -8.93 -13.898 -20.281 1 98.06 99 THR B CA 1
ATOM 2628 C C . THR B 1 99 ? -8.508 -14.742 -19.078 1 98.06 99 THR B C 1
ATOM 2630 O O . THR B 1 99 ? -9.281 -15.57 -18.594 1 98.06 99 THR B O 1
ATOM 2633 N N . VAL B 1 100 ? -7.305 -14.562 -18.641 1 98.31 100 VAL B N 1
ATOM 2634 C CA . VAL B 1 100 ? -6.801 -15.219 -17.438 1 98.31 100 VAL B CA 1
ATOM 2635 C C . VAL B 1 100 ? -6.578 -14.18 -16.328 1 98.31 100 VAL B C 1
ATOM 2637 O O . VAL B 1 100 ? -5.863 -13.195 -16.531 1 98.31 100 VAL B O 1
ATOM 2640 N N . ILE B 1 101 ? -7.215 -14.312 -15.219 1 98.25 101 ILE B N 1
ATOM 2641 C CA . ILE B 1 101 ? -6.953 -13.539 -14.016 1 98.25 101 ILE B CA 1
ATOM 2642 C C . ILE B 1 101 ? -6.129 -14.367 -13.031 1 98.25 101 ILE B C 1
ATOM 2644 O O . ILE B 1 101 ? -6.629 -15.344 -12.469 1 98.25 101 ILE B O 1
ATOM 2648 N N . ASP B 1 102 ? -4.914 -14.008 -12.922 1 97.56 102 ASP B N 1
ATOM 2649 C CA . ASP B 1 102 ? -4.02 -14.719 -12.016 1 97.56 102 ASP B CA 1
ATOM 2650 C C . ASP B 1 102 ? -3.732 -13.875 -10.766 1 97.56 102 ASP B C 1
ATOM 2652 O O . ASP B 1 102 ? -3.131 -12.805 -10.859 1 97.56 102 ASP B O 1
ATOM 2656 N N . ILE B 1 103 ? -4.16 -14.32 -9.641 1 97.12 103 ILE B N 1
ATOM 2657 C CA . ILE B 1 103 ? -3.885 -13.633 -8.383 1 97.12 103 ILE B CA 1
ATOM 2658 C C . ILE B 1 103 ? -2.955 -14.484 -7.523 1 97.12 103 ILE B C 1
ATOM 2660 O O . ILE B 1 103 ? -3.361 -15.523 -7 1 97.12 103 ILE B O 1
ATOM 2664 N N . GLY B 1 104 ? -1.757 -14.016 -7.348 1 94.12 104 GLY B N 1
ATOM 2665 C CA . GLY B 1 104 ? -0.764 -14.695 -6.531 1 94.12 104 GLY B CA 1
ATOM 2666 C C . GLY B 1 104 ? -0.576 -14.055 -5.168 1 94.12 104 GLY B C 1
ATOM 2667 O O . GLY B 1 104 ? -1.451 -13.336 -4.688 1 94.12 104 GLY B O 1
ATOM 2668 N N . GLY B 1 105 ? 0.503 -14.414 -4.551 1 91.56 105 GLY B N 1
ATOM 2669 C CA . GLY B 1 105 ? 0.814 -13.859 -3.244 1 91.56 105 GLY B CA 1
ATOM 2670 C C . GLY B 1 105 ? 1.229 -12.406 -3.295 1 91.56 105 GLY B C 1
ATOM 2671 O O . GLY B 1 105 ? 0.802 -11.602 -2.459 1 91.56 105 GLY B O 1
ATOM 2672 N N . GLN B 1 106 ? 2.006 -12.008 -4.273 1 90.44 106 GLN B N 1
ATOM 2673 C CA . GLN B 1 106 ? 2.568 -10.664 -4.27 1 90.44 106 GLN B CA 1
ATOM 2674 C C . GLN B 1 106 ? 2.09 -9.859 -5.477 1 90.44 106 GLN B C 1
ATOM 2676 O O . GLN B 1 106 ? 2.256 -8.641 -5.523 1 90.44 106 GLN B O 1
ATOM 2681 N N . ASP B 1 107 ? 1.515 -10.578 -6.508 1 93.19 107 ASP B N 1
ATOM 2682 C CA . ASP B 1 107 ? 1.124 -9.82 -7.691 1 93.19 107 ASP B CA 1
ATOM 2683 C C . ASP B 1 107 ? -0.175 -10.359 -8.289 1 93.19 107 ASP B C 1
ATOM 2685 O O . ASP B 1 107 ? -0.628 -11.445 -7.918 1 93.19 107 ASP B O 1
ATOM 2689 N N . VAL B 1 108 ? -0.792 -9.57 -9.078 1 96.44 108 VAL B N 1
ATOM 2690 C CA . VAL B 1 108 ? -1.985 -9.867 -9.867 1 96.44 108 VAL B CA 1
ATOM 2691 C C . VAL B 1 108 ? -1.703 -9.641 -11.344 1 96.44 108 VAL B C 1
ATOM 2693 O O . VAL B 1 108 ? -1.035 -8.672 -11.719 1 96.44 108 VAL B O 1
ATOM 2696 N N . LYS B 1 109 ? -2.117 -10.562 -12.195 1 96.06 109 LYS B N 1
ATOM 2697 C CA . LYS B 1 109 ? -2.008 -10.438 -13.648 1 96.06 109 LYS B CA 1
ATOM 2698 C C . LYS B 1 109 ? -3.357 -10.672 -14.32 1 96.06 109 LYS B C 1
ATOM 2700 O O . LYS B 1 109 ? -4.109 -11.562 -13.93 1 96.06 109 LYS B O 1
ATOM 2705 N N . VAL B 1 110 ? -3.652 -9.859 -15.219 1 97.81 110 VAL B N 1
ATOM 2706 C CA . VAL B 1 110 ? -4.742 -10.117 -16.156 1 97.81 110 VAL B CA 1
ATOM 2707 C C . VAL B 1 110 ? -4.184 -10.258 -17.578 1 97.81 110 VAL B C 1
ATOM 2709 O O . VAL B 1 110 ? -3.533 -9.344 -18.078 1 97.81 110 VAL B O 1
ATOM 2712 N N . ILE B 1 111 ? -4.469 -11.398 -18.219 1 97.69 111 ILE B N 1
ATOM 2713 C CA . ILE B 1 111 ? -3.814 -11.75 -19.469 1 97.69 111 ILE B CA 1
ATOM 2714 C C . ILE B 1 111 ? -4.867 -12.031 -20.547 1 97.69 111 ILE B C 1
ATOM 2716 O O . ILE B 1 111 ? -5.797 -12.812 -20.312 1 97.69 111 ILE B O 1
ATOM 2720 N N . HIS B 1 112 ? -4.688 -11.375 -21.641 1 97.5 112 HIS B N 1
ATOM 2721 C CA . HIS B 1 112 ? -5.434 -11.781 -22.828 1 97.5 112 HIS B CA 1
ATOM 2722 C C . HIS B 1 112 ? -4.727 -12.922 -23.562 1 97.5 112 HIS B C 1
ATOM 2724 O O . HIS B 1 112 ? -3.52 -12.852 -23.797 1 97.5 112 HIS B O 1
ATOM 2730 N N . VAL B 1 113 ? -5.531 -13.914 -23.875 1 97.19 113 VAL B N 1
ATOM 2731 C CA . VAL B 1 113 ? -4.973 -15.102 -24.516 1 97.19 113 VAL B CA 1
ATOM 2732 C C . VAL B 1 113 ? -5.684 -15.359 -25.844 1 97.19 113 VAL B C 1
ATOM 2734 O O . VAL B 1 113 ? -6.914 -15.305 -25.922 1 97.19 113 VAL B O 1
ATOM 2737 N N . GLU B 1 114 ? -4.91 -15.562 -26.859 1 94.12 114 GLU B N 1
ATOM 2738 C CA . GLU B 1 114 ? -5.387 -16.031 -28.156 1 94.12 114 GLU B CA 1
ATOM 2739 C C . GLU B 1 114 ? -4.586 -17.234 -28.641 1 94.12 114 GLU B C 1
ATOM 2741 O O . GLU B 1 114 ? -3.379 -17.141 -28.859 1 94.12 114 GLU B O 1
ATOM 2746 N N . ASN B 1 115 ? -5.223 -18.359 -28.844 1 90.12 115 ASN B N 1
ATOM 2747 C CA . ASN B 1 115 ? -4.59 -19.594 -29.328 1 90.12 115 ASN B CA 1
ATOM 2748 C C . ASN B 1 115 ? -3.385 -19.969 -28.469 1 90.12 115 ASN B C 1
ATOM 2750 O O . ASN B 1 115 ? -2.301 -20.219 -29 1 90.12 115 ASN B O 1
ATOM 2754 N N . GLY B 1 116 ? -3.514 -19.781 -27.172 1 90.06 116 GLY B N 1
ATOM 2755 C CA . GLY B 1 116 ? -2.502 -20.219 -26.219 1 90.06 116 GLY B CA 1
ATOM 2756 C C . GLY B 1 116 ? -1.394 -19.203 -26.031 1 90.06 116 GLY B C 1
ATOM 2757 O O . GLY B 1 116 ? -0.46 -19.422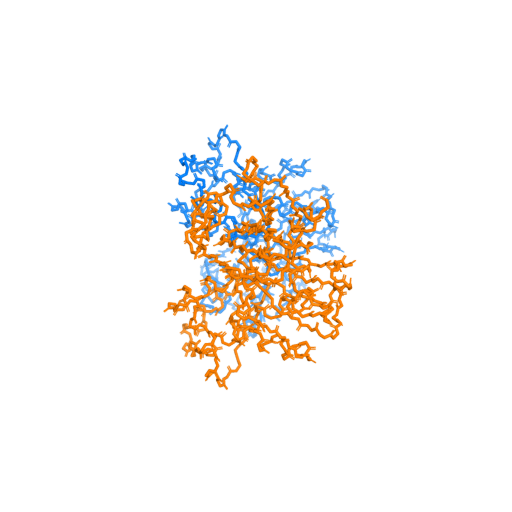 -25.25 1 90.06 116 GLY B O 1
ATOM 2758 N N . THR B 1 117 ? -1.516 -18.078 -26.656 1 93.81 117 THR B N 1
ATOM 2759 C CA . THR B 1 117 ? -0.472 -17.062 -26.594 1 93.81 117 THR B CA 1
ATOM 2760 C C . THR B 1 117 ? -1.001 -15.789 -25.938 1 93.81 117 THR B C 1
ATOM 2762 O O . THR B 1 117 ? -2.129 -15.367 -26.203 1 93.81 117 THR B O 1
ATOM 2765 N N . MET B 1 118 ? -0.162 -15.242 -25.172 1 95.06 118 MET B N 1
ATOM 2766 C CA . MET B 1 118 ? -0.517 -13.969 -24.562 1 95.06 118 MET B CA 1
ATOM 2767 C C . MET B 1 118 ? -0.471 -12.844 -25.578 1 95.06 118 MET B C 1
ATOM 2769 O O . MET B 1 118 ? 0.525 -12.68 -26.297 1 95.06 118 MET B O 1
ATOM 2773 N N . THR B 1 119 ? -1.478 -12.008 -25.688 1 95.62 119 THR B N 1
ATOM 2774 C CA . THR B 1 119 ? -1.533 -10.93 -26.672 1 95.62 119 THR B CA 1
ATOM 2775 C C . THR B 1 119 ? -1.475 -9.57 -25.969 1 95.62 119 THR B C 1
ATOM 2777 O O . THR B 1 119 ? -1.044 -8.578 -26.562 1 95.62 119 THR B O 1
ATOM 2780 N N . ASN B 1 120 ? -1.989 -9.508 -24.766 1 95.69 120 ASN B N 1
ATOM 2781 C CA . ASN B 1 120 ? -1.992 -8.312 -23.938 1 95.69 120 ASN B CA 1
ATOM 2782 C C . ASN B 1 120 ? -2.035 -8.672 -22.453 1 95.69 120 ASN B C 1
ATOM 2784 O O . ASN B 1 120 ? -2.424 -9.781 -22.094 1 95.69 120 ASN B O 1
ATOM 2788 N N . PHE B 1 121 ? -1.529 -7.73 -21.688 1 96.44 121 PHE B N 1
ATOM 2789 C CA . PHE B 1 121 ? -1.58 -8.023 -20.25 1 96.44 121 PHE B CA 1
ATOM 2790 C C . PHE B 1 121 ? -1.543 -6.738 -19.438 1 96.44 121 PHE B C 1
ATOM 2792 O O . PHE B 1 121 ? -1.162 -5.684 -19.938 1 96.44 121 PHE B O 1
ATOM 2799 N N . GLN B 1 122 ? -2.059 -6.859 -18.219 1 96.19 122 GLN B N 1
ATOM 2800 C CA . GLN B 1 122 ? -1.88 -5.875 -17.156 1 96.19 122 GLN B CA 1
ATOM 2801 C C . GLN B 1 122 ? -1.455 -6.547 -15.859 1 96.19 122 GLN B C 1
ATOM 2803 O O . GLN B 1 122 ? -1.878 -7.668 -15.562 1 96.19 122 GLN B O 1
ATOM 2808 N N . MET B 1 123 ? -0.653 -5.934 -15.164 1 94.44 123 MET B N 1
ATOM 2809 C CA . MET B 1 123 ? -0.222 -6.422 -13.852 1 94.44 123 MET B CA 1
ATOM 2810 C C . MET B 1 123 ? -0.16 -5.281 -12.844 1 94.44 123 MET B C 1
ATOM 2812 O O . MET B 1 123 ? -0.004 -4.121 -13.219 1 94.44 123 MET B O 1
ATOM 2816 N N . ASN B 1 124 ? -0.388 -5.574 -11.562 1 90.5 124 ASN B N 1
ATOM 2817 C CA . ASN B 1 124 ? -0.245 -4.539 -10.547 1 90.5 124 ASN B CA 1
ATOM 2818 C C . ASN B 1 124 ? 1.218 -4.164 -10.328 1 90.5 124 ASN B C 1
ATOM 2820 O O . ASN B 1 124 ? 2.115 -4.965 -10.602 1 90.5 124 ASN B O 1
ATOM 2824 N N . ASP B 1 125 ? 1.425 -2.809 -9.852 1 77.62 125 ASP B N 1
ATOM 2825 C CA . ASP B 1 125 ? 2.754 -2.299 -9.531 1 77.62 125 ASP B CA 1
ATOM 2826 C C . ASP B 1 125 ? 3.172 -2.709 -8.117 1 77.62 125 ASP B C 1
ATOM 2828 O O . ASP B 1 125 ? 2.906 -1.988 -7.152 1 77.62 125 ASP B O 1
ATOM 2832 N N . LYS B 1 126 ? 3.879 -3.691 -7.801 1 85.69 126 LYS B N 1
ATOM 2833 C CA . LYS B 1 126 ? 4.406 -4.148 -6.516 1 85.69 126 LYS B CA 1
ATOM 2834 C C . LYS B 1 126 ? 3.615 -3.559 -5.355 1 85.69 126 LYS B C 1
ATOM 2836 O O . LYS B 1 126 ? 4.172 -2.844 -4.52 1 85.69 126 LYS B O 1
ATOM 2841 N N . CYS B 1 127 ? 2.258 -3.688 -5.395 1 93.56 127 CYS B N 1
ATOM 2842 C CA . CYS B 1 127 ? 1.301 -3.299 -4.363 1 93.56 127 CYS B CA 1
ATOM 2843 C C . CYS B 1 127 ? 0.615 -4.52 -3.768 1 93.56 127 CYS B C 1
ATOM 2845 O O . CYS B 1 127 ? 0.139 -5.391 -4.5 1 93.56 127 CYS B O 1
ATOM 2847 N N . ALA B 1 128 ? 0.576 -4.523 -2.531 1 96.06 128 ALA B N 1
ATOM 2848 C CA . ALA B 1 128 ? 0.03 -5.703 -1.866 1 96.06 128 ALA B CA 1
ATOM 2849 C C . ALA B 1 128 ? -1.492 -5.734 -1.968 1 96.06 128 ALA B C 1
ATOM 2851 O O . ALA B 1 128 ? -2.113 -6.777 -1.755 1 96.06 128 ALA B O 1
ATOM 2852 N N . ALA B 1 129 ? -2.096 -4.551 -2.246 1 95.88 129 ALA B N 1
ATOM 2853 C CA . ALA B 1 129 ? -3.555 -4.48 -2.311 1 95.88 129 ALA B CA 1
ATOM 2854 C C . ALA B 1 129 ? -4.094 -5.352 -3.441 1 95.88 129 ALA B C 1
ATOM 2856 O O . ALA B 1 129 ? -3.588 -5.305 -4.566 1 95.88 129 ALA B O 1
ATOM 2857 N N . GLY B 1 130 ? -5.066 -6.172 -3.117 1 96.38 130 GLY B N 1
ATOM 2858 C CA . GLY B 1 130 ? -5.707 -7.012 -4.113 1 96.38 130 GLY B CA 1
ATOM 2859 C C . GLY B 1 130 ? -4.977 -8.32 -4.348 1 96.38 130 GLY B C 1
ATOM 2860 O O . GLY B 1 130 ? -5.363 -9.109 -5.219 1 96.38 130 GLY B O 1
ATOM 2861 N N . THR B 1 131 ? -3.943 -8.586 -3.555 1 96.94 131 THR B N 1
ATOM 2862 C CA . THR B 1 131 ? -3.141 -9.789 -3.748 1 96.94 131 THR B CA 1
ATOM 2863 C C . THR B 1 131 ? -3.363 -10.773 -2.605 1 96.94 131 THR B C 1
ATOM 2865 O O . THR B 1 131 ? -4.164 -10.523 -1.703 1 96.94 131 THR B O 1
ATOM 2868 N N . GLY B 1 132 ? -2.701 -11.883 -2.682 1 96.56 132 GLY B N 1
ATOM 2869 C CA . GLY B 1 132 ? -2.727 -12.836 -1.587 1 96.56 132 GLY B CA 1
ATOM 2870 C C . GLY B 1 132 ? -2.143 -12.281 -0.301 1 96.56 132 GLY B C 1
ATOM 2871 O O . GLY B 1 132 ? -2.596 -12.633 0.792 1 96.56 132 GLY B O 1
ATOM 2872 N N . ARG B 1 133 ? -1.199 -11.445 -0.457 1 95.81 133 ARG B N 1
ATOM 2873 C CA . ARG B 1 133 ? -0.599 -10.828 0.72 1 95.81 133 ARG B CA 1
ATOM 2874 C C . ARG B 1 133 ? -1.619 -9.984 1.477 1 95.81 133 ARG B C 1
ATOM 2876 O O . ARG B 1 133 ? -1.596 -9.922 2.707 1 95.81 133 ARG B O 1
ATOM 2883 N N . PHE B 1 134 ? -2.533 -9.359 0.737 1 98.12 134 PHE B N 1
ATOM 2884 C CA . PHE B 1 134 ? -3.629 -8.617 1.35 1 98.12 134 PHE B CA 1
ATOM 2885 C C . PHE B 1 134 ? -4.473 -9.531 2.232 1 98.12 134 PHE B C 1
ATOM 2887 O O . PHE B 1 134 ? -4.746 -9.203 3.389 1 98.12 134 PHE B O 1
ATOM 2894 N N . LEU B 1 135 ? -4.781 -10.633 1.689 1 98.31 135 LEU B N 1
ATOM 2895 C CA . LEU B 1 135 ? -5.598 -11.594 2.42 1 98.31 135 LEU B CA 1
ATOM 2896 C C . LEU B 1 135 ? -4.863 -12.109 3.652 1 98.31 135 LEU B C 1
ATOM 2898 O O . LEU B 1 135 ? -5.469 -12.289 4.711 1 98.31 135 LEU B O 1
ATOM 2902 N N . ASP B 1 136 ? -3.547 -12.367 3.527 1 96.81 136 ASP B N 1
ATOM 2903 C CA . ASP B 1 136 ? -2.742 -12.82 4.656 1 96.81 136 ASP B CA 1
ATOM 2904 C C . ASP B 1 136 ? -2.803 -11.828 5.812 1 96.81 136 ASP B C 1
ATOM 2906 O O . ASP B 1 136 ? -3.016 -12.211 6.961 1 96.81 136 ASP B O 1
ATOM 2910 N N . VAL B 1 137 ? -2.609 -10.555 5.52 1 96.88 137 VAL B N 1
ATOM 2911 C CA . VAL B 1 137 ? -2.607 -9.508 6.531 1 96.88 137 VAL B CA 1
ATOM 2912 C C . VAL B 1 137 ? -3.975 -9.438 7.207 1 96.88 137 VAL B C 1
ATOM 2914 O O . VAL B 1 137 ? -4.066 -9.367 8.438 1 96.88 137 VAL B O 1
ATOM 2917 N N . MET B 1 138 ? -5.027 -9.492 6.402 1 98.19 138 MET B N 1
ATOM 2918 C CA . MET B 1 138 ? -6.383 -9.398 6.945 1 98.19 138 MET B CA 1
ATOM 2919 C C . MET B 1 138 ? -6.699 -10.602 7.824 1 98.19 138 MET B C 1
ATOM 2921 O O . MET B 1 138 ? -7.285 -10.453 8.898 1 98.19 138 MET B O 1
ATOM 2925 N N . ALA B 1 139 ? -6.328 -11.812 7.32 1 97.94 139 ALA B N 1
ATOM 2926 C CA . ALA B 1 139 ? -6.586 -13.023 8.086 1 97.94 139 ALA B CA 1
ATOM 2927 C C . ALA B 1 139 ? -5.898 -12.969 9.453 1 97.94 139 ALA B C 1
ATOM 2929 O O . ALA B 1 139 ? -6.48 -13.367 10.461 1 97.94 139 ALA B O 1
ATOM 2930 N N . ASN B 1 140 ? -4.715 -12.484 9.445 1 96.56 140 ASN B N 1
ATOM 2931 C CA . ASN B 1 140 ? -3.959 -12.367 10.688 1 96.56 140 ASN B CA 1
ATOM 2932 C C . ASN B 1 140 ? -4.656 -11.438 11.68 1 96.56 140 ASN B C 1
ATOM 2934 O O . ASN B 1 140 ? -4.789 -11.773 12.859 1 96.56 140 ASN B O 1
ATOM 2938 N N . ILE B 1 141 ? -5.152 -10.305 11.242 1 95.5 141 ILE B N 1
ATOM 2939 C CA . ILE B 1 141 ? -5.82 -9.328 12.102 1 95.5 141 ILE B CA 1
ATOM 2940 C C . ILE B 1 141 ? -7.117 -9.93 12.648 1 95.5 141 ILE B C 1
ATOM 2942 O O . ILE B 1 141 ? -7.492 -9.664 13.789 1 95.5 141 ILE B O 1
ATOM 2946 N N . LEU B 1 142 ? -7.75 -10.711 11.867 1 97.44 142 LEU B N 1
ATOM 2947 C CA . LEU B 1 142 ? -9.023 -11.305 12.242 1 97.44 142 LEU B CA 1
ATOM 2948 C C . LEU B 1 142 ? -8.812 -12.578 13.055 1 97.44 142 LEU B C 1
ATOM 2950 O O . LEU B 1 142 ? -9.766 -13.156 13.578 1 97.44 142 LEU B O 1
ATOM 2954 N N . GLU B 1 143 ? -7.562 -13.023 13.102 1 96.5 143 GLU B N 1
ATOM 2955 C CA . GLU B 1 143 ? -7.168 -14.227 13.82 1 96.5 143 GLU B CA 1
ATOM 2956 C C . GLU B 1 143 ? -7.887 -15.453 13.273 1 96.5 143 GLU B C 1
ATOM 2958 O O . GLU B 1 143 ? -8.461 -16.234 14.031 1 96.5 143 GLU B O 1
ATOM 2963 N N . VAL B 1 144 ? -7.887 -15.586 11.961 1 97.44 144 VAL B N 1
ATOM 2964 C CA . VAL B 1 144 ? -8.391 -16.766 11.266 1 97.44 144 VAL B CA 1
ATOM 2965 C C . VAL B 1 144 ? -7.352 -17.25 10.258 1 97.44 144 VAL B C 1
ATOM 2967 O O . VAL B 1 144 ? -6.395 -16.547 9.953 1 97.44 144 VAL B O 1
ATOM 2970 N N . LYS B 1 145 ? -7.527 -18.453 9.812 1 96.44 145 LYS B N 1
ATOM 2971 C CA . LYS B 1 145 ? -6.676 -18.953 8.742 1 96.44 145 LYS B CA 1
ATOM 2972 C C . LYS B 1 145 ? -7.141 -18.438 7.383 1 96.44 145 LYS B C 1
ATOM 2974 O O . LYS B 1 145 ? -8.344 -18.328 7.133 1 96.44 145 LYS B O 1
ATOM 2979 N N . VAL B 1 146 ? -6.176 -18.125 6.559 1 96.25 146 VAL B N 1
ATOM 2980 C CA . VAL B 1 146 ? -6.492 -17.625 5.227 1 96.25 146 VAL B CA 1
ATOM 2981 C C . VAL B 1 146 ? -7.375 -18.625 4.492 1 96.25 146 VAL B C 1
ATOM 2983 O O . VAL B 1 146 ? -8.281 -18.234 3.748 1 96.25 146 VAL B O 1
ATOM 2986 N N . SER B 1 147 ? -7.199 -19.922 4.699 1 95.38 147 SER B N 1
ATOM 2987 C CA . SER B 1 147 ? -7.953 -20.984 4.043 1 95.38 147 SER B CA 1
ATOM 2988 C C . SER B 1 147 ? -9.414 -20.984 4.473 1 95.38 147 SER B C 1
ATOM 2990 O O . SER B 1 147 ? -10.266 -21.562 3.805 1 95.38 147 SER B O 1
ATOM 2992 N N . ASP B 1 148 ? -9.695 -20.297 5.559 1 97.75 148 ASP B N 1
ATOM 2993 C CA . ASP B 1 148 ? -11.055 -20.312 6.102 1 97.75 148 ASP B CA 1
ATOM 2994 C C . ASP B 1 148 ? -11.844 -19.094 5.617 1 97.75 148 ASP B C 1
ATOM 2996 O O . ASP B 1 148 ? -13.062 -19.031 5.797 1 97.75 148 ASP B O 1
ATOM 3000 N N . LEU B 1 149 ? -11.203 -18.203 4.965 1 98.44 149 LEU B N 1
ATOM 3001 C CA . LEU B 1 149 ? -11.812 -16.922 4.645 1 98.44 149 LEU B CA 1
ATOM 3002 C C . LEU B 1 149 ? -13.031 -17.109 3.74 1 98.44 149 LEU B C 1
ATOM 3004 O O . LEU B 1 149 ? -14.078 -16.484 3.963 1 98.44 149 LEU B O 1
ATOM 3008 N N . ALA B 1 150 ? -12.914 -17.953 2.762 1 98.25 150 ALA B N 1
ATOM 3009 C CA . ALA B 1 150 ? -14.008 -18.125 1.816 1 98.25 150 ALA B CA 1
ATOM 3010 C C . ALA B 1 150 ? -15.25 -18.688 2.516 1 98.25 150 ALA B C 1
ATOM 3012 O O . ALA B 1 150 ? -16.359 -18.156 2.35 1 98.25 150 ALA B O 1
ATOM 3013 N N . GLU B 1 151 ? -15.055 -19.703 3.281 1 98.31 151 GLU B N 1
ATOM 3014 C CA . GLU B 1 151 ? -16.172 -20.328 3.982 1 98.31 151 GLU B CA 1
ATOM 3015 C C . GLU B 1 151 ? -16.812 -19.359 4.965 1 98.31 151 GLU B C 1
ATOM 3017 O O . GLU B 1 151 ? -18.047 -19.266 5.035 1 98.31 151 GLU B O 1
ATOM 3022 N N . LEU B 1 152 ? -16.047 -18.688 5.723 1 98.31 152 LEU B N 1
ATOM 3023 C CA . LEU B 1 152 ? -16.562 -17.719 6.691 1 98.31 152 LEU B CA 1
ATOM 3024 C C . LEU B 1 152 ? -17.281 -16.578 5.992 1 98.31 152 LEU B C 1
ATOM 3026 O O . LEU B 1 152 ? -18.406 -16.219 6.367 1 98.31 152 LEU B O 1
ATOM 3030 N N . GLY B 1 153 ? -16.703 -16.016 4.906 1 98 153 GLY B N 1
ATOM 3031 C CA . GLY B 1 153 ? -17.297 -14.906 4.184 1 98 153 GLY B CA 1
ATOM 3032 C C . GLY B 1 153 ? -18.641 -15.258 3.549 1 98 153 GLY B C 1
ATOM 3033 O O . GLY B 1 153 ? -19.5 -14.398 3.402 1 98 153 GLY B O 1
ATOM 3034 N N . ALA B 1 154 ? -18.844 -16.516 3.189 1 97.75 154 ALA B N 1
ATOM 3035 C CA . ALA B 1 154 ? -20.047 -16.984 2.527 1 97.75 154 ALA B CA 1
ATOM 3036 C C . ALA B 1 154 ? -21.266 -16.875 3.455 1 97.75 154 ALA B C 1
ATOM 3038 O O . ALA B 1 154 ? -22.406 -16.875 2.994 1 97.75 154 ALA B O 1
ATOM 3039 N N . LYS B 1 155 ? -21.031 -16.75 4.695 1 98.12 155 LYS B N 1
ATOM 3040 C CA . LYS B 1 155 ? -22.094 -16.703 5.688 1 98.12 155 LYS B CA 1
ATOM 3041 C C . LYS B 1 155 ? -22.531 -15.258 5.949 1 98.12 155 LYS B C 1
ATOM 3043 O O . LYS B 1 155 ? -23.453 -15.016 6.727 1 98.12 155 LYS B O 1
ATOM 3048 N N . SER B 1 156 ? -21.891 -14.328 5.285 1 98.19 156 SER B N 1
ATOM 3049 C CA . SER B 1 156 ? -22.156 -12.914 5.523 1 98.19 156 SER B CA 1
ATOM 3050 C C . SER B 1 156 ? -23.594 -12.555 5.16 1 98.19 156 SER B C 1
ATOM 3052 O O . SER B 1 156 ? -24.141 -13.062 4.176 1 98.19 156 SER B O 1
ATOM 3054 N N . THR B 1 157 ? -24.156 -11.641 5.93 1 97.5 157 THR B N 1
ATOM 3055 C CA . THR B 1 157 ? -25.531 -11.203 5.668 1 97.5 157 THR B CA 1
ATOM 3056 C C . THR B 1 157 ? -25.594 -9.68 5.551 1 97.5 157 THR B C 1
ATOM 3058 O O . THR B 1 157 ? -26.641 -9.117 5.23 1 97.5 157 THR B O 1
ATOM 3061 N N . LYS B 1 158 ? -24.531 -8.977 5.852 1 97.25 158 LYS B N 1
ATOM 3062 C CA . LYS B 1 158 ? -24.469 -7.516 5.805 1 97.25 158 LYS B CA 1
ATOM 3063 C C . LYS B 1 158 ? -23.25 -7.035 5.031 1 97.25 158 LYS B C 1
ATOM 3065 O O . LYS B 1 158 ? -22.156 -7.594 5.172 1 97.25 158 LYS B O 1
ATOM 3070 N N . ARG B 1 159 ? -23.469 -5.988 4.258 1 96.81 159 ARG B N 1
ATOM 3071 C CA . ARG B 1 159 ? -22.359 -5.438 3.475 1 96.81 159 ARG B CA 1
ATOM 3072 C C . ARG B 1 159 ? -21.547 -4.453 4.301 1 96.81 159 ARG B C 1
ATOM 3074 O O . ARG B 1 159 ? -22.094 -3.535 4.906 1 96.81 159 ARG B O 1
ATOM 3081 N N . VAL B 1 160 ? -20.312 -4.766 4.383 1 96.88 160 VAL B N 1
ATOM 3082 C CA . VAL B 1 160 ? -19.344 -3.896 5.035 1 96.88 160 VAL B CA 1
ATOM 3083 C C . VAL B 1 160 ? -18.312 -3.422 4.012 1 96.88 160 VAL B C 1
ATOM 3085 O O . VAL B 1 160 ? -17.766 -4.227 3.252 1 96.88 160 VAL B O 1
ATOM 3088 N N . ALA B 1 161 ? -18.078 -2.117 3.945 1 95.69 161 ALA B N 1
ATOM 3089 C CA . ALA B 1 161 ? -17.109 -1.566 2.994 1 95.69 161 ALA B CA 1
ATOM 3090 C C . ALA B 1 161 ? -15.711 -1.544 3.586 1 95.69 161 ALA B C 1
ATOM 3092 O O . ALA B 1 161 ? -15.508 -1.077 4.711 1 95.69 161 ALA B O 1
ATOM 3093 N N . ILE B 1 162 ? -14.82 -2.113 2.871 1 96.12 162 ILE B N 1
ATOM 3094 C CA . ILE B 1 162 ? -13.398 -2.064 3.199 1 96.12 162 ILE B CA 1
ATOM 3095 C C . ILE B 1 162 ? -12.625 -1.443 2.039 1 96.12 162 ILE B C 1
ATOM 3097 O O . ILE B 1 162 ? -12.828 -1.806 0.878 1 96.12 162 ILE B O 1
ATOM 3101 N N . SER B 1 163 ? -11.75 -0.553 2.336 1 92.62 163 SER B N 1
ATOM 3102 C CA . SER B 1 163 ? -10.977 0.122 1.302 1 92.62 163 SER B CA 1
ATOM 3103 C C . SER B 1 163 ? -10.148 -0.874 0.49 1 92.62 163 SER B C 1
ATOM 3105 O O . SER B 1 163 ? -9.617 -1.842 1.038 1 92.62 163 SER B O 1
ATOM 3107 N N . SER B 1 164 ? -9.969 -0.594 -0.778 1 93.38 164 SER B N 1
ATOM 3108 C CA . SER B 1 164 ? -9.227 -1.484 -1.663 1 93.38 164 SER B CA 1
ATOM 3109 C C . SER B 1 164 ? -7.891 -0.869 -2.072 1 93.38 164 SER B C 1
ATOM 3111 O O . SER B 1 164 ? -7.102 -1.498 -2.779 1 93.38 164 SER B O 1
ATOM 3113 N N . THR B 1 165 ? -7.602 0.263 -1.681 1 92 165 THR B N 1
ATOM 3114 C CA . THR B 1 165 ? -6.508 1.044 -2.244 1 92 165 THR B CA 1
ATOM 3115 C C . THR B 1 165 ? -5.184 0.678 -1.581 1 92 165 THR B C 1
ATOM 3117 O O . THR B 1 165 ? -4.16 0.538 -2.258 1 92 165 THR B O 1
ATOM 3120 N N . CYS B 1 166 ? -5.262 0.474 -0.276 1 96.31 166 CYS B N 1
ATOM 3121 C CA . CYS B 1 166 ? -4.023 0.246 0.465 1 96.31 166 CYS B CA 1
ATOM 3122 C C . CYS B 1 166 ? -4.234 -0.773 1.579 1 96.31 166 CYS B C 1
ATOM 3124 O O . CYS B 1 166 ? -5.141 -0.621 2.402 1 96.31 166 CYS B O 1
ATOM 3126 N N . THR B 1 167 ? -3.348 -1.736 1.645 1 97.5 167 THR B N 1
ATOM 3127 C CA . THR B 1 167 ? -3.465 -2.812 2.623 1 97.5 167 THR B CA 1
ATOM 3128 C C . THR B 1 167 ? -3.355 -2.268 4.043 1 97.5 167 THR B C 1
ATOM 3130 O O . THR B 1 167 ? -4.098 -2.688 4.934 1 97.5 167 THR B O 1
ATOM 3133 N N . VAL B 1 168 ? -2.529 -1.334 4.23 1 96.81 168 VAL B N 1
ATOM 3134 C CA . VAL B 1 168 ? -2.305 -0.764 5.555 1 96.81 168 VAL B CA 1
ATOM 3135 C C . VAL B 1 168 ? -3.566 -0.047 6.031 1 96.81 168 VAL B C 1
ATOM 3137 O O . VAL B 1 168 ? -3.982 -0.209 7.18 1 96.81 168 VAL B O 1
ATOM 3140 N N . PHE B 1 169 ? -4.141 0.732 5.188 1 95.19 169 PHE B N 1
ATOM 3141 C CA . PHE B 1 169 ? -5.344 1.455 5.57 1 95.19 169 PHE B CA 1
ATOM 3142 C C . PHE B 1 169 ? -6.531 0.506 5.691 1 95.19 169 PHE B C 1
ATOM 3144 O O . PHE B 1 169 ? -7.406 0.7 6.539 1 95.19 169 PHE B O 1
ATOM 3151 N N . ALA B 1 170 ? -6.605 -0.499 4.852 1 97.12 170 ALA B N 1
ATOM 3152 C CA . ALA B 1 170 ? -7.637 -1.522 4.988 1 97.12 170 ALA B CA 1
ATOM 3153 C C . ALA B 1 170 ? -7.539 -2.221 6.344 1 97.12 170 ALA B C 1
ATOM 3155 O O . ALA B 1 170 ? -8.555 -2.494 6.98 1 97.12 170 ALA B O 1
ATOM 3156 N N . GLU B 1 171 ? -6.312 -2.51 6.746 1 96.06 171 GLU B N 1
ATOM 3157 C CA . GLU B 1 171 ? -6.09 -3.121 8.055 1 96.06 171 GLU B CA 1
ATOM 3158 C C . GLU B 1 171 ? -6.656 -2.252 9.172 1 96.06 171 GLU B C 1
ATOM 3160 O O . GLU B 1 171 ? -7.332 -2.754 10.07 1 96.06 171 GLU B O 1
ATOM 3165 N N . SER B 1 172 ? -6.391 -0.967 9.102 1 92.5 172 SER B N 1
ATOM 3166 C CA . SER B 1 172 ? -6.914 -0.035 10.094 1 92.5 172 SER B CA 1
ATOM 3167 C C . SER B 1 172 ? -8.438 -0.031 10.102 1 92.5 172 SER B C 1
ATOM 3169 O O . SER B 1 172 ? -9.062 0.048 11.156 1 92.5 172 SER B O 1
ATOM 3171 N N . GLU B 1 173 ? -9.016 -0.056 8.953 1 94.75 173 GLU B N 1
ATOM 3172 C CA . GLU B 1 173 ? -10.469 -0.089 8.844 1 94.75 173 GLU B CA 1
ATOM 3173 C C . GLU B 1 173 ? -11.047 -1.364 9.453 1 94.75 173 GLU B C 1
ATOM 3175 O O . GLU B 1 173 ? -12.07 -1.324 10.141 1 94.75 173 GLU B O 1
ATOM 3180 N N . VAL B 1 174 ? -10.398 -2.465 9.227 1 96.62 174 VAL B N 1
ATOM 3181 C CA . VAL B 1 174 ? -10.844 -3.742 9.781 1 96.62 174 VAL B CA 1
ATOM 3182 C C . VAL B 1 174 ? -10.781 -3.699 11.305 1 96.62 174 VAL B C 1
ATOM 3184 O O . VAL B 1 174 ? -11.734 -4.094 11.977 1 96.62 174 VAL B O 1
ATOM 3187 N N . ILE B 1 175 ? -9.688 -3.16 11.82 1 92.81 175 ILE B N 1
ATOM 3188 C CA . ILE B 1 175 ? -9.531 -3.035 13.266 1 92.81 175 ILE B CA 1
ATOM 3189 C C . ILE B 1 175 ? -10.641 -2.152 13.836 1 92.81 175 ILE B C 1
ATOM 3191 O O . ILE B 1 175 ? -11.234 -2.479 14.867 1 92.81 175 ILE B O 1
ATOM 3195 N N . SER B 1 176 ? -10.922 -1.077 13.109 1 91.75 176 SER B N 1
ATOM 3196 C CA . SER B 1 176 ? -11.977 -0.166 13.531 1 91.75 176 SER B CA 1
ATOM 3197 C C . SER B 1 176 ? -13.336 -0.862 13.547 1 91.75 176 SER B C 1
ATOM 3199 O O . SER B 1 176 ? -14.117 -0.692 14.484 1 91.75 176 SER B O 1
ATOM 3201 N N . GLN B 1 177 ? -13.625 -1.616 12.547 1 95.19 177 GLN B N 1
ATOM 3202 C CA . GLN B 1 177 ? -14.883 -2.35 12.461 1 95.19 177 GLN B CA 1
ATOM 3203 C C . GLN B 1 177 ? -15.008 -3.361 13.594 1 95.19 177 GLN B C 1
ATOM 3205 O O . GLN B 1 177 ? -16.062 -3.475 14.219 1 95.19 177 GLN B O 1
ATOM 3210 N N . LEU B 1 178 ? -13.906 -4.059 13.883 1 93.5 178 LEU B N 1
ATOM 3211 C CA . LEU B 1 178 ? -13.906 -5.016 14.977 1 93.5 178 LEU B CA 1
ATOM 3212 C C . LEU B 1 178 ? -14.188 -4.32 16.312 1 93.5 178 LEU B C 1
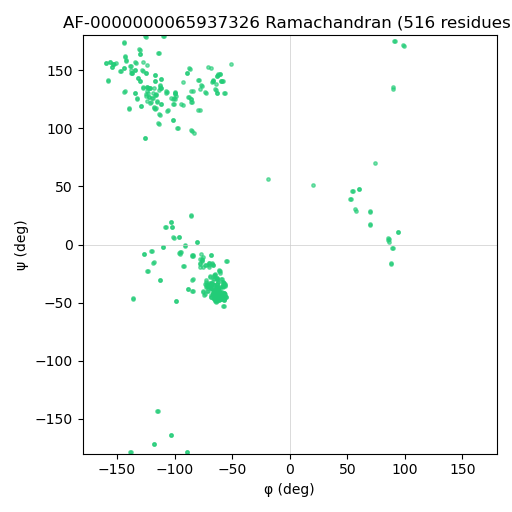ATOM 3214 O O . LEU B 1 178 ? -14.977 -4.812 17.125 1 93.5 178 LEU B O 1
ATOM 3218 N N . SER B 1 179 ? -13.594 -3.211 16.516 1 91.88 179 SER B N 1
ATOM 3219 C CA . SER B 1 179 ? -13.773 -2.449 17.75 1 91.88 179 SER B CA 1
ATOM 3220 C C . SER B 1 179 ? -15.211 -1.987 17.906 1 91.88 179 SER B C 1
ATOM 3222 O O . SER B 1 179 ? -15.695 -1.832 19.031 1 91.88 179 SER B O 1
ATOM 3224 N N . LYS B 1 180 ? -15.922 -1.771 16.828 1 93.44 180 LYS B N 1
ATOM 3225 C CA . LYS B 1 180 ? -17.312 -1.322 16.844 1 93.44 180 LYS B CA 1
ATOM 3226 C C . LYS B 1 180 ? -18.266 -2.5 17 1 93.44 180 LYS B C 1
ATOM 3228 O O . LYS B 1 180 ? -19.484 -2.314 17.062 1 93.44 180 LYS B O 1
ATOM 3233 N N . GLY B 1 181 ? -17.703 -3.641 16.906 1 94.94 181 GLY B N 1
ATOM 3234 C CA . GLY B 1 181 ? -18.516 -4.824 17.125 1 94.94 181 GLY B CA 1
ATOM 3235 C C . GLY B 1 181 ? -19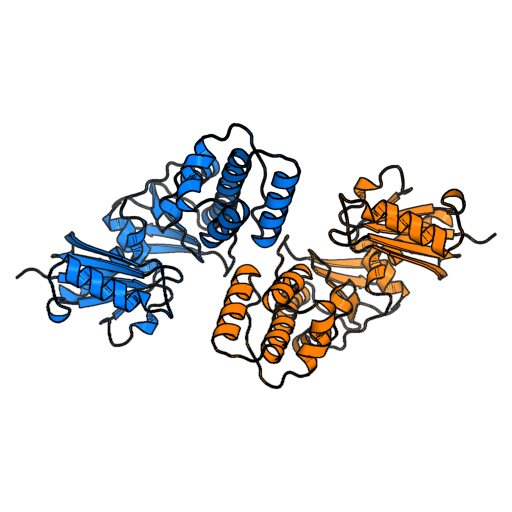.078 -5.41 15.852 1 94.94 181 GLY B C 1
ATOM 3236 O O . GLY B 1 181 ? -19.969 -6.266 15.891 1 94.94 181 GLY B O 1
ATOM 3237 N N . THR B 1 182 ? -18.594 -4.93 14.727 1 96.62 182 THR B N 1
ATOM 3238 C CA . THR B 1 182 ? -19.031 -5.504 13.453 1 96.62 182 THR B CA 1
ATOM 3239 C C . THR B 1 182 ? -18.688 -6.988 13.383 1 96.62 182 THR B C 1
ATOM 3241 O O . THR B 1 182 ? -17.594 -7.395 13.805 1 96.62 182 THR B O 1
ATOM 3244 N N . ASP B 1 183 ? -19.547 -7.73 12.852 1 97.25 183 ASP B N 1
ATOM 3245 C CA . ASP B 1 183 ? -19.328 -9.164 12.75 1 97.25 183 ASP B CA 1
ATOM 3246 C C . ASP B 1 183 ? -18.141 -9.477 11.844 1 97.25 183 ASP B C 1
ATOM 3248 O O . ASP B 1 183 ? -18.047 -8.953 10.734 1 97.25 183 ASP B O 1
ATOM 3252 N N . LYS B 1 184 ? -17.328 -10.328 12.312 1 97 184 LYS B N 1
ATOM 3253 C CA . LYS B 1 184 ? -16.125 -10.727 11.578 1 97 184 LYS B CA 1
ATOM 3254 C C . LYS B 1 184 ? -16.484 -11.297 10.211 1 97 184 LYS B C 1
ATOM 3256 O O . LYS B 1 184 ? -15.758 -11.086 9.234 1 97 184 LYS B O 1
ATOM 3261 N N . ILE B 1 185 ? -17.562 -11.992 10.148 1 98.12 185 ILE B N 1
ATOM 3262 C CA . ILE B 1 185 ? -18.016 -12.648 8.922 1 98.12 185 ILE B CA 1
ATOM 3263 C C . ILE B 1 185 ? -18.359 -11.602 7.871 1 98.12 185 ILE B C 1
ATOM 3265 O O . ILE B 1 185 ? -18.016 -11.758 6.695 1 98.12 185 ILE B O 1
ATOM 3269 N N . ASP B 1 186 ? -18.969 -10.555 8.281 1 98.69 186 ASP B N 1
ATOM 3270 C CA . ASP B 1 186 ? -19.312 -9.469 7.371 1 98.69 186 ASP B CA 1
ATOM 3271 C C . ASP B 1 186 ? -18.078 -8.703 6.93 1 98.69 186 ASP B C 1
ATOM 3273 O O . ASP B 1 186 ? -17.984 -8.273 5.777 1 98.69 186 ASP B O 1
ATOM 3277 N N . ILE B 1 187 ? -17.125 -8.555 7.82 1 98.56 187 ILE B N 1
ATOM 3278 C CA . ILE B 1 187 ? -15.859 -7.906 7.496 1 98.56 187 ILE B CA 1
ATOM 3279 C C . ILE B 1 187 ? -15.125 -8.719 6.43 1 98.56 187 ILE B C 1
ATOM 3281 O O . ILE B 1 187 ? -14.609 -8.156 5.461 1 98.56 187 ILE B O 1
ATOM 3285 N N . ILE B 1 188 ? -15.172 -10.023 6.555 1 98.75 188 ILE B N 1
ATOM 3286 C CA . ILE B 1 188 ? -14.477 -10.922 5.629 1 98.75 188 ILE B CA 1
ATOM 3287 C C . ILE B 1 188 ? -15.078 -10.781 4.234 1 98.75 188 ILE B C 1
ATOM 3289 O O . ILE B 1 188 ? -14.344 -10.688 3.244 1 98.75 188 ILE B O 1
ATOM 3293 N N . ALA B 1 189 ? -16.391 -10.688 4.16 1 98.69 189 ALA B N 1
ATOM 3294 C CA . ALA B 1 189 ? -17.031 -10.484 2.865 1 98.69 189 ALA B CA 1
ATOM 3295 C C . ALA B 1 189 ? -16.609 -9.156 2.242 1 98.69 189 ALA B C 1
ATOM 3297 O O . ALA B 1 189 ? -16.422 -9.07 1.028 1 98.69 189 ALA B O 1
ATOM 3298 N N . GLY B 1 190 ? -16.5 -8.195 3.08 1 98.62 190 GLY B N 1
ATOM 3299 C CA . GLY B 1 190 ? -16 -6.906 2.621 1 98.62 190 GLY B CA 1
ATOM 3300 C C . GLY B 1 190 ? -14.578 -6.98 2.094 1 98.62 190 GLY B C 1
ATOM 3301 O O . GLY B 1 190 ? -14.242 -6.336 1.098 1 98.62 190 GLY B O 1
ATOM 3302 N N . ILE B 1 191 ? -13.773 -7.781 2.758 1 98.75 191 ILE B N 1
ATOM 3303 C CA . ILE B 1 191 ? -12.383 -7.996 2.352 1 98.75 191 ILE B CA 1
ATOM 3304 C C . ILE B 1 191 ? -12.344 -8.648 0.973 1 98.75 191 ILE B C 1
ATOM 3306 O O . ILE B 1 191 ? -11.562 -8.25 0.109 1 98.75 191 ILE B O 1
ATOM 3310 N N . HIS B 1 192 ? -13.18 -9.609 0.737 1 98.81 192 HIS B N 1
ATOM 3311 C CA . HIS B 1 192 ? -13.266 -10.242 -0.575 1 98.81 192 HIS B CA 1
ATOM 3312 C C . HIS B 1 192 ? -13.602 -9.227 -1.657 1 98.81 192 HIS B C 1
ATOM 3314 O O . HIS B 1 192 ? -12.977 -9.211 -2.719 1 98.81 192 HIS B O 1
ATOM 3320 N N . ARG B 1 193 ? -14.531 -8.367 -1.362 1 98.62 193 ARG B N 1
ATOM 3321 C CA . ARG B 1 193 ? -14.945 -7.348 -2.326 1 98.62 193 ARG B CA 1
ATOM 3322 C C . ARG B 1 193 ? -13.836 -6.332 -2.562 1 98.62 193 ARG B C 1
ATOM 3324 O O . ARG B 1 193 ? -13.68 -5.82 -3.672 1 98.62 193 ARG B O 1
ATOM 3331 N N . SER B 1 194 ? -13.094 -6.09 -1.528 1 98.38 194 SER B N 1
ATOM 3332 C CA . SER B 1 194 ? -11.953 -5.191 -1.654 1 98.38 194 SER B CA 1
ATOM 3333 C C . SER B 1 194 ? -10.914 -5.742 -2.633 1 98.38 194 SER B C 1
ATOM 3335 O O . SER B 1 194 ? -10.461 -5.027 -3.527 1 98.38 194 SER B O 1
ATOM 3337 N N . VAL B 1 195 ? -10.602 -6.984 -2.488 1 98.5 195 VAL B N 1
ATOM 3338 C CA . VAL B 1 195 ? -9.672 -7.641 -3.4 1 98.5 195 VAL B CA 1
ATOM 3339 C C . VAL B 1 195 ? -10.219 -7.594 -4.824 1 98.5 195 VAL B C 1
ATOM 3341 O O . VAL B 1 195 ? -9.516 -7.211 -5.758 1 98.5 195 VAL B O 1
ATOM 3344 N N . ALA B 1 196 ? -11.461 -7.914 -4.941 1 98.5 196 ALA B N 1
ATOM 3345 C CA . ALA B 1 196 ? -12.109 -7.949 -6.25 1 98.5 196 ALA B CA 1
ATOM 3346 C C . ALA B 1 196 ? -12.07 -6.578 -6.918 1 98.5 196 ALA B C 1
ATOM 3348 O O . ALA B 1 196 ? -11.797 -6.469 -8.117 1 98.5 196 ALA B O 1
ATOM 3349 N N . SER B 1 197 ? -12.305 -5.578 -6.133 1 98 197 SER B N 1
ATOM 3350 C CA . SER B 1 197 ? -12.328 -4.219 -6.668 1 98 197 SER B CA 1
ATOM 3351 C C . SER B 1 197 ? -10.992 -3.854 -7.305 1 98 197 SER B C 1
ATOM 3353 O O . SER B 1 197 ? -10.961 -3.281 -8.398 1 98 197 SER B O 1
ATOM 3355 N N . ARG B 1 198 ? -9.961 -4.176 -6.688 1 96.56 198 ARG B N 1
ATOM 3356 C CA . ARG B 1 198 ? -8.625 -3.893 -7.211 1 96.56 198 ARG B CA 1
ATOM 3357 C C . ARG B 1 198 ? -8.375 -4.66 -8.508 1 96.56 198 ARG B C 1
ATOM 3359 O O . ARG B 1 198 ? -7.852 -4.098 -9.477 1 96.56 198 ARG B O 1
ATOM 3366 N N . VAL B 1 199 ? -8.727 -5.867 -8.523 1 97.75 199 VAL B N 1
ATOM 3367 C CA . VAL B 1 199 ? -8.484 -6.734 -9.672 1 97.75 199 VAL B CA 1
ATOM 3368 C C . VAL B 1 199 ? -9.359 -6.293 -10.844 1 97.75 199 VAL B C 1
ATOM 3370 O O . VAL B 1 199 ? -8.922 -6.312 -12 1 97.75 199 VAL B O 1
ATOM 3373 N N . ILE B 1 200 ? -10.602 -5.863 -10.523 1 97.88 200 ILE B N 1
ATOM 3374 C CA . ILE B 1 200 ? -11.531 -5.387 -11.547 1 97.88 200 ILE B CA 1
ATOM 3375 C C . ILE B 1 200 ? -10.953 -4.148 -12.234 1 97.88 200 ILE B C 1
ATOM 3377 O O . ILE B 1 200 ? -11.062 -3.996 -13.453 1 97.88 200 ILE B O 1
ATOM 3381 N N . GLY B 1 201 ? -10.352 -3.318 -11.438 1 95.69 201 GLY B N 1
ATOM 3382 C CA . GLY B 1 201 ? -9.68 -2.172 -12.039 1 95.69 201 GLY B CA 1
ATOM 3383 C C . GLY B 1 201 ? -8.641 -2.557 -13.07 1 95.69 201 GLY B C 1
ATOM 3384 O O . GLY B 1 201 ? -8.578 -1.96 -14.148 1 95.69 201 GLY B O 1
ATOM 3385 N N . LEU B 1 202 ? -7.82 -3.541 -12.805 1 95.38 202 LEU B N 1
ATOM 3386 C CA . LEU B 1 202 ? -6.797 -4.035 -13.719 1 95.38 202 LEU B CA 1
ATOM 3387 C C . LEU B 1 202 ? -7.43 -4.691 -14.938 1 95.38 202 LEU B C 1
ATOM 3389 O O . LEU B 1 202 ? -6.988 -4.465 -16.062 1 95.38 202 LEU B O 1
ATOM 3393 N N . ALA B 1 203 ? -8.453 -5.465 -14.68 1 96.56 203 ALA B N 1
ATOM 3394 C CA . ALA B 1 203 ? -9.148 -6.184 -15.742 1 96.56 203 ALA B CA 1
ATOM 3395 C C . ALA B 1 203 ? -9.773 -5.211 -16.734 1 96.56 203 ALA B C 1
ATOM 3397 O O . ALA B 1 203 ? -9.742 -5.441 -17.953 1 96.56 203 ALA B O 1
ATOM 3398 N N . ASN B 1 204 ? -10.281 -4.125 -16.234 1 96 204 ASN B N 1
ATOM 3399 C CA . ASN B 1 204 ? -10.93 -3.133 -17.094 1 96 204 ASN B CA 1
ATOM 3400 C C . ASN B 1 204 ? -9.914 -2.42 -17.984 1 96 204 ASN B C 1
ATOM 3402 O O . ASN B 1 204 ? -10.242 -2.004 -19.094 1 96 204 ASN B O 1
ATOM 3406 N N . ARG B 1 205 ? -8.734 -2.314 -17.578 1 94.88 205 ARG B N 1
ATOM 3407 C CA . ARG B 1 205 ? -7.684 -1.671 -18.375 1 94.88 205 ARG B CA 1
ATOM 3408 C C . ARG B 1 205 ? -7.277 -2.539 -19.562 1 94.88 205 ARG B C 1
ATOM 3410 O O . ARG B 1 205 ? -6.926 -2.021 -20.625 1 94.88 205 ARG B O 1
ATOM 3417 N N . VAL B 1 206 ? -7.258 -3.832 -19.344 1 92.25 206 VAL B N 1
ATOM 3418 C CA . VAL B 1 206 ? -6.879 -4.754 -20.422 1 92.25 206 VAL B CA 1
ATOM 3419 C C . VAL B 1 206 ? -8.094 -5.055 -21.297 1 92.25 206 VAL B C 1
ATOM 3421 O O . VAL B 1 206 ? -7.961 -5.219 -22.516 1 92.25 206 VAL B O 1
ATOM 3424 N N . GLY B 1 207 ? -9.258 -5.016 -20.703 1 93.12 207 GLY B N 1
ATOM 3425 C CA . GLY B 1 207 ? -10.477 -5.48 -21.344 1 93.12 207 GLY B CA 1
ATOM 3426 C C . GLY B 1 207 ? -10.75 -6.953 -21.109 1 93.12 207 GLY B C 1
ATOM 3427 O O . GLY B 1 207 ? -9.836 -7.781 -21.219 1 93.12 207 GLY B O 1
ATOM 3428 N N . ILE B 1 208 ? -12.023 -7.207 -20.766 1 93.25 208 ILE B N 1
ATOM 3429 C CA . ILE B 1 208 ? -12.398 -8.586 -20.5 1 93.25 208 ILE B CA 1
ATOM 3430 C C . ILE B 1 208 ? -13.07 -9.195 -21.719 1 93.25 208 ILE B C 1
ATOM 3432 O O . ILE B 1 208 ? -13.961 -8.586 -22.312 1 93.25 208 ILE B O 1
ATOM 3436 N N . VAL B 1 209 ? -12.586 -10.289 -22.109 1 93.56 209 VAL B N 1
ATOM 3437 C CA . VAL B 1 209 ? -13.211 -11.086 -23.156 1 93.56 209 VAL B CA 1
ATOM 3438 C C . VAL B 1 209 ? -13.742 -12.391 -22.562 1 93.56 209 VAL B C 1
ATOM 3440 O O . VAL B 1 209 ? -13.086 -13.016 -21.734 1 93.56 209 VAL B O 1
ATOM 3443 N N . LYS B 1 210 ? -14.93 -12.742 -22.984 1 92.38 210 LYS B N 1
ATOM 3444 C CA . LYS B 1 210 ? -15.617 -13.914 -22.438 1 92.38 210 LYS B CA 1
ATOM 3445 C C . LYS B 1 210 ? -14.711 -15.141 -22.469 1 92.38 210 LYS B C 1
ATOM 3447 O O . LYS B 1 210 ? -13.836 -15.25 -23.328 1 92.38 210 LYS B O 1
ATOM 3452 N N . ASP B 1 211 ? -15.062 -16.109 -21.516 1 95.88 211 ASP B N 1
ATOM 3453 C CA . ASP B 1 211 ? -14.258 -17.266 -21.141 1 95.88 211 ASP B CA 1
ATOM 3454 C C . ASP B 1 211 ? -13.062 -16.844 -20.281 1 95.88 211 ASP B C 1
ATOM 3456 O O . ASP B 1 211 ? -11.922 -16.875 -20.75 1 95.88 211 ASP B O 1
ATOM 3460 N N . VAL B 1 212 ? -13.477 -16.453 -19.094 1 97.94 212 VAL B N 1
ATOM 3461 C CA . VAL B 1 212 ? -12.555 -15.93 -18.094 1 97.94 212 VAL B CA 1
ATOM 3462 C C . VAL B 1 212 ? -12.211 -17.016 -17.094 1 97.94 212 VAL B C 1
ATOM 3464 O O . VAL B 1 212 ? -13.094 -17.734 -16.609 1 97.94 212 VAL B O 1
ATOM 3467 N N . VAL B 1 213 ? -10.961 -17.172 -16.844 1 98.44 213 VAL B N 1
ATOM 3468 C CA . VAL B 1 213 ? -10.547 -18.156 -15.859 1 98.44 213 VAL B CA 1
ATOM 3469 C C . VAL B 1 213 ? -9.695 -17.484 -14.781 1 98.44 213 VAL B C 1
ATOM 3471 O O . VAL B 1 213 ? -9.133 -16.406 -15.008 1 98.44 213 VAL B O 1
ATOM 3474 N N . MET B 1 214 ? -9.688 -18.062 -13.633 1 98.44 214 MET B N 1
ATOM 3475 C CA . MET B 1 214 ? -8.867 -17.578 -12.523 1 98.44 214 MET B CA 1
ATOM 3476 C C . MET B 1 214 ? -7.828 -18.609 -12.117 1 98.44 214 MET B C 1
ATOM 3478 O O . MET B 1 214 ? -8.141 -19.797 -12 1 98.44 214 MET B O 1
ATOM 3482 N N . THR B 1 215 ? -6.621 -18.156 -12.047 1 97.81 215 THR B N 1
ATOM 3483 C CA . THR B 1 215 ? -5.508 -19 -11.617 1 97.81 215 THR B CA 1
ATOM 3484 C C . THR B 1 215 ? -4.773 -18.359 -10.445 1 97.81 215 THR B C 1
ATOM 3486 O O . THR B 1 215 ? -5.176 -17.297 -9.953 1 97.81 215 THR B O 1
ATOM 3489 N N . GLY B 1 216 ? -3.725 -19.109 -9.969 1 95.31 216 GLY B N 1
ATOM 3490 C CA . GLY B 1 216 ? -3.006 -18.641 -8.797 1 95.31 216 GLY B CA 1
ATOM 3491 C C . GLY B 1 216 ? -3.572 -19.172 -7.492 1 95.31 216 GLY B C 1
ATOM 3492 O O . GLY B 1 216 ? -4.625 -19.812 -7.488 1 95.31 216 GLY B O 1
ATOM 3493 N N . GLY B 1 217 ? -2.896 -18.859 -6.461 1 94.44 217 GLY B N 1
ATOM 3494 C CA . GLY B 1 217 ? -3.293 -19.375 -5.16 1 94.44 217 GLY B CA 1
ATOM 3495 C C . GLY B 1 217 ? -4.629 -18.828 -4.688 1 94.44 217 GLY B C 1
ATOM 3496 O O . GLY B 1 217 ? -5.406 -19.547 -4.059 1 94.44 217 GLY B O 1
ATOM 3497 N N . VAL B 1 218 ? -4.953 -17.594 -5.008 1 97.12 218 VAL B N 1
ATOM 3498 C CA . VAL B 1 218 ? -6.16 -16.953 -4.504 1 97.12 218 VAL B CA 1
ATOM 3499 C C . VAL B 1 218 ? -7.383 -17.484 -5.242 1 97.12 218 VAL B C 1
ATOM 3501 O O . VAL B 1 218 ? -8.516 -17.297 -4.797 1 97.12 218 VAL B O 1
ATOM 3504 N N . ALA B 1 219 ? -7.148 -18.203 -6.375 1 96.75 219 ALA B N 1
ATOM 3505 C CA . ALA B 1 219 ? -8.258 -18.797 -7.125 1 96.75 219 ALA B CA 1
ATOM 3506 C C . ALA B 1 219 ? -9.008 -19.812 -6.27 1 96.75 219 ALA B C 1
ATOM 3508 O O . ALA B 1 219 ? -10.172 -20.109 -6.543 1 96.75 219 ALA B O 1
ATOM 3509 N N . GLN B 1 220 ? -8.336 -20.328 -5.25 1 94 220 GLN B N 1
ATOM 3510 C CA . GLN B 1 220 ? -8.953 -21.312 -4.355 1 94 220 GLN B CA 1
ATOM 3511 C C . GLN B 1 220 ? -9.961 -20.641 -3.426 1 94 220 GLN B C 1
ATOM 3513 O O . GLN B 1 220 ? -10.773 -21.312 -2.789 1 94 220 GLN B O 1
ATOM 3518 N N . ASN B 1 221 ? -9.922 -19.391 -3.271 1 97.56 221 ASN B N 1
ATOM 3519 C CA . ASN B 1 221 ? -10.867 -18.641 -2.455 1 97.56 221 ASN B CA 1
ATOM 3520 C C . ASN B 1 221 ? -12.117 -18.266 -3.24 1 97.56 221 ASN B C 1
ATOM 3522 O O . ASN B 1 221 ? -12.141 -17.266 -3.961 1 97.56 221 ASN B O 1
ATOM 3526 N N . TYR B 1 222 ? -13.18 -19.078 -3.055 1 98 222 TYR B N 1
ATOM 3527 C CA . TYR B 1 222 ? -14.383 -18.875 -3.848 1 98 222 TYR B CA 1
ATOM 3528 C C . TYR B 1 222 ? -15.102 -17.594 -3.439 1 98 222 TYR B C 1
ATOM 3530 O O . TYR B 1 222 ? -15.992 -17.125 -4.148 1 98 222 TYR B O 1
ATOM 3538 N N . GLY B 1 223 ? -14.797 -17 -2.264 1 98.38 223 GLY B N 1
ATOM 3539 C CA . GLY B 1 223 ? -15.297 -15.68 -1.909 1 98.38 223 GLY B CA 1
ATOM 3540 C C . GLY B 1 223 ? -14.789 -14.578 -2.824 1 98.38 223 GLY B C 1
ATOM 3541 O O . GLY B 1 223 ? -15.578 -13.766 -3.32 1 98.38 223 GLY B O 1
ATOM 3542 N N . VAL B 1 224 ? -13.492 -14.594 -3.059 1 98.69 224 VAL B N 1
ATOM 3543 C CA . VAL B 1 224 ? -12.891 -13.617 -3.965 1 98.69 224 VAL B CA 1
ATOM 3544 C C . VAL B 1 224 ? -13.422 -13.836 -5.379 1 98.69 224 VAL B C 1
ATOM 3546 O O . VAL B 1 224 ? -13.773 -12.883 -6.074 1 98.69 224 VAL B O 1
ATOM 3549 N N . ARG B 1 225 ? -13.453 -15.086 -5.812 1 98.44 225 ARG B N 1
ATOM 3550 C CA . ARG B 1 225 ? -13.953 -15.398 -7.145 1 98.44 225 ARG B CA 1
ATOM 3551 C C . ARG B 1 225 ? -15.383 -14.906 -7.324 1 98.44 225 ARG B C 1
ATOM 3553 O O . ARG B 1 225 ? -15.727 -14.32 -8.352 1 98.44 225 ARG B O 1
ATOM 3560 N N . GLY B 1 226 ? -16.219 -15.156 -6.316 1 98.25 226 GLY B N 1
ATOM 3561 C CA . GLY B 1 226 ? -17.594 -14.68 -6.367 1 98.25 226 GLY B CA 1
ATOM 3562 C C . GLY B 1 226 ? -17.688 -13.164 -6.461 1 98.25 226 GLY B C 1
ATOM 3563 O O . GLY B 1 226 ? -18.484 -12.641 -7.242 1 98.25 226 GLY B O 1
ATOM 3564 N N . ALA B 1 227 ? -16.906 -12.508 -5.668 1 98.44 227 ALA B N 1
ATOM 3565 C CA . ALA B 1 227 ? -16.891 -11.047 -5.695 1 98.44 227 ALA B CA 1
ATOM 3566 C C . ALA B 1 227 ? -16.469 -10.531 -7.062 1 98.44 227 ALA B C 1
ATOM 3568 O O . ALA B 1 227 ? -17 -9.539 -7.559 1 98.44 227 ALA B O 1
ATOM 3569 N N . LEU B 1 228 ? -15.516 -11.211 -7.672 1 98.5 228 LEU B N 1
ATOM 3570 C CA . LEU B 1 228 ? -15.055 -10.844 -9.008 1 98.5 228 LEU B CA 1
ATOM 3571 C C . LEU B 1 228 ? -16.156 -11.055 -10.039 1 98.5 228 LEU B C 1
ATOM 3573 O O . LEU B 1 228 ? -16.375 -10.195 -10.898 1 98.5 228 LEU B O 1
ATOM 3577 N N . GLU B 1 229 ? -16.797 -12.203 -9.922 1 98.31 229 GLU B N 1
ATOM 3578 C CA . GLU B 1 229 ? -17.891 -12.492 -10.844 1 98.31 229 GLU B CA 1
ATOM 3579 C C . GLU B 1 229 ? -18.984 -11.438 -10.742 1 98.31 229 GLU B C 1
ATOM 3581 O O . GLU B 1 229 ? -19.484 -10.953 -11.758 1 98.31 229 GLU B O 1
ATOM 3586 N N . GLU B 1 230 ? -19.344 -11.117 -9.547 1 97.44 230 GLU B N 1
ATOM 3587 C CA . GLU B 1 230 ? -20.359 -10.102 -9.32 1 97.44 230 GLU B CA 1
ATOM 3588 C C . GLU B 1 230 ? -19.938 -8.758 -9.906 1 97.44 230 GLU B C 1
ATOM 3590 O O . GLU B 1 230 ? -20.734 -8.094 -10.586 1 97.44 230 GLU B O 1
ATOM 3595 N N . GLY B 1 231 ? -18.766 -8.367 -9.711 1 97.31 231 GLY B N 1
ATOM 3596 C CA . GLY B 1 231 ? -18.281 -7.066 -10.148 1 97.31 231 GLY B CA 1
ATOM 3597 C C . GLY B 1 231 ? -18.062 -6.984 -11.648 1 97.31 231 GLY B C 1
ATOM 3598 O O . GLY B 1 231 ? -18.266 -5.926 -12.25 1 97.31 231 GLY B O 1
ATOM 3599 N N . LEU B 1 232 ? -17.656 -8.062 -12.25 1 97.25 232 LEU B N 1
ATOM 3600 C CA . LEU B 1 232 ? -17.344 -8.078 -13.672 1 97.25 232 LEU B CA 1
ATOM 3601 C C . LEU B 1 232 ? -18.562 -8.484 -14.492 1 97.25 232 LEU B C 1
ATOM 3603 O O . LEU B 1 232 ? -18.594 -8.266 -15.703 1 97.25 232 LEU B O 1
ATOM 3607 N N . GLY B 1 233 ? -19.516 -9.094 -13.852 1 96.94 233 GLY B N 1
ATOM 3608 C CA . GLY B 1 233 ? -20.703 -9.555 -14.539 1 96.94 233 GLY B CA 1
ATOM 3609 C C . GLY B 1 233 ? -20.453 -10.727 -15.469 1 96.94 233 GLY B C 1
ATOM 3610 O O . GLY B 1 233 ? -21.047 -10.812 -16.547 1 96.94 233 GLY B O 1
ATOM 3611 N N . VAL B 1 234 ? -19.484 -11.531 -15.18 1 96.88 234 VAL B N 1
ATOM 3612 C CA . VAL B 1 234 ? -19.141 -12.68 -16 1 96.88 234 VAL B CA 1
ATOM 3613 C C . VAL B 1 234 ? -18.922 -13.906 -15.117 1 96.88 234 VAL B C 1
ATOM 3615 O O . VAL B 1 234 ? -18.672 -13.773 -13.922 1 96.88 234 VAL B O 1
ATOM 3618 N N . GLU B 1 235 ? -19.078 -15.062 -15.703 1 97.31 235 GLU B N 1
ATOM 3619 C CA . GLU B 1 235 ? -18.688 -16.297 -15.023 1 97.31 235 GLU B CA 1
ATOM 3620 C C . GLU B 1 235 ? -17.172 -16.484 -15.062 1 97.31 235 GLU B C 1
ATOM 3622 O O . GLU B 1 235 ? -16.531 -16.234 -16.094 1 97.31 235 GLU B O 1
ATOM 3627 N N . ILE B 1 236 ? -16.562 -16.906 -13.922 1 98.19 236 ILE B N 1
ATOM 3628 C CA . ILE B 1 236 ? -15.133 -17.156 -13.844 1 98.19 236 ILE B CA 1
ATOM 3629 C C . ILE B 1 236 ? -14.891 -18.625 -13.508 1 98.19 236 ILE B C 1
ATOM 3631 O O . ILE B 1 236 ? -15.312 -19.109 -12.445 1 98.19 236 ILE B O 1
ATOM 3635 N N . LYS B 1 237 ? -14.25 -19.312 -14.391 1 97.88 237 LYS B N 1
ATOM 3636 C CA . LYS B 1 237 ? -13.938 -20.719 -14.172 1 97.88 237 LYS B CA 1
ATOM 3637 C C . LYS B 1 237 ? -12.609 -20.875 -13.43 1 97.88 237 LYS B C 1
ATOM 3639 O O . LYS B 1 237 ? -11.75 -20 -13.484 1 97.88 237 LYS B O 1
ATOM 3644 N N . THR B 1 238 ? -12.523 -21.938 -12.711 1 97.88 238 THR B N 1
ATOM 3645 C CA . THR B 1 238 ? -11.266 -22.312 -12.078 1 97.88 238 THR B CA 1
ATOM 3646 C C . THR B 1 238 ? -11.102 -23.828 -12.07 1 97.88 238 THR B C 1
ATOM 3648 O O . THR B 1 238 ? -11.914 -24.547 -12.656 1 97.88 238 THR B O 1
ATOM 3651 N N . SER B 1 239 ? -9.953 -24.281 -11.633 1 96.62 239 SER B N 1
ATOM 3652 C CA . SER B 1 239 ? -9.602 -25.688 -11.625 1 96.62 239 SER B CA 1
ATOM 3653 C C . SER B 1 239 ? -8.766 -26.047 -10.406 1 96.62 239 SER B C 1
ATOM 3655 O O . SER B 1 239 ? -8.141 -25.172 -9.797 1 96.62 239 SER B O 1
ATOM 3657 N N . PRO B 1 240 ? -8.844 -27.297 -9.938 1 95.12 240 PRO B N 1
ATOM 3658 C CA . PRO B 1 240 ? -7.914 -27.719 -8.898 1 95.12 240 PRO B CA 1
ATOM 3659 C C . PRO B 1 240 ? -6.453 -27.516 -9.289 1 95.12 240 PRO B C 1
ATOM 3661 O O . PRO B 1 240 ? -5.574 -27.516 -8.422 1 95.12 240 PRO B O 1
ATOM 3664 N N . LEU B 1 241 ? -6.172 -27.281 -10.531 1 96.75 241 LEU B N 1
ATOM 3665 C CA . LEU B 1 241 ? -4.812 -27.109 -11.031 1 96.75 241 LEU B CA 1
ATOM 3666 C C . LEU B 1 241 ? -4.453 -25.625 -11.117 1 96.75 241 LEU B C 1
ATOM 3668 O O . LEU B 1 241 ? -3.357 -25.281 -11.562 1 96.75 241 LEU B O 1
ATOM 3672 N N . ALA B 1 242 ? -5.348 -24.781 -10.617 1 95.12 242 ALA B N 1
ATOM 3673 C CA . ALA B 1 242 ? -5.211 -23.344 -10.781 1 95.12 242 ALA B CA 1
ATOM 3674 C C . ALA B 1 242 ? -3.889 -22.844 -10.203 1 95.12 242 ALA B C 1
ATOM 3676 O O . ALA B 1 242 ? -3.25 -21.953 -10.773 1 95.12 242 ALA B O 1
ATOM 3677 N N . GLN B 1 243 ? -3.445 -23.422 -9.117 1 95.69 243 GLN B N 1
ATOM 3678 C CA . GLN B 1 243 ? -2.217 -22.969 -8.469 1 95.69 243 GLN B CA 1
ATOM 3679 C C . GLN B 1 243 ? -0.985 -23.484 -9.219 1 95.69 243 GLN B C 1
ATOM 3681 O O . GLN B 1 243 ? 0.124 -22.984 -9 1 95.69 243 GLN B O 1
ATOM 3686 N N . TYR B 1 244 ? -1.166 -24.484 -10.094 1 98 244 TYR B N 1
ATOM 3687 C CA . TYR B 1 244 ? -0.064 -25.094 -10.812 1 98 244 TYR B CA 1
ATOM 3688 C C . TYR B 1 244 ? 0.02 -24.578 -12.242 1 98 244 TYR B C 1
ATOM 3690 O O . TYR B 1 244 ? 0.821 -25.062 -13.047 1 98 244 TYR B O 1
ATOM 3698 N N . ASN B 1 245 ? -0.812 -23.594 -12.516 1 98.06 245 ASN B N 1
ATOM 3699 C CA . ASN B 1 245 ? -0.989 -23.125 -13.891 1 98.06 245 ASN B CA 1
ATOM 3700 C C . ASN B 1 245 ? 0.34 -22.719 -14.516 1 98.06 245 ASN B C 1
ATOM 3702 O O . ASN B 1 245 ? 0.631 -23.094 -15.656 1 98.06 245 ASN B O 1
ATOM 3706 N N . GLY B 1 246 ? 1.159 -21.969 -13.781 1 97.69 246 GLY B N 1
ATOM 3707 C CA . GLY B 1 246 ? 2.463 -21.562 -14.281 1 97.69 246 GLY B CA 1
ATOM 3708 C C . GLY B 1 246 ? 3.387 -22.734 -14.562 1 97.69 246 GLY B C 1
ATOM 3709 O O . GLY B 1 246 ? 4.016 -22.797 -15.617 1 97.69 246 GLY B O 1
ATOM 3710 N N . ALA B 1 247 ? 3.441 -23.688 -13.656 1 98.62 247 ALA B N 1
ATOM 3711 C CA . ALA B 1 247 ? 4.273 -24.875 -13.812 1 98.62 247 ALA B CA 1
ATOM 3712 C C . ALA B 1 247 ? 3.801 -25.719 -14.992 1 98.62 247 ALA B C 1
ATOM 3714 O O . ALA B 1 247 ? 4.617 -26.297 -15.727 1 98.62 247 ALA B O 1
ATOM 3715 N N . LEU B 1 248 ? 2.514 -25.797 -15.109 1 98.62 248 LEU B N 1
ATOM 3716 C CA . LEU B 1 248 ? 1.939 -26.547 -16.219 1 98.62 248 LEU B CA 1
ATOM 3717 C C . LEU B 1 248 ? 2.354 -25.938 -17.562 1 98.62 248 LEU B C 1
ATOM 3719 O O . LEU B 1 248 ? 2.797 -26.641 -18.469 1 98.62 248 LEU B O 1
ATOM 3723 N N . GLY B 1 249 ? 2.227 -24.594 -17.688 1 98.44 249 GLY B N 1
ATOM 3724 C CA . GLY B 1 249 ? 2.688 -23.922 -18.875 1 98.44 249 GLY B CA 1
ATOM 3725 C C . GLY B 1 249 ? 4.152 -24.156 -19.188 1 98.44 249 GLY B C 1
ATOM 3726 O O . GLY B 1 249 ? 4.527 -24.406 -20.328 1 98.44 249 GLY B O 1
ATOM 3727 N N . ALA B 1 250 ? 4.941 -24.109 -18.141 1 98.62 250 ALA B N 1
ATOM 3728 C CA . ALA B 1 250 ? 6.375 -24.359 -18.297 1 98.62 250 ALA B CA 1
ATOM 3729 C C . ALA B 1 250 ? 6.633 -25.781 -18.797 1 98.62 250 ALA B C 1
ATOM 3731 O O . ALA B 1 250 ? 7.453 -25.984 -19.703 1 98.62 250 ALA B O 1
ATOM 3732 N N . ALA B 1 251 ? 5.957 -26.766 -18.25 1 98.75 251 ALA B N 1
ATOM 3733 C CA . ALA B 1 251 ? 6.121 -28.156 -18.656 1 98.75 251 ALA B CA 1
ATOM 3734 C C . ALA B 1 251 ? 5.723 -28.359 -20.125 1 98.75 251 ALA B C 1
ATOM 3736 O O . ALA B 1 251 ? 6.344 -29.141 -20.844 1 98.75 251 ALA B O 1
ATOM 3737 N N . LEU B 1 252 ? 4.723 -27.641 -20.531 1 98.44 252 LEU B N 1
ATOM 3738 C CA . LEU B 1 252 ? 4.254 -27.719 -21.906 1 98.44 252 LEU B CA 1
ATOM 3739 C C . LEU B 1 252 ? 5.277 -27.125 -22.875 1 98.44 252 LEU B C 1
ATOM 3741 O O . LEU B 1 252 ? 5.562 -27.703 -23.922 1 98.44 252 LEU B O 1
ATOM 3745 N N . TYR B 1 253 ? 5.816 -25.984 -22.531 1 98.25 253 TYR B N 1
ATOM 3746 C CA . TYR B 1 253 ? 6.867 -25.406 -23.344 1 98.25 253 TYR B CA 1
ATOM 3747 C C . TYR B 1 253 ? 8.094 -26.312 -23.391 1 98.25 253 TYR B C 1
ATOM 3749 O O . TYR B 1 253 ? 8.742 -26.422 -24.438 1 98.25 253 TYR B O 1
ATOM 3757 N N . ALA B 1 254 ? 8.398 -26.875 -22.281 1 98.56 254 ALA B N 1
ATOM 3758 C CA . ALA B 1 254 ? 9.5 -27.844 -22.234 1 98.56 254 ALA B CA 1
ATOM 3759 C C . ALA B 1 254 ? 9.273 -28.984 -23.203 1 98.56 254 ALA B C 1
ATOM 3761 O O . ALA B 1 254 ? 10.195 -29.406 -23.906 1 98.56 254 ALA B O 1
ATOM 3762 N N . TYR B 1 255 ? 8.094 -29.453 -23.266 1 98.56 255 TYR B N 1
ATOM 3763 C CA . TYR B 1 255 ? 7.766 -30.547 -24.172 1 98.56 255 TYR B CA 1
ATOM 3764 C C . TYR B 1 255 ? 7.949 -30.109 -25.625 1 98.56 255 TYR B C 1
ATOM 3766 O O . TYR B 1 255 ? 8.469 -30.875 -26.453 1 98.56 255 TYR B O 1
ATOM 3774 N N . LYS B 1 256 ? 7.48 -28.922 -25.953 1 97.31 256 LYS B N 1
ATOM 3775 C CA . LYS B 1 256 ? 7.652 -28.406 -27.312 1 97.31 256 LYS B CA 1
ATOM 3776 C C . LYS B 1 256 ? 9.125 -28.375 -27.703 1 97.31 256 LYS B C 1
ATOM 3778 O O . LYS B 1 256 ? 9.469 -28.641 -28.859 1 97.31 256 LYS B O 1
ATOM 3783 N N . LYS B 1 257 ? 9.953 -28.078 -26.766 1 97.44 257 LYS B N 1
ATOM 3784 C CA . LYS B 1 257 ? 11.383 -28.047 -27.016 1 97.44 257 LYS B CA 1
ATOM 3785 C C . LYS B 1 257 ? 11.961 -29.453 -27.156 1 97.44 257 LYS B C 1
ATOM 3787 O O . LYS B 1 257 ? 12.797 -29.703 -28.031 1 97.44 257 LYS B O 1
ATOM 3792 N N . ALA B 1 258 ? 11.516 -30.328 -26.297 1 97.06 258 ALA B N 1
ATOM 3793 C CA . ALA B 1 258 ? 12.023 -31.703 -26.281 1 97.06 258 ALA B CA 1
ATOM 3794 C C . ALA B 1 258 ? 11.578 -32.469 -27.531 1 97.06 258 ALA B C 1
ATOM 3796 O O . ALA B 1 258 ? 12.312 -33.312 -28.047 1 97.06 258 ALA B O 1
ATOM 3797 N N . ALA B 1 259 ? 10.398 -32.219 -27.953 1 92.94 259 ALA B N 1
ATOM 3798 C CA . ALA B 1 259 ? 9.836 -32.906 -29.094 1 92.94 259 ALA B CA 1
ATOM 3799 C C . ALA B 1 259 ? 10.406 -32.406 -30.406 1 92.94 259 ALA B C 1
ATOM 3801 O O . ALA B 1 259 ? 10.219 -33 -31.469 1 92.94 259 ALA B O 1
ATOM 3802 N N . LYS B 1 260 ? 11.125 -31.359 -30.5 1 85.44 260 LYS B N 1
ATOM 3803 C CA . LYS B 1 260 ? 11.82 -30.891 -31.688 1 85.44 260 LYS B CA 1
ATOM 3804 C C . LYS B 1 260 ? 13.195 -31.547 -31.812 1 85.44 260 LYS B C 1
ATOM 3806 O O . LYS B 1 260 ? 13.875 -31.766 -30.812 1 85.44 260 LYS B O 1
#

Radius of gyration: 27.22 Å; Cα contacts (8 Å, |Δi|>4): 1252; chains: 2; bounding box: 53×90×61 Å

InterPro domains:
  IPR002731 ATPase, BadF/BadG/BcrA/BcrD type [PF01869] (6-254)
  IPR008275 Acyl-CoA dehydratase activase domain [TIGR00241] (4-252)
  IPR043129 ATPase, nucleotide binding domain [SSF53067] (3-256)
  IPR051805 Dehydratase Activator and Reductase Protein [PTHR32329] (4-258)